Protein AF-A0A7W1N7Q8-F1 (afdb_monomer)

Solvent-accessible surface area (backbone atoms only — not comparable to full-atom values): 39357 Å² total; per-residue (Å²): 138,83,85,84,81,87,88,79,84,82,78,86,82,71,83,84,76,92,74,96,73,97,68,82,84,76,76,50,56,47,36,37,38,39,48,29,21,32,66,62,89,92,46,60,36,27,66,44,30,65,50,75,42,34,45,38,31,30,37,27,50,37,46,33,89,76,13,24,64,69,59,53,48,32,36,62,34,8,71,40,72,63,80,41,60,49,40,25,46,70,85,37,85,54,87,48,87,31,44,68,48,16,30,75,72,16,30,30,73,43,62,68,67,79,94,68,54,44,86,36,27,40,51,54,55,53,31,67,98,64,67,55,62,56,96,89,37,77,33,62,68,59,51,52,53,57,47,48,57,44,27,65,73,58,68,56,90,70,65,49,83,40,40,40,64,77,48,53,73,64,56,46,53,51,47,51,51,40,38,38,54,76,56,64,38,47,32,40,36,36,34,43,82,50,80,88,52,54,74,70,54,40,54,52,52,47,52,36,54,50,52,42,18,77,71,43,26,15,30,41,39,35,52,91,52,62,69,64,44,71,73,62,29,55,27,39,31,32,23,37,78,8,26,69,75,50,74,45,48,35,94,81,55,48,71,72,55,54,51,37,63,32,60,63,64,60,74,65,63,64,60,50,67,74,65,61,57,76,48,97,61,60,71,96,59,34,46,37,37,36,40,56,31,12,70,38,90,85,30,55,66,37,71,50,74,39,43,31,22,30,35,37,25,41,40,45,50,92,84,10,36,46,68,60,50,54,36,26,65,39,8,75,40,79,63,61,38,61,48,37,26,49,65,74,42,89,57,57,35,84,28,49,67,52,15,42,75,73,23,39,31,75,46,53,58,51,46,73,87,76,52,46,58,45,89,36,29,42,35,60,52,27,38,44,53,31,49,71,71,65,47,78,58,55,96,64,80,51,63,71,56,46,46,51,52,42,53,51,52,32,60,80,66,68,49,94,66,64,56,81,40,43,38,66,80,47,55,56,40,51,42,43,50,46,51,52,44,16,42,56,66,56,63,48,49,32,41,36,32,31,30,76,51,68,81,34,48,69,46,50,38,53,55,50,50,52,51,54,48,55,46,18,75,71,35,23,26,33,42,38,34,61,91,52,55,65,54,44,52,70,63,35,47,32,33,39,31,13,31,77,32,23,73,50,40,69,39,48,63,90,50,41,38,54,70,50,50,57,49,21,34,74,68,41,48,68,81,72,84,50,75,66,57,54,48,50,44,38,52,49,8,54,76,61,67,20,47,34,37,41,29,44,38,56,98,89,46,81,41,84,74,48,78,34,49,38,94,86,80,57,73,97,59,93,65,78,63,78,69,70,71,89,64,72,58,93,83,73,81,86,70,87,69,85,80,51,74,67,58,53,47,50,60,74,70,46,101,65,83,88,54,76,71,62,54,58,54,51,54,55,54,50,51,54,52,47,72,74,70,55,84,82,79,90,74,84,89,87,80,72,72,61,61,52,63,51,79,46,90,52,96,88,59,63,41,40,39,41,39,47,44,64,30,97,60,88,75,50,75,69,54,52,52,50,51,52,54,53,49,51,54,51,49,53,51,50,40,59,73,71,67,67,79,69,88,82,93,130

Foldseek 3Di:
DDDDDDDDDDDDDDDDDDDDDDDDDPFQFFKWWFQFWADDVVATLAGTATDTFTFLFEEEEDAFVSLNVVVVVCCLLLVDPTPDTFMDGSNHTADHNHSVSSLLSQEAEQEPDQPADQQAFLLCRLQPPNFDDDPNHGDSVVSVVLLVVLCVLLVQDDDRRDGNNPDDPLSSLVSSVSSSVSSVHLEYEYAQSCVPPDPVSLVSVLVSLNSSSVVGRTYYYYDLDVVSCLSRGQKYWYGYSNYTQDIDGSVVDDPVRNLCSRQVDDCVLVVVLVVPDPPPDDDPFFQKWWFQFFQDPPDGGDIDGWFFLAEEEEDAPVPLARVSVLCQQQLVDHTPDTAMDGSNNGHGRNHNLSSLVSQEDEDAQDCPPPFAPQQFFLLCSQCVCVVPRVVVCPPDPPVVVSLVLSVVQCVVLVQPDRRRDRLNVDQPLNSLSSRVNSSVSSVGLEYEYAQSCVNHGSNSVVSVLVVLNVSSNVRGTYYDYHPDLVSCSSHHQKYFAGGNRYGLDMAGDPCSDDVQNVCCNVVSHRDDDDPVLLVLQQVLQQLLQFKWWWWWADPNDIDTDDIHHHDPPDDPDPDPPPPPPPPVPPPDDDDDDDDDPVNVVVLVVDPDDDDPVVVVVSVVVVVVVVVVPDDDDDDDDDFDFDWDWDWADDPPGTGTTTTGRGDRDDDDPVSVNVSVVSVVVSRVVVCVVVVVPDDDDD

Radius of gyration: 32.55 Å; Cα contacts (8 Å, |Δi|>4): 1196; chains: 1; bounding box: 91×49×123 Å

Sequence (698 aa):
MNVMDGFEPSANIHPPSHGVDDDAHAKRTVCAVRELRRSYGIVRALKGVSLNFIAGQVHAILGENGAGKSTLMKILAGAERADEGDVEIDGRLAHFTSVRDAARAGISIVFQELSLFPELDSLANLFAAREPTRVGLIDRKAMRREAQEVLDNIGLDVDLDRPVGQLSLHDQQLLEIAKALLERSRLIILDEPTSSLNAEATARLFAVIRRLRDQGVAVLFISHRLEEVFAVADTITVLRDGRHVSTRPTAQSTMRQVVREMIGHSPDVEARRIATGPAKRGGTTPNVRVTKARLRSRSEPFDIEVSPGEIVGLVGLEGAGHVQLMEAIFGVRPLAAGEITIRGMGHSPRSTTAAVALGIAMVPADRRTDGLMLNQDIVDNMSHVTAGVLGRLGFWLRQRSMIRATERRGREMNLTAASSTAVRALSGGNQQKVLIGRWLEADPEVLLLNDPTRGVDVGAKAEIYELVRRFAEQGRSVVFISTEHIEYEYLCGRVLVFYRDTVAGEVRGAAINEHSLITAVNTGSVYALDRATRSLMREAAASIGTAVHLIELRNGEVSVREAVGMEGAISEEGQAETVPALHATAGSRVLFAQLDDEQLDDVRARKAPIDDTSLEALDADLASVRSAGFALDEGPQGGNAASIAVPLPSTTGLVTALMVVCGANRLDAAEVQRIVALLADVSERIATLTGTVGDEPA

Nearest PDB structures (foldseek):
  2pcj-assembly1_B  TM=8.913E-01  e=7.090E-17  Aquifex aeolicus VF5
  6xgz-assembly4_G  TM=7.580E-01  e=1.778E-16  Escherichia coli LAU-EC10
  8fee-assembly1_H  TM=8.287E-01  e=2.386E-15  Mycolicibacterium smegmatis MC2 155
  6xgz-assembly3_E  TM=7.351E-01  e=1.778E-16  Escherichia coli LAU-EC10
  6xgz-assembly2_C  TM=7.326E-01  e=2.331E-16  Escherichia coli LAU-EC10

Secondary structure (DSSP, 8-state):
-PPP---PPPP--PPPPP----------EEEEEEEEEEEETTEEEEEEEEEEEETT-EEEEE--TTSSHHHHHHHHTTSS--SEEEEEETTEEE--SSHHHHHHTTEEEE-SS----TTSBHHHHHHTT---EETTEE-HHHHHHHHHHHHHHHT----TTSBGGGS-HHHHHHHHHHHHHTTT-SEEEEESTTTT--HHHHHHHHHHHHHHHHTT-EEEEE-S-HHHHHHH-SEEEEEETTEEEEEEEGGG--HHHHHHHHH---THHHHHTT--SSPSSS-SS-SEEEEEEESSTTSPPEEEEE-TT-EEEEEESTTSSHHHHHHHHTTSS--SEEEEEETTB-S--SSHHHHHHTTEEEE-S-IIIII--TTSBHHHHHHHIIIIIS-TT-SS--HHHHHHHHHHHHHHTT--S-TTSBGGGS-HHHHHHHHHHHHHHT--SEEEEESTTTT--HHHHHHHHHHHHHHHHTT-EEEEE-SSHHHHHHH-SEEEEEETTEEEEEEEGGG-SHHHHHHHHHHS------HHHHHHHHHHHHHHTS-EEEEEEETTEEEEEEEE--TTTS-SS-------S----TT-PPPP----HHHHHHHHH--SPPPHHHHHHHHHHHHHHHHTT-------SS-----EEEEE--TTS-EEEEE----SS---HHHHHHHHHHHHHHHHHHHHHTT---S---

Structure (mmCIF, N/CA/C/O backbone):
data_AF-A0A7W1N7Q8-F1
#
_entry.id   AF-A0A7W1N7Q8-F1
#
loop_
_atom_site.group_PDB
_atom_site.id
_atom_site.type_symbol
_atom_site.label_atom_id
_atom_site.label_alt_id
_atom_site.label_comp_id
_atom_site.label_asym_id
_atom_site.label_entity_id
_atom_site.label_seq_id
_atom_site.pdbx_PDB_ins_code
_atom_site.Cartn_x
_atom_site.Cartn_y
_atom_site.Cartn_z
_atom_site.occupancy
_atom_site.B_iso_or_equiv
_atom_site.auth_seq_id
_atom_site.auth_comp_id
_atom_site.auth_asym_id
_atom_site.auth_atom_id
_atom_site.pdbx_PDB_model_num
ATOM 1 N N . MET A 1 1 ? -28.779 0.160 67.731 1.00 35.53 1 MET A N 1
ATOM 2 C CA . MET A 1 1 ? -30.150 -0.365 67.570 1.00 35.53 1 MET A CA 1
ATOM 3 C C . MET A 1 1 ? -30.697 0.365 66.355 1.00 35.53 1 MET A C 1
ATOM 5 O O . MET A 1 1 ? -31.095 1.513 66.475 1.00 35.53 1 MET A O 1
ATOM 9 N N . ASN A 1 2 ? -30.435 -0.203 65.174 1.00 28.98 2 ASN A N 1
ATOM 10 C CA . ASN A 1 2 ? -30.470 0.511 63.896 1.00 28.98 2 ASN A CA 1
ATOM 11 C C . ASN A 1 2 ? -31.856 0.463 63.260 1.00 28.98 2 ASN A C 1
ATOM 13 O O . ASN A 1 2 ? -32.528 -0.566 63.273 1.00 28.98 2 ASN A O 1
ATOM 17 N N . VAL A 1 3 ? -32.212 1.621 62.720 1.00 30.58 3 VAL A N 1
ATOM 18 C CA . VAL A 1 3 ? -33.448 1.987 62.040 1.00 30.58 3 VAL A CA 1
ATOM 19 C C . VAL A 1 3 ? -33.520 1.295 60.677 1.00 30.58 3 VAL A C 1
ATOM 21 O O . VAL A 1 3 ? -32.545 1.285 59.926 1.00 30.58 3 VAL A O 1
ATOM 24 N N . MET A 1 4 ? -34.675 0.685 60.413 1.00 30.42 4 MET A N 1
ATOM 25 C CA . MET A 1 4 ? -35.112 0.192 59.109 1.00 30.42 4 MET A CA 1
ATOM 26 C C . MET A 1 4 ? -35.483 1.362 58.199 1.00 30.42 4 MET A C 1
ATOM 28 O O . MET A 1 4 ? -36.094 2.300 58.692 1.00 30.42 4 MET A O 1
ATOM 32 N N . ASP A 1 5 ? -35.198 1.250 56.899 1.00 31.12 5 ASP A N 1
ATOM 33 C CA . ASP A 1 5 ? -36.158 1.621 55.851 1.00 31.12 5 ASP A CA 1
ATOM 34 C C . ASP A 1 5 ? -35.739 1.106 54.459 1.00 31.12 5 ASP A C 1
ATOM 36 O O . ASP A 1 5 ? -34.581 1.207 54.060 1.00 31.12 5 ASP A O 1
ATOM 40 N N . GLY A 1 6 ? -36.731 0.559 53.744 1.00 26.73 6 GLY A N 1
ATOM 41 C CA . GLY A 1 6 ? -36.926 0.694 52.294 1.00 26.73 6 GLY A CA 1
ATOM 42 C C . GLY A 1 6 ? -35.972 -0.014 51.325 1.00 26.73 6 GLY A C 1
ATOM 43 O O . GLY A 1 6 ? -35.062 0.608 50.791 1.00 26.73 6 GLY A O 1
ATOM 44 N N . PHE A 1 7 ? -36.271 -1.268 50.968 1.00 26.62 7 PHE A N 1
ATOM 45 C CA . PHE A 1 7 ? -35.831 -1.871 49.700 1.00 26.62 7 PHE A CA 1
ATOM 46 C C . PHE A 1 7 ? -37.038 -1.949 48.748 1.00 26.62 7 PHE A C 1
ATOM 48 O O . PHE A 1 7 ? -37.904 -2.805 48.923 1.00 26.62 7 PHE A O 1
ATOM 55 N N . GLU A 1 8 ? -37.095 -1.068 47.747 1.00 27.58 8 GLU A N 1
ATOM 56 C CA . GLU A 1 8 ? -37.923 -1.251 46.546 1.00 27.58 8 GLU A CA 1
ATOM 57 C C . GLU A 1 8 ? -37.088 -1.955 45.456 1.00 27.58 8 GLU A C 1
ATOM 59 O O . GLU A 1 8 ? -35.930 -1.582 45.243 1.00 27.58 8 GLU A O 1
ATOM 64 N N . PRO A 1 9 ? -37.623 -2.968 44.749 1.00 30.11 9 PRO A N 1
ATOM 65 C CA . PRO A 1 9 ? -36.939 -3.578 43.617 1.00 30.11 9 PRO A CA 1
ATOM 66 C C . PRO A 1 9 ? -37.059 -2.694 42.368 1.00 30.11 9 PRO A C 1
ATOM 68 O O . PRO A 1 9 ? -38.147 -2.277 41.975 1.00 30.11 9 PRO A O 1
ATOM 71 N N . SER A 1 10 ? -35.914 -2.431 41.741 1.00 30.95 10 SER A N 1
ATOM 72 C CA . SER A 1 10 ? -35.758 -1.638 40.525 1.00 30.95 10 SER A CA 1
ATOM 73 C C . SER A 1 10 ? -36.574 -2.182 39.347 1.00 30.95 10 SER A C 1
ATOM 75 O O . SER A 1 10 ? -36.662 -3.384 39.099 1.00 30.95 10 SER A O 1
ATOM 77 N N . ALA A 1 11 ? -37.173 -1.237 38.626 1.00 28.42 11 ALA A N 1
ATOM 78 C CA . ALA A 1 11 ? -38.130 -1.432 37.553 1.00 28.42 11 ALA A CA 1
ATOM 79 C C . ALA A 1 11 ? -37.602 -2.261 36.368 1.00 28.42 11 ALA A C 1
ATOM 81 O O . ALA A 1 11 ? -36.495 -2.053 35.868 1.00 28.42 11 ALA A O 1
ATOM 82 N N . ASN A 1 12 ? -38.474 -3.142 35.870 1.00 25.50 12 ASN A N 1
ATOM 83 C CA . ASN A 1 12 ? -38.388 -3.766 34.552 1.00 25.50 12 ASN A CA 1
ATOM 84 C C . ASN A 1 12 ? -38.283 -2.688 33.461 1.00 25.50 12 ASN A C 1
ATOM 86 O O . ASN A 1 12 ? -39.239 -1.953 33.219 1.00 25.50 12 ASN A O 1
ATOM 90 N N . ILE A 1 13 ? -37.150 -2.631 32.761 1.00 30.95 13 ILE A N 1
ATOM 91 C CA . ILE A 1 13 ? -37.011 -1.844 31.532 1.00 30.95 13 ILE A CA 1
ATOM 92 C C . ILE A 1 13 ? -37.517 -2.715 30.377 1.00 30.95 13 ILE A C 1
ATOM 94 O O . ILE A 1 13 ? -36.810 -3.592 29.883 1.00 30.95 13 ILE A O 1
ATOM 98 N N . HIS A 1 14 ? -38.773 -2.510 29.981 1.00 30.00 14 HIS A N 1
ATOM 99 C CA . HIS A 1 14 ? -39.284 -2.956 28.684 1.00 30.00 14 HIS A CA 1
ATOM 100 C C . HIS A 1 14 ? -38.752 -2.047 27.558 1.00 30.00 14 HIS A C 1
ATOM 102 O O . HIS A 1 14 ? -38.504 -0.863 27.804 1.00 30.00 14 HIS A O 1
ATOM 108 N N . PRO A 1 15 ? -38.566 -2.572 26.331 1.00 30.25 15 PRO A N 1
ATOM 109 C CA . PRO A 1 15 ? -38.187 -1.760 25.176 1.00 30.25 15 PRO A CA 1
ATOM 110 C C . PRO A 1 15 ? -39.299 -0.739 24.867 1.00 30.25 15 PRO A C 1
ATOM 112 O O . PRO A 1 15 ? -40.478 -1.087 24.986 1.00 30.25 15 PRO A O 1
ATOM 115 N N . PRO A 1 16 ? -38.975 0.515 24.499 1.00 34.06 16 PRO A N 1
ATOM 116 C CA . PRO A 1 16 ? -39.997 1.518 24.249 1.00 34.06 16 PRO A CA 1
ATOM 117 C C . PRO A 1 16 ? -40.773 1.184 22.970 1.00 34.06 16 PRO A C 1
ATOM 119 O O . PRO A 1 16 ? -40.203 0.863 21.929 1.00 34.06 16 PRO A O 1
ATOM 122 N N . SER A 1 17 ? -42.095 1.254 23.090 1.00 30.52 17 SER A N 1
ATOM 123 C CA . SER A 1 17 ? -43.081 1.109 22.026 1.00 30.52 17 SER A CA 1
ATOM 124 C C . SER A 1 17 ? -42.981 2.230 20.990 1.00 30.52 17 SER A C 1
ATOM 126 O O . SER A 1 17 ? -42.805 3.393 21.348 1.00 30.52 17 SER A O 1
ATOM 128 N N . HIS A 1 18 ? -43.168 1.857 19.723 1.00 38.56 18 HIS A N 1
ATOM 129 C CA . HIS A 1 18 ? -43.243 2.727 18.552 1.00 38.56 18 HIS A CA 1
ATOM 130 C C . HIS A 1 18 ? -44.204 3.914 18.736 1.00 38.56 18 HIS A C 1
ATOM 132 O O . HIS A 1 18 ? -45.410 3.728 18.896 1.00 38.56 18 HIS A O 1
ATOM 138 N N . GLY A 1 19 ? -43.654 5.124 18.645 1.00 26.77 19 GLY A N 1
ATOM 139 C CA . GLY A 1 19 ? -44.369 6.360 18.344 1.00 26.77 19 GLY A CA 1
ATOM 140 C C . GLY A 1 19 ? -43.807 6.921 17.041 1.00 26.77 19 GLY A C 1
ATOM 141 O O . GLY A 1 19 ? -42.592 7.014 16.888 1.00 26.77 19 GLY A O 1
ATOM 142 N N . VAL A 1 20 ? -44.698 7.192 16.093 1.00 37.75 20 VAL A N 1
ATOM 143 C CA . VAL A 1 20 ? -44.409 7.783 14.784 1.00 37.75 20 VAL A CA 1
ATOM 144 C C . VAL A 1 20 ? -44.014 9.243 14.993 1.00 37.75 20 VAL A C 1
ATOM 146 O O . VAL A 1 20 ? -44.860 10.026 15.406 1.00 37.75 20 VAL A O 1
ATOM 149 N N . ASP A 1 21 ? -42.760 9.577 14.699 1.00 29.16 21 ASP A N 1
ATOM 150 C CA . ASP A 1 21 ? -42.324 10.930 14.350 1.00 29.16 21 ASP A CA 1
ATOM 151 C C . ASP A 1 21 ? -41.324 10.808 13.192 1.00 29.16 21 ASP A C 1
ATOM 153 O O . ASP A 1 21 ? -40.220 10.276 13.337 1.00 29.16 21 ASP A O 1
ATOM 157 N N . ASP A 1 22 ? -41.781 11.246 12.019 1.00 34.44 22 ASP A N 1
ATOM 158 C CA . ASP A 1 22 ? -40.979 11.496 10.828 1.00 34.44 22 ASP A CA 1
ATOM 159 C C . ASP A 1 22 ? -40.087 12.716 11.090 1.00 34.44 22 ASP A C 1
ATOM 161 O O . ASP A 1 22 ? -40.531 13.855 10.981 1.00 34.44 22 ASP A O 1
ATOM 165 N N . ASP A 1 23 ? -38.819 12.476 11.416 1.00 31.44 23 ASP A N 1
ATOM 166 C CA . ASP A 1 23 ? -37.735 13.395 11.078 1.00 31.44 23 ASP A CA 1
ATOM 167 C C . ASP A 1 23 ? -36.420 12.609 10.956 1.00 31.44 23 ASP A C 1
ATOM 169 O O . ASP A 1 23 ? -36.117 11.700 11.734 1.00 31.44 23 ASP A O 1
ATOM 173 N N . ALA A 1 24 ? -35.659 12.911 9.907 1.00 35.03 24 ALA A N 1
ATOM 174 C CA . ALA A 1 24 ? -34.470 12.186 9.475 1.00 35.03 24 ALA A CA 1
ATOM 175 C C . ALA A 1 24 ? -33.502 11.861 10.632 1.00 35.03 24 ALA A C 1
ATOM 177 O O . ALA A 1 24 ? -33.158 12.731 11.429 1.00 35.03 24 ALA A O 1
ATOM 178 N N . HIS A 1 25 ? -33.020 10.610 10.690 1.00 35.72 25 HIS A N 1
ATOM 179 C CA . HIS A 1 25 ? -32.072 10.116 11.695 1.00 35.72 25 HIS A CA 1
ATOM 180 C C . HIS A 1 25 ? -30.882 11.075 11.880 1.00 35.72 25 HIS A C 1
ATOM 182 O O . HIS A 1 25 ? -29.899 11.029 11.133 1.00 35.72 25 HIS A O 1
ATOM 188 N N . ALA A 1 26 ? -30.932 11.913 12.916 1.00 48.31 26 ALA A N 1
ATOM 189 C CA . ALA A 1 26 ? -29.767 12.633 13.393 1.00 48.31 26 ALA A CA 1
ATOM 190 C C . ALA A 1 26 ? -28.747 11.591 13.874 1.00 48.31 26 ALA A C 1
ATOM 192 O O . ALA A 1 26 ? -28.893 10.972 14.927 1.00 48.31 26 ALA A O 1
ATOM 193 N N . LYS A 1 27 ? -27.735 11.350 13.041 1.00 71.88 27 LYS A N 1
ATOM 194 C CA . LYS A 1 27 ? -26.612 10.440 13.273 1.00 71.88 27 LYS A CA 1
ATOM 195 C C . LYS A 1 27 ? -26.020 10.642 14.682 1.00 71.88 27 LYS A C 1
ATOM 197 O O . LYS A 1 27 ? -25.354 11.641 14.940 1.00 71.88 27 LYS A O 1
ATOM 202 N N . ARG A 1 28 ? -26.272 9.700 15.603 1.00 89.38 28 ARG A N 1
ATOM 203 C CA . ARG A 1 28 ? -25.821 9.755 17.008 1.00 89.38 28 ARG A CA 1
ATOM 204 C C . ARG A 1 28 ? -24.308 9.549 17.109 1.00 89.38 28 ARG A C 1
ATOM 206 O O . ARG A 1 28 ? -23.800 8.505 16.707 1.00 89.38 28 ARG A O 1
ATOM 213 N N . THR A 1 29 ? -23.598 10.492 17.724 1.00 94.25 29 THR A N 1
ATOM 214 C CA . THR A 1 29 ? -22.177 10.341 18.080 1.00 94.25 29 THR A CA 1
ATOM 215 C C . THR A 1 29 ? -22.023 9.398 19.273 1.00 94.25 29 THR A C 1
ATOM 217 O O . THR A 1 29 ? -22.523 9.697 20.356 1.00 94.25 29 THR A O 1
ATOM 220 N N . VAL A 1 30 ? -21.318 8.277 19.094 1.00 95.38 30 VAL A N 1
ATOM 221 C CA . VAL A 1 30 ? -21.050 7.303 20.172 1.00 95.38 30 VAL A CA 1
ATOM 222 C C . VAL A 1 30 ? -19.769 7.617 20.930 1.00 95.38 30 VAL A C 1
ATOM 224 O O . VAL A 1 30 ? -19.694 7.388 22.135 1.00 95.38 30 VAL A O 1
ATOM 227 N N . CYS A 1 31 ? -18.773 8.167 20.237 1.00 96.38 31 CYS A N 1
ATOM 228 C CA . CYS A 1 31 ? -17.510 8.591 20.819 1.00 96.38 31 CYS A CA 1
ATOM 229 C C . CYS A 1 31 ? -17.050 9.885 20.149 1.00 96.38 31 CYS A C 1
ATOM 231 O O . CYS A 1 31 ? -17.140 10.015 18.930 1.00 96.38 31 CYS A O 1
ATOM 233 N N . ALA A 1 32 ? -16.554 10.838 20.930 1.00 96.38 32 ALA A N 1
ATOM 234 C CA . ALA A 1 32 ? -15.908 12.033 20.411 1.00 96.38 32 ALA A CA 1
ATOM 235 C C . ALA A 1 32 ? -14.557 12.241 21.086 1.00 96.38 32 ALA A C 1
ATOM 237 O O . ALA A 1 32 ? -14.374 11.944 22.263 1.00 96.38 32 ALA A O 1
ATOM 238 N N . VAL A 1 33 ? -13.613 12.776 20.326 1.00 96.12 33 VAL A N 1
ATOM 239 C CA . VAL A 1 33 ? -12.325 13.246 20.825 1.00 96.12 33 VAL A CA 1
ATOM 240 C C . VAL A 1 33 ? -12.239 14.748 20.621 1.00 96.12 33 VAL A C 1
ATOM 242 O O . VAL A 1 33 ? -12.609 15.250 19.555 1.00 96.12 33 VAL A O 1
ATOM 245 N N . ARG A 1 34 ? -11.782 15.471 21.645 1.00 96.25 34 ARG A N 1
ATOM 246 C CA . ARG A 1 34 ? -11.726 16.937 21.674 1.00 96.25 34 ARG A CA 1
ATOM 247 C C . ARG A 1 34 ? -10.309 17.397 21.978 1.00 96.25 34 ARG A C 1
ATOM 249 O O . ARG A 1 34 ? -9.789 17.107 23.049 1.00 96.25 34 ARG A O 1
ATOM 256 N N . GLU A 1 35 ? -9.700 18.116 21.038 1.00 96.31 35 GLU A N 1
ATOM 257 C CA . GLU A 1 35 ? -8.384 18.756 21.186 1.00 96.31 35 GLU A CA 1
ATOM 258 C C . GLU A 1 35 ? -7.287 17.831 21.741 1.00 96.31 35 GLU A C 1
ATOM 260 O O . GLU A 1 35 ? -6.393 18.259 22.471 1.00 96.31 35 GLU A O 1
ATOM 265 N N . LEU A 1 36 ? -7.321 16.556 21.347 1.00 95.56 36 LEU A N 1
ATOM 266 C CA . LEU A 1 36 ? -6.453 15.519 21.890 1.00 95.56 36 LEU A CA 1
ATOM 267 C C . LEU A 1 36 ? -4.977 15.797 21.563 1.00 95.56 3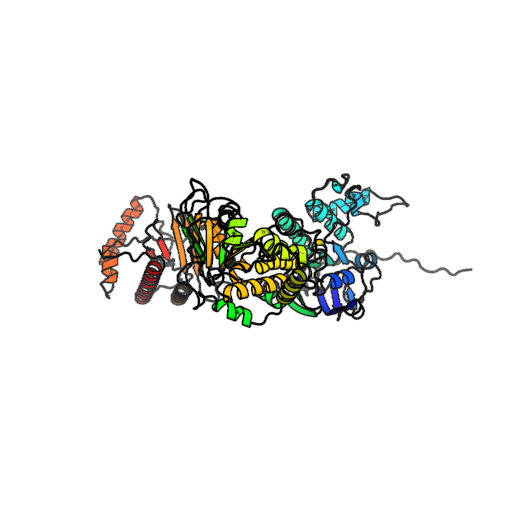6 LEU A C 1
ATOM 269 O O . LEU A 1 36 ? -4.594 15.952 20.394 1.00 95.56 36 LEU A O 1
ATOM 273 N N . ARG A 1 37 ? -4.133 15.857 22.600 1.00 96.38 37 ARG A N 1
ATOM 274 C CA . ARG A 1 37 ? -2.686 16.114 22.504 1.00 96.38 37 ARG A CA 1
ATOM 275 C C . ARG A 1 37 ? -1.899 15.038 23.233 1.00 96.38 37 ARG A C 1
ATOM 277 O O . ARG A 1 37 ? -2.273 14.590 24.315 1.00 96.38 37 ARG A O 1
ATOM 284 N N . ARG A 1 38 ? -0.786 14.627 22.625 1.00 93.50 38 ARG A N 1
ATOM 285 C CA . ARG A 1 38 ? 0.105 13.606 23.179 1.00 93.50 38 ARG A CA 1
ATOM 286 C C . ARG A 1 38 ? 1.527 13.784 22.673 1.00 93.50 38 ARG A C 1
ATOM 288 O O . ARG A 1 38 ? 1.747 13.885 21.464 1.00 93.50 38 ARG A O 1
ATOM 295 N N . SER A 1 39 ? 2.483 13.770 23.593 1.00 85.56 39 SER A N 1
ATOM 296 C CA . SER A 1 39 ? 3.911 13.911 23.332 1.00 85.56 39 SER A CA 1
ATOM 297 C C . SER A 1 39 ? 4.712 12.766 23.956 1.00 85.56 39 SER A C 1
ATOM 299 O O . SER A 1 39 ? 4.430 12.315 25.062 1.00 85.56 39 SER A O 1
ATOM 301 N N . TYR A 1 40 ? 5.758 12.327 23.260 1.00 76.25 40 TYR A N 1
ATOM 302 C CA . TYR A 1 40 ? 6.762 11.384 23.751 1.00 76.25 40 TYR A CA 1
ATOM 303 C C . TYR A 1 40 ? 8.122 12.080 23.740 1.00 76.25 40 TYR A C 1
ATOM 305 O O . TYR A 1 40 ? 8.769 12.211 22.696 1.00 76.25 40 TYR A O 1
ATOM 313 N N . GLY A 1 41 ? 8.541 12.588 24.901 1.00 79.12 41 GLY A N 1
ATOM 314 C CA . GLY A 1 41 ? 9.734 13.428 25.001 1.00 79.12 41 GLY A CA 1
ATOM 315 C C . GLY A 1 41 ? 9.616 14.661 24.099 1.00 79.12 41 GLY A C 1
ATOM 316 O O . GLY A 1 41 ? 8.721 15.481 24.278 1.00 79.12 41 GLY A O 1
ATOM 317 N N . ILE A 1 42 ? 10.507 14.779 23.110 1.00 70.38 42 ILE A N 1
ATOM 318 C CA . ILE A 1 42 ? 10.505 15.895 22.148 1.00 70.38 42 ILE A CA 1
ATOM 319 C C . ILE A 1 42 ? 9.505 15.719 20.991 1.00 70.38 42 ILE A C 1
ATOM 321 O O . ILE A 1 42 ? 9.227 16.679 20.272 1.00 70.38 42 ILE A O 1
ATOM 325 N N . VAL A 1 43 ? 8.967 14.513 20.783 1.00 62.16 43 VAL A N 1
ATOM 326 C CA . VAL A 1 43 ? 8.076 14.207 19.655 1.00 62.16 43 VAL A CA 1
ATOM 327 C C . VAL A 1 43 ? 6.629 14.481 20.050 1.00 62.16 43 VAL A C 1
ATOM 329 O O . VAL A 1 43 ? 6.090 13.820 20.930 1.00 62.16 43 VAL A O 1
ATOM 332 N N . ARG A 1 44 ? 5.966 15.422 19.371 1.00 78.56 44 ARG A N 1
ATOM 333 C CA . ARG A 1 44 ? 4.522 15.674 19.535 1.00 78.56 44 ARG A CA 1
ATOM 334 C C . ARG A 1 44 ? 3.726 14.799 18.568 1.00 78.56 44 ARG A C 1
ATOM 336 O O . ARG A 1 44 ? 3.587 15.166 17.401 1.00 78.56 44 ARG A O 1
ATOM 343 N N . ALA A 1 45 ? 3.234 13.663 19.054 1.00 79.62 45 ALA A N 1
ATOM 344 C CA . ALA A 1 45 ? 2.497 12.676 18.267 1.00 79.62 45 ALA A CA 1
ATOM 345 C C . ALA A 1 45 ? 1.071 13.129 17.912 1.00 79.62 45 ALA A C 1
ATOM 347 O O . ALA A 1 45 ? 0.627 12.881 16.796 1.00 79.62 45 ALA A O 1
ATOM 348 N N . LEU A 1 46 ? 0.375 13.821 18.822 1.00 94.81 46 LEU A N 1
ATOM 349 C CA . LEU A 1 46 ? -0.919 14.468 18.563 1.00 94.81 46 LEU A CA 1
ATOM 350 C C . LEU A 1 46 ? -0.861 15.942 18.977 1.00 94.81 46 LEU A C 1
ATOM 352 O O . LEU A 1 46 ? -0.332 16.275 20.039 1.00 94.81 46 LEU A O 1
ATOM 356 N N . LYS A 1 47 ? -1.401 16.827 18.136 1.00 93.75 47 LYS A N 1
ATOM 357 C CA . LYS A 1 47 ? -1.287 18.292 18.231 1.00 93.75 47 LYS A CA 1
ATOM 358 C C . LYS A 1 47 ? -2.660 18.982 18.215 1.00 93.75 47 LYS A C 1
ATOM 360 O O . LYS A 1 47 ? -2.808 19.999 17.540 1.00 93.75 47 LYS A O 1
ATOM 365 N N . GLY A 1 48 ? -3.633 18.440 18.948 1.00 93.50 48 GLY A N 1
ATOM 366 C CA . GLY A 1 48 ? -5.000 18.966 19.013 1.00 93.50 48 GLY A CA 1
ATOM 367 C C . GLY A 1 48 ? -5.887 18.321 17.954 1.00 93.50 48 GLY A C 1
ATOM 368 O O . GLY A 1 48 ? -6.287 18.968 16.994 1.00 93.50 48 GLY A O 1
ATOM 369 N N . VAL A 1 49 ? -6.118 17.012 18.073 1.00 96.06 49 VAL A N 1
ATOM 370 C CA . VAL A 1 49 ? -6.980 16.264 17.146 1.00 96.06 49 VAL A CA 1
ATOM 371 C C . VAL A 1 49 ? -8.402 16.204 17.698 1.00 96.06 49 VAL A C 1
ATOM 373 O O . VAL A 1 49 ? -8.602 15.818 18.847 1.00 96.06 49 VAL A O 1
ATOM 376 N N . SER A 1 50 ? -9.382 16.546 16.859 1.00 95.44 50 SER A N 1
ATOM 377 C CA . SER A 1 50 ? -10.808 16.508 17.195 1.00 95.44 50 SER A CA 1
ATOM 378 C C . SER A 1 50 ? -11.575 15.700 16.146 1.00 95.44 50 SER A C 1
ATOM 380 O O . SER A 1 50 ? -11.489 16.011 14.961 1.00 95.44 50 SER A O 1
ATOM 382 N N . LEU A 1 51 ? -12.304 14.659 16.561 1.00 96.38 51 LEU A N 1
ATOM 383 C CA . LEU A 1 51 ? -13.041 13.731 15.688 1.00 96.38 51 LEU A CA 1
ATOM 384 C C . LEU A 1 51 ? -14.309 13.233 16.387 1.00 96.38 51 LEU A C 1
ATOM 386 O O . LEU A 1 51 ? -14.352 13.140 17.611 1.00 96.38 51 LEU A O 1
ATOM 390 N N . ASN A 1 52 ? -15.322 12.874 15.602 1.00 95.69 52 ASN A N 1
ATOM 391 C CA . ASN A 1 52 ? -16.550 12.251 16.088 1.00 95.69 52 ASN A CA 1
ATOM 392 C C . ASN A 1 52 ? -16.720 10.899 15.392 1.00 95.69 52 ASN A C 1
ATOM 394 O O . ASN A 1 52 ? -16.583 10.829 14.173 1.00 95.69 52 ASN A O 1
ATOM 398 N N . PHE A 1 53 ? -17.068 9.871 16.156 1.00 96.38 53 PHE A N 1
ATOM 399 C CA . PHE A 1 53 ? -17.410 8.540 15.670 1.00 96.38 53 PHE A CA 1
ATOM 400 C C . PHE A 1 53 ? -18.911 8.326 15.837 1.00 96.38 53 PHE A C 1
ATOM 402 O O . PHE A 1 53 ? -19.460 8.487 16.932 1.00 96.38 53 PHE A O 1
ATOM 409 N N . ILE A 1 54 ? -19.578 7.994 14.739 1.00 96.56 54 ILE A N 1
ATOM 410 C CA . ILE A 1 54 ? -21.035 7.933 14.645 1.00 96.56 54 ILE A CA 1
ATOM 411 C C . ILE A 1 54 ? -21.509 6.478 14.701 1.00 96.56 54 ILE A C 1
ATOM 413 O O . ILE A 1 54 ? -20.899 5.604 14.089 1.00 96.56 54 ILE A O 1
ATOM 417 N N . ALA A 1 55 ? -22.609 6.225 15.416 1.00 95.94 55 ALA A N 1
ATOM 418 C CA . ALA A 1 55 ? -23.284 4.927 15.421 1.00 95.94 55 ALA A CA 1
ATOM 419 C C . ALA A 1 55 ? -23.629 4.479 13.993 1.00 95.94 55 ALA A C 1
ATOM 421 O O . ALA A 1 55 ? -24.175 5.257 13.210 1.00 95.94 55 ALA A O 1
ATOM 422 N N . GLY A 1 56 ? -23.337 3.220 13.674 1.00 95.19 56 GLY A N 1
ATOM 423 C CA . GLY A 1 56 ? -23.610 2.644 12.359 1.00 95.19 56 GLY A CA 1
ATOM 424 C C . GLY A 1 56 ? -22.838 3.311 11.225 1.00 95.19 56 GLY A C 1
ATOM 425 O O . GLY A 1 56 ? -23.352 3.452 10.119 1.00 95.19 56 GLY A O 1
ATOM 426 N N . GLN A 1 57 ? -21.612 3.755 11.506 1.00 97.12 57 GLN A N 1
ATOM 427 C CA . GLN A 1 57 ? -20.710 4.317 10.512 1.00 97.12 57 GLN A CA 1
ATOM 428 C C . GLN A 1 57 ? -19.341 3.639 10.579 1.00 97.12 57 GLN A C 1
ATOM 430 O O . GLN A 1 57 ? -18.763 3.486 11.658 1.00 97.12 57 GLN A O 1
ATOM 435 N N . VAL A 1 58 ? -18.798 3.292 9.415 1.00 98.06 58 VAL A N 1
ATOM 436 C CA . VAL A 1 58 ? -17.394 2.925 9.235 1.00 98.06 58 VAL A CA 1
ATOM 437 C C . VAL A 1 58 ? -16.599 4.196 8.950 1.00 98.06 58 VAL A C 1
ATOM 439 O O . VAL A 1 58 ? -16.748 4.841 7.910 1.00 98.06 58 VAL A O 1
ATOM 442 N N . HIS A 1 59 ? -15.744 4.569 9.891 1.00 97.81 59 HIS A N 1
ATOM 443 C CA . HIS A 1 59 ? -14.865 5.725 9.815 1.00 97.81 59 HIS A CA 1
ATOM 444 C C . HIS A 1 59 ? -13.433 5.248 9.602 1.00 97.81 59 HIS A C 1
ATOM 446 O O . HIS A 1 59 ? -12.844 4.636 10.487 1.00 97.81 59 HIS A O 1
ATOM 452 N N . ALA A 1 60 ? -12.846 5.552 8.448 1.00 96.44 60 ALA A N 1
ATOM 453 C CA . ALA A 1 60 ? -11.442 5.283 8.188 1.00 96.44 60 ALA A CA 1
ATOM 454 C C . ALA A 1 60 ? -10.527 6.433 8.626 1.00 96.44 60 ALA A C 1
ATOM 456 O O . ALA A 1 60 ? -10.777 7.594 8.292 1.00 96.44 60 ALA A O 1
ATOM 457 N N . ILE A 1 61 ? -9.431 6.116 9.319 1.00 93.75 61 ILE A N 1
ATOM 458 C CA . ILE A 1 61 ? -8.360 7.082 9.600 1.00 93.75 61 ILE A CA 1
ATOM 459 C C . ILE A 1 61 ? -7.131 6.749 8.763 1.00 93.75 61 ILE A C 1
ATOM 461 O O . ILE A 1 61 ? -6.516 5.694 8.906 1.00 93.75 61 ILE A O 1
ATOM 465 N N . LEU A 1 62 ? -6.738 7.717 7.943 1.00 89.00 62 LEU A N 1
ATOM 466 C CA . LEU A 1 62 ? -5.594 7.659 7.050 1.00 89.00 62 LEU A CA 1
ATOM 467 C C . LEU A 1 62 ? -4.539 8.675 7.460 1.00 89.00 62 LEU A C 1
ATOM 469 O O . LEU A 1 62 ? -4.800 9.637 8.176 1.00 89.00 62 LEU A O 1
ATOM 473 N N . GLY A 1 63 ? -3.317 8.450 7.009 1.00 79.31 63 GLY A N 1
ATOM 474 C CA . GLY A 1 63 ? -2.180 9.320 7.273 1.00 79.31 63 GLY A CA 1
ATOM 475 C C . GLY A 1 63 ? -0.875 8.576 7.062 1.00 79.31 63 GLY A C 1
ATOM 476 O O . GLY A 1 63 ? -0.857 7.344 7.038 1.00 79.31 63 GLY A O 1
ATOM 477 N N . GLU A 1 64 ? 0.226 9.303 6.949 1.00 70.31 64 GLU A N 1
ATOM 478 C CA . GLU A 1 64 ? 1.557 8.700 6.869 1.00 70.31 64 GLU A CA 1
ATOM 479 C C . GLU A 1 64 ? 1.947 7.976 8.171 1.00 70.31 64 GLU A C 1
ATOM 481 O O . GLU A 1 64 ? 1.284 8.072 9.220 1.00 70.31 64 GLU A O 1
ATOM 486 N N . ASN A 1 65 ? 3.040 7.219 8.118 1.00 67.94 65 ASN A N 1
ATOM 487 C CA . ASN A 1 65 ? 3.666 6.694 9.324 1.00 67.94 65 ASN A CA 1
ATOM 488 C C . ASN A 1 65 ? 4.119 7.854 10.218 1.00 67.94 65 ASN A C 1
ATOM 490 O O . ASN A 1 65 ? 4.708 8.823 9.758 1.00 67.94 65 ASN A O 1
ATOM 494 N N . GLY A 1 66 ? 3.794 7.783 11.510 1.00 69.06 66 GLY A N 1
ATOM 495 C CA . GLY A 1 66 ? 4.044 8.890 12.439 1.00 69.06 66 GLY A CA 1
ATOM 496 C C . GLY A 1 66 ? 3.006 10.021 12.405 1.00 69.06 66 GLY A C 1
ATOM 497 O O . GLY A 1 66 ? 3.121 10.955 13.192 1.00 69.06 66 GLY A O 1
ATOM 498 N N . ALA A 1 67 ? 1.938 9.921 11.602 1.00 80.12 67 ALA A N 1
ATOM 499 C CA . ALA A 1 67 ? 0.856 10.915 11.591 1.00 80.12 67 ALA A CA 1
ATOM 500 C C . ALA A 1 67 ? 0.021 10.982 12.890 1.00 80.12 67 ALA A C 1
ATOM 502 O O . ALA A 1 67 ? -0.808 11.878 13.029 1.00 80.12 67 ALA A O 1
ATOM 503 N N . GLY A 1 68 ? 0.219 10.045 13.826 1.00 87.00 68 GLY A N 1
ATOM 504 C CA . GLY A 1 68 ? -0.475 9.998 15.120 1.00 87.00 68 GLY A CA 1
ATOM 505 C C . GLY A 1 68 ? -1.616 8.975 15.220 1.00 87.00 68 GLY A C 1
ATOM 506 O O . GLY A 1 68 ? -2.217 8.861 16.283 1.00 87.00 68 GLY A O 1
ATOM 507 N N . LYS A 1 69 ? -1.891 8.187 14.166 1.00 90.75 69 LYS A N 1
ATOM 508 C CA . LYS A 1 69 ? -2.989 7.193 14.119 1.00 90.75 69 LYS A CA 1
ATOM 509 C C . LYS A 1 69 ? -2.952 6.194 15.284 1.00 90.75 69 LYS A C 1
ATOM 511 O O . LYS A 1 69 ? -3.900 6.115 16.058 1.00 90.75 69 LYS A O 1
ATOM 516 N N . SER A 1 70 ? -1.826 5.498 15.467 1.00 87.50 70 SER A N 1
ATOM 517 C CA . SER A 1 70 ? -1.674 4.504 16.539 1.00 87.50 70 SER A CA 1
ATOM 518 C C . SER A 1 70 ? -1.702 5.143 17.930 1.00 87.50 70 SER A C 1
ATOM 520 O O . SER A 1 70 ? -2.181 4.530 18.876 1.00 87.50 70 SER A O 1
ATOM 522 N N . THR A 1 71 ? -1.227 6.385 18.076 1.00 90.50 71 THR A N 1
ATOM 523 C CA . THR A 1 71 ? -1.329 7.130 19.341 1.00 90.50 71 THR A CA 1
ATOM 524 C C . THR A 1 71 ? -2.783 7.465 19.667 1.00 90.50 71 THR A C 1
ATOM 526 O O . THR A 1 71 ? -3.219 7.215 20.786 1.00 90.50 71 THR A O 1
ATOM 529 N N . LEU A 1 72 ? -3.548 7.968 18.693 1.00 93.88 72 LEU A N 1
ATOM 530 C CA . LEU A 1 72 ? -4.982 8.224 18.843 1.00 93.88 72 LEU A CA 1
ATOM 531 C C . LEU A 1 72 ? -5.732 6.944 19.229 1.00 93.88 72 LEU A C 1
ATOM 533 O O . LEU A 1 72 ? -6.494 6.940 20.191 1.00 93.88 72 LEU A O 1
ATOM 537 N N . MET A 1 73 ? -5.458 5.849 18.522 1.00 92.62 73 MET A N 1
ATOM 538 C CA . MET A 1 73 ? -6.037 4.539 18.800 1.00 92.62 73 MET A CA 1
ATOM 539 C C . MET A 1 73 ? -5.730 4.055 20.222 1.00 92.62 73 MET A C 1
ATOM 541 O O . MET A 1 73 ? -6.643 3.662 20.939 1.00 92.62 73 MET A O 1
ATOM 545 N N . LYS A 1 74 ? -4.464 4.098 20.658 1.00 90.88 74 LYS A N 1
ATOM 546 C CA . LYS A 1 74 ? -4.075 3.661 22.009 1.00 90.88 74 LYS A CA 1
ATOM 547 C C . LYS A 1 74 ? -4.745 4.482 23.106 1.00 90.88 74 LYS A C 1
ATOM 549 O O . LYS A 1 74 ? -5.056 3.928 24.158 1.00 90.88 74 LYS A O 1
ATOM 554 N N . ILE A 1 75 ? -4.976 5.774 22.867 1.00 94.31 75 ILE A N 1
ATOM 555 C CA . ILE A 1 75 ? -5.709 6.634 23.801 1.00 94.31 75 ILE A CA 1
ATOM 556 C C . ILE A 1 75 ? -7.188 6.238 23.855 1.00 94.31 75 ILE A C 1
ATOM 558 O O . ILE A 1 75 ? -7.717 6.025 24.943 1.00 94.31 75 ILE A O 1
ATOM 562 N N . LEU A 1 76 ? -7.838 6.067 22.698 1.00 93.81 76 LEU A N 1
ATOM 563 C CA . LEU A 1 76 ? -9.232 5.608 22.621 1.00 93.81 76 LEU A CA 1
ATOM 564 C C . LEU A 1 76 ? -9.429 4.236 23.275 1.00 93.81 76 LEU A C 1
ATOM 566 O O . LEU A 1 76 ? -10.401 4.024 23.992 1.00 93.81 76 LEU A O 1
ATOM 570 N N . ALA A 1 77 ? -8.479 3.326 23.074 1.00 90.56 77 ALA A N 1
ATOM 571 C CA . ALA A 1 77 ? -8.485 1.996 23.664 1.00 90.56 77 ALA A CA 1
ATOM 572 C C . ALA A 1 77 ? -8.064 1.977 25.144 1.00 90.56 77 ALA A C 1
ATOM 574 O O . ALA A 1 77 ? -7.985 0.903 25.723 1.00 90.56 77 ALA A O 1
ATOM 575 N N . GLY A 1 78 ? -7.736 3.117 25.764 1.00 91.06 78 GLY A N 1
ATOM 576 C CA . GLY A 1 78 ? -7.316 3.184 27.170 1.00 91.06 78 GLY A CA 1
ATOM 577 C C . GLY A 1 78 ? -5.954 2.550 27.481 1.00 91.06 78 GLY A C 1
ATOM 578 O O . GLY A 1 78 ? -5.618 2.369 28.652 1.00 91.06 78 GLY A O 1
ATOM 579 N N . ALA A 1 79 ? -5.166 2.210 26.458 1.00 89.06 79 ALA A N 1
ATOM 580 C CA . ALA A 1 79 ? -3.798 1.710 26.600 1.00 89.06 79 ALA A CA 1
ATOM 581 C C . ALA A 1 79 ? -2.805 2.837 26.928 1.00 89.06 79 ALA A C 1
ATOM 583 O O . ALA A 1 79 ? -1.766 2.601 27.542 1.00 89.06 79 ALA A O 1
ATOM 584 N N . GLU A 1 80 ? -3.129 4.068 26.533 1.00 91.06 80 GLU A N 1
ATOM 585 C CA . GLU A 1 80 ? -2.365 5.267 26.858 1.00 91.06 80 GLU A CA 1
ATOM 586 C C . GLU A 1 80 ? -3.279 6.412 27.300 1.00 91.06 80 GLU A C 1
ATOM 588 O O . GLU A 1 80 ? -4.472 6.426 27.011 1.00 91.06 80 GLU A O 1
ATOM 593 N N . ARG A 1 81 ? -2.706 7.398 27.996 1.00 90.31 81 ARG A N 1
ATOM 594 C CA . ARG A 1 81 ? -3.398 8.640 28.352 1.00 90.31 81 ARG A CA 1
ATOM 595 C C . ARG A 1 81 ? -2.923 9.790 27.483 1.00 90.31 81 ARG A C 1
ATOM 597 O O . ARG A 1 81 ? -1.747 9.863 27.132 1.00 90.31 81 ARG A O 1
ATOM 604 N N . ALA A 1 82 ? -3.844 10.693 27.187 1.00 92.81 82 ALA A N 1
ATOM 605 C CA . ALA A 1 82 ? -3.533 11.990 26.618 1.00 92.81 82 ALA A CA 1
ATOM 606 C C . ALA A 1 82 ? -2.801 12.887 27.621 1.00 92.81 82 ALA A C 1
ATOM 608 O O . ALA A 1 82 ? -2.939 12.702 28.832 1.00 92.81 82 ALA A O 1
ATOM 609 N N . ASP A 1 83 ? -2.071 13.873 27.105 1.00 93.06 83 ASP A N 1
ATOM 610 C CA . ASP A 1 83 ? -1.505 14.943 27.931 1.00 93.06 83 ASP A CA 1
ATOM 611 C C . ASP A 1 83 ? -2.544 16.057 28.147 1.00 93.06 83 ASP A C 1
ATOM 613 O O . ASP A 1 83 ? -2.655 16.598 29.243 1.00 93.06 83 ASP A O 1
ATOM 617 N N . GLU A 1 84 ? -3.323 16.371 27.105 1.00 95.25 84 GLU A N 1
ATOM 618 C CA . GLU A 1 84 ? -4.414 17.352 27.115 1.00 95.25 84 GLU A CA 1
ATOM 619 C C . GLU A 1 84 ? -5.542 16.896 26.171 1.00 95.25 84 GLU A C 1
ATOM 621 O O . GLU A 1 84 ? -5.319 16.082 25.263 1.00 95.25 84 GLU A O 1
ATOM 626 N N . GLY A 1 85 ? -6.731 17.472 26.355 1.00 94.31 85 GLY A N 1
ATOM 627 C CA . GLY A 1 85 ? -7.939 17.137 25.602 1.00 94.31 85 GLY A CA 1
ATOM 628 C C . GLY A 1 85 ? -8.750 16.011 26.242 1.00 94.31 85 GLY A C 1
ATOM 629 O O . GLY A 1 85 ? -8.325 15.389 27.218 1.00 94.31 85 GLY A O 1
ATOM 630 N N . ASP A 1 86 ? -9.921 15.750 25.668 1.00 94.81 86 ASP A N 1
ATOM 631 C CA . ASP A 1 86 ? -10.948 14.904 26.273 1.00 94.81 86 ASP A CA 1
ATOM 632 C C . ASP A 1 86 ? -11.449 13.816 25.319 1.00 94.81 86 ASP A C 1
ATOM 634 O O . ASP A 1 86 ? -11.500 13.991 24.097 1.00 94.81 86 ASP A O 1
ATOM 638 N N . VAL A 1 87 ? -11.848 12.684 25.904 1.00 95.38 87 VAL A N 1
ATOM 639 C CA . VAL A 1 87 ? -12.611 11.627 25.232 1.00 95.38 87 VAL A CA 1
ATOM 640 C C . VAL A 1 87 ? -14.015 11.625 25.824 1.00 95.38 87 VAL A C 1
ATOM 642 O O . VAL A 1 87 ? -14.182 11.571 27.040 1.00 95.38 87 VAL A O 1
ATOM 645 N N . GLU A 1 88 ? -15.030 11.675 24.972 1.00 95.88 88 GLU A N 1
ATOM 646 C CA . GLU A 1 88 ? -16.441 11.635 25.346 1.00 95.88 88 GLU A CA 1
ATOM 647 C C . GLU A 1 88 ? -17.078 10.349 24.814 1.00 95.88 88 GLU A C 1
ATOM 649 O O . GLU A 1 88 ? -16.839 9.968 23.668 1.00 95.88 88 GLU A O 1
ATOM 654 N N . ILE A 1 89 ? -17.926 9.707 25.617 1.00 94.12 89 ILE A N 1
ATOM 655 C CA . ILE A 1 89 ? -18.762 8.567 25.224 1.00 94.12 89 ILE A CA 1
ATOM 656 C C . ILE A 1 89 ? -20.214 8.941 25.474 1.00 94.12 89 ILE A C 1
ATOM 658 O O . ILE A 1 89 ? -20.569 9.315 26.592 1.00 94.12 89 ILE A O 1
ATOM 662 N N . ASP A 1 90 ? -21.046 8.880 24.433 1.00 90.25 90 ASP A N 1
ATOM 663 C CA . ASP A 1 90 ? -22.442 9.343 24.486 1.00 90.25 90 ASP A CA 1
ATOM 664 C C . ASP A 1 90 ? -22.577 10.763 25.091 1.00 90.25 90 ASP A C 1
ATOM 666 O O . ASP A 1 90 ? -23.470 11.048 25.891 1.00 90.25 90 ASP A O 1
ATOM 670 N N . GLY A 1 91 ? -21.635 11.651 24.748 1.00 90.06 91 GLY A N 1
ATOM 671 C CA . GLY A 1 91 ? -21.586 13.038 25.227 1.00 90.06 91 GLY A CA 1
ATOM 672 C C . GLY A 1 91 ? -21.119 13.220 26.677 1.00 90.06 91 GLY A C 1
ATOM 673 O O . GLY A 1 91 ? -21.204 14.327 27.203 1.00 90.06 91 GLY A O 1
ATOM 674 N N . ARG A 1 92 ? -20.638 12.166 27.347 1.00 92.06 92 ARG A N 1
ATOM 675 C CA . ARG A 1 92 ? -20.092 12.234 28.713 1.00 92.06 92 ARG A CA 1
ATOM 676 C C . ARG A 1 92 ? -18.587 12.024 28.705 1.00 92.06 92 ARG A C 1
ATOM 678 O O . ARG A 1 92 ? -18.111 11.087 28.070 1.00 92.06 92 ARG A O 1
ATOM 685 N N . LEU A 1 93 ? -17.859 12.846 29.459 1.00 93.81 93 LEU A N 1
ATOM 686 C CA . LEU A 1 93 ? -16.416 12.690 29.646 1.00 93.81 93 LEU A CA 1
ATOM 687 C C . LEU A 1 93 ? -16.080 11.287 30.164 1.00 93.81 93 LEU A C 1
ATOM 689 O O . LEU A 1 93 ? -16.681 10.798 31.125 1.00 93.81 93 LEU A O 1
ATOM 693 N N . ALA A 1 94 ? -15.108 10.655 29.518 1.00 91.50 94 ALA A N 1
ATOM 694 C CA . ALA A 1 94 ? -14.622 9.328 29.832 1.00 91.50 94 ALA A CA 1
ATOM 695 C C . ALA A 1 94 ? -13.117 9.380 30.106 1.00 91.50 94 ALA A C 1
ATOM 697 O O . ALA A 1 94 ? -12.331 9.926 29.332 1.00 91.50 94 ALA A O 1
ATOM 698 N N . HIS A 1 95 ? -12.710 8.775 31.218 1.00 88.56 95 HIS A N 1
ATOM 699 C CA . HIS A 1 95 ? -11.309 8.667 31.601 1.00 88.56 95 HIS A CA 1
ATOM 700 C C . HIS A 1 95 ? -10.932 7.197 31.713 1.00 88.56 95 HIS A C 1
ATOM 702 O O . HIS A 1 95 ? -11.478 6.469 32.542 1.00 88.56 95 HIS A O 1
ATOM 708 N N . PHE A 1 96 ? -9.977 6.768 30.893 1.00 89.94 96 PHE A N 1
ATOM 709 C CA . PHE A 1 96 ? -9.496 5.393 30.890 1.00 89.94 96 PHE A CA 1
ATOM 710 C C . PHE A 1 96 ? -8.168 5.288 31.638 1.00 89.94 96 PHE A C 1
ATOM 712 O O . PHE A 1 96 ? -7.270 6.127 31.506 1.00 89.94 96 PHE A O 1
ATOM 719 N N . THR A 1 97 ? -8.042 4.253 32.463 1.00 87.06 97 THR A N 1
ATOM 720 C CA . THR A 1 97 ? -6.785 3.918 33.149 1.00 87.06 97 THR A CA 1
ATOM 721 C C . THR A 1 97 ? -6.205 2.596 32.659 1.00 87.06 97 THR A C 1
ATOM 723 O O . THR A 1 97 ? -5.054 2.281 32.952 1.00 87.06 97 THR A O 1
ATOM 726 N N . SER A 1 98 ? -7.000 1.847 31.894 1.00 88.50 98 SER A N 1
ATOM 727 C CA . SER A 1 98 ? -6.653 0.568 31.296 1.00 88.50 98 SER A CA 1
ATOM 728 C C . SER A 1 98 ? -7.550 0.264 30.092 1.00 88.50 98 SER A C 1
ATOM 730 O O . SER A 1 98 ? -8.640 0.826 29.957 1.00 88.50 98 SER A O 1
ATOM 732 N N . VAL A 1 99 ? -7.145 -0.716 29.278 1.00 87.69 99 VAL A N 1
ATOM 733 C CA . VAL A 1 99 ? -7.961 -1.248 28.169 1.00 87.69 99 VAL A CA 1
ATOM 734 C C . VAL A 1 99 ? -9.306 -1.794 28.650 1.00 87.69 99 VAL A C 1
ATOM 736 O O . VAL A 1 99 ? -10.330 -1.626 27.994 1.00 87.69 99 VAL A O 1
ATOM 739 N N . ARG A 1 100 ? -9.338 -2.378 29.853 1.00 85.69 100 ARG A N 1
ATOM 740 C CA . ARG A 1 100 ? -10.571 -2.882 30.468 1.00 85.69 100 ARG A CA 1
ATOM 741 C C . ARG A 1 100 ? -11.569 -1.760 30.782 1.00 85.69 100 ARG A C 1
ATOM 743 O O . ARG A 1 100 ? -12.773 -2.006 30.735 1.00 85.69 100 ARG A O 1
ATOM 750 N N . ASP A 1 101 ? -11.100 -0.553 31.095 1.00 89.88 101 ASP A N 1
ATOM 751 C CA . ASP A 1 101 ? -11.988 0.592 31.339 1.00 89.88 101 ASP A CA 1
ATOM 752 C C . ASP A 1 101 ? -12.637 1.074 30.038 1.00 89.88 101 ASP A C 1
ATOM 754 O O . ASP A 1 101 ? -13.840 1.333 30.019 1.00 89.88 101 ASP A O 1
ATOM 758 N N . ALA A 1 102 ? -11.866 1.126 28.946 1.00 91.12 102 ALA A N 1
ATOM 759 C CA . ALA A 1 102 ? -12.377 1.462 27.618 1.00 91.12 102 ALA A CA 1
ATOM 760 C C . ALA A 1 102 ? -13.405 0.424 27.131 1.00 91.12 102 ALA A C 1
ATOM 762 O O . ALA A 1 102 ? -14.507 0.798 26.725 1.00 91.12 102 ALA A O 1
ATOM 763 N N . ALA A 1 103 ? -13.112 -0.872 27.300 1.00 88.56 103 ALA A N 1
ATOM 764 C CA . ALA A 1 103 ? -14.039 -1.963 26.985 1.00 88.56 103 ALA A CA 1
ATOM 765 C C . ALA A 1 103 ? -15.363 -1.839 27.755 1.00 88.56 103 ALA A C 1
ATOM 767 O O . ALA A 1 103 ? -16.440 -1.908 27.168 1.00 88.56 103 ALA A O 1
ATOM 768 N N . ARG A 1 104 ? -15.314 -1.545 29.065 1.00 87.75 104 ARG A N 1
ATOM 769 C CA . ARG A 1 104 ? -16.520 -1.286 29.882 1.00 87.75 104 ARG A CA 1
ATOM 770 C C . ARG A 1 104 ? -17.299 -0.049 29.433 1.00 87.75 104 ARG A C 1
ATOM 772 O O . ARG A 1 104 ? -18.517 -0.002 29.597 1.00 87.75 104 ARG A O 1
ATOM 779 N N . ALA A 1 105 ? -16.614 0.945 28.874 1.00 90.12 105 ALA A N 1
ATOM 780 C CA . ALA A 1 105 ? -17.241 2.107 28.257 1.00 90.12 105 ALA A CA 1
ATOM 781 C C . ALA A 1 105 ? -17.793 1.813 26.846 1.00 90.12 105 ALA A C 1
ATOM 783 O O . ALA A 1 105 ? -18.490 2.653 26.276 1.00 90.12 105 ALA A O 1
ATOM 784 N N . GLY A 1 106 ? -17.589 0.606 26.312 1.00 90.69 106 GLY A N 1
ATOM 785 C CA . GLY A 1 106 ? -18.080 0.174 25.006 1.00 90.69 106 GLY A CA 1
ATOM 786 C C . GLY A 1 106 ? -17.125 0.485 23.854 1.00 90.69 106 GLY A C 1
ATOM 787 O O . GLY A 1 106 ? -17.594 0.607 22.724 1.00 90.69 106 GLY A O 1
ATOM 788 N N . ILE A 1 107 ? -15.823 0.638 24.117 1.00 93.12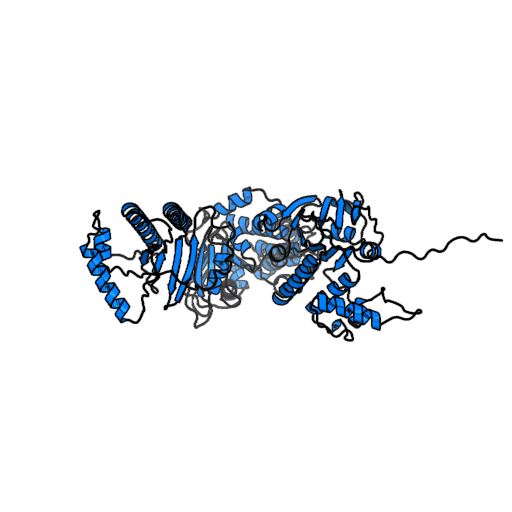 107 ILE A N 1
ATOM 789 C CA . ILE A 1 107 ? -14.780 0.721 23.086 1.00 93.12 107 ILE A CA 1
ATOM 790 C C . ILE A 1 107 ? -13.933 -0.546 23.133 1.00 93.12 107 ILE A C 1
ATOM 792 O O . ILE A 1 107 ? -13.242 -0.786 24.122 1.00 93.12 107 ILE A O 1
ATOM 796 N N . SER A 1 108 ? -13.922 -1.300 22.041 1.00 91.19 108 SER A N 1
ATOM 797 C CA . SER A 1 108 ? -13.073 -2.485 21.896 1.00 91.19 108 SER A CA 1
ATOM 798 C C . SER A 1 108 ? -12.097 -2.299 20.742 1.00 91.19 108 SER A C 1
ATOM 800 O O . SER A 1 108 ? -12.377 -1.582 19.782 1.00 91.19 108 SER A O 1
ATOM 802 N N . ILE A 1 109 ? -10.937 -2.939 20.842 1.00 89.50 109 ILE A N 1
ATOM 803 C CA . ILE A 1 109 ? -9.858 -2.846 19.861 1.00 89.50 109 ILE A CA 1
ATOM 804 C C . ILE A 1 109 ? -9.439 -4.243 19.409 1.00 89.50 109 ILE A C 1
ATOM 806 O O . ILE A 1 109 ? -9.319 -5.152 20.229 1.00 89.50 109 ILE A O 1
ATOM 810 N N . VAL A 1 110 ? -9.210 -4.385 18.109 1.00 88.31 110 VAL A N 1
ATOM 811 C CA . VAL A 1 110 ? -8.596 -5.548 17.468 1.00 88.31 110 VAL A CA 1
ATOM 812 C C . VAL A 1 110 ? -7.263 -5.078 16.900 1.00 88.31 110 VAL A C 1
ATOM 814 O O . VAL A 1 110 ? -7.229 -4.202 16.031 1.00 88.31 110 VAL A O 1
ATOM 817 N N . PHE A 1 111 ? -6.172 -5.603 17.453 1.00 80.88 111 PHE A N 1
ATOM 818 C CA . PHE A 1 111 ? -4.816 -5.228 17.061 1.00 80.88 111 PHE A CA 1
ATOM 819 C C . PHE A 1 111 ? -4.379 -5.973 15.794 1.00 80.88 111 PHE A C 1
ATOM 821 O O . PHE A 1 111 ? -4.950 -6.999 15.435 1.00 80.88 111 PHE A O 1
ATOM 828 N N . GLN A 1 112 ? -3.327 -5.468 15.148 1.00 72.81 112 GLN A N 1
ATOM 829 C CA . GLN A 1 112 ? -2.722 -6.103 13.976 1.00 72.81 112 GLN A CA 1
ATOM 830 C C . GLN A 1 112 ? -2.163 -7.509 14.273 1.00 72.81 112 GLN A C 1
ATOM 832 O O . GLN A 1 112 ? -2.245 -8.401 13.432 1.00 72.81 112 GLN A O 1
ATOM 837 N N . GLU A 1 113 ? -1.572 -7.709 15.457 1.00 72.44 113 GLU A N 1
ATOM 838 C CA . GLU A 1 113 ? -1.141 -9.028 15.931 1.00 72.44 113 GLU A CA 1
ATOM 839 C C . GLU A 1 113 ? -2.253 -9.669 16.770 1.00 72.44 113 GLU A C 1
ATOM 841 O O . GLU A 1 113 ? -2.725 -9.070 17.741 1.00 72.44 113 GLU A O 1
ATOM 846 N N . LEU A 1 114 ? -2.636 -10.900 16.407 1.00 76.56 114 LEU A N 1
ATOM 847 C CA . LEU A 1 114 ? -3.732 -11.629 17.044 1.00 76.56 114 LEU A CA 1
ATOM 848 C C . LEU A 1 114 ? -3.501 -11.796 18.551 1.00 76.56 114 LEU A C 1
ATOM 850 O O . LEU A 1 114 ? -2.535 -12.430 18.979 1.00 76.56 114 LEU A O 1
ATOM 854 N N . SER A 1 115 ? -4.433 -11.307 19.370 1.00 81.38 115 SER A N 1
ATOM 855 C CA . SER A 1 115 ? -4.387 -11.442 20.834 1.00 81.38 115 SER A CA 1
ATOM 856 C C . SER A 1 115 ? -5.150 -12.682 21.322 1.00 81.38 115 SER A C 1
ATOM 858 O O . SER A 1 115 ? -6.015 -12.611 22.210 1.00 81.38 115 SER A O 1
ATOM 860 N N . LEU A 1 116 ? -4.836 -13.829 20.713 1.00 87.31 116 LEU A N 1
ATOM 861 C CA . LEU A 1 116 ? -5.437 -15.136 20.983 1.00 87.31 116 LEU A CA 1
ATOM 862 C C . LEU A 1 116 ? -4.419 -16.080 21.636 1.00 87.31 116 LEU A C 1
ATOM 864 O O . LEU A 1 116 ? -3.226 -16.018 21.360 1.00 87.31 116 LEU A O 1
ATOM 868 N N . PHE A 1 117 ? -4.897 -16.978 22.494 1.00 93.00 117 PHE A N 1
ATOM 869 C CA . PHE A 1 117 ? -4.122 -18.057 23.099 1.00 93.00 117 PHE A CA 1
ATOM 870 C C . PHE A 1 117 ? -4.236 -19.305 22.207 1.00 93.00 117 PHE A C 1
ATOM 872 O O . PHE A 1 117 ? -5.283 -19.957 22.240 1.00 93.00 117 PHE A O 1
ATOM 879 N N . PRO A 1 118 ? -3.198 -19.673 21.426 1.00 90.69 118 PRO A N 1
ATOM 880 C CA . PRO A 1 118 ? -3.313 -20.722 20.405 1.00 90.69 118 PRO A CA 1
ATOM 881 C C . PRO A 1 118 ? -3.655 -22.103 20.977 1.00 90.69 118 PRO A C 1
ATOM 883 O O . PRO A 1 118 ? -4.328 -22.897 20.325 1.00 90.69 118 PRO A O 1
ATOM 886 N N . GLU A 1 119 ? -3.213 -22.359 22.209 1.00 93.81 119 GLU A N 1
ATOM 887 C CA . GLU A 1 119 ? -3.401 -23.627 22.924 1.00 93.81 119 GLU A CA 1
ATOM 888 C C . GLU A 1 119 ? -4.778 -23.756 23.593 1.00 93.81 119 GLU A C 1
ATOM 890 O O . GLU A 1 119 ? -5.160 -24.847 24.012 1.00 93.81 119 GLU A O 1
ATOM 895 N N . LEU A 1 120 ? -5.521 -22.653 23.733 1.00 94.56 120 LEU A N 1
ATOM 896 C CA . LEU A 1 120 ? -6.865 -22.680 24.305 1.00 94.56 120 LEU A CA 1
ATOM 897 C C . LEU A 1 120 ? -7.910 -22.883 23.209 1.00 94.56 120 LEU A C 1
ATOM 899 O O . LEU A 1 120 ? -7.733 -22.445 22.068 1.00 94.56 120 LEU A O 1
ATOM 903 N N . ASP A 1 121 ? -9.022 -23.517 23.579 1.00 96.12 121 ASP A N 1
ATOM 904 C CA . ASP A 1 121 ? -10.166 -23.666 22.687 1.00 96.12 121 ASP A CA 1
ATOM 905 C C . ASP A 1 121 ? -10.791 -22.303 22.322 1.00 96.12 121 ASP A C 1
ATOM 907 O O . ASP A 1 121 ? -10.562 -21.276 22.984 1.00 96.12 121 ASP A O 1
ATOM 911 N N . SER A 1 122 ? -11.532 -22.262 21.214 1.00 95.88 122 SER A N 1
ATOM 912 C CA . SER A 1 122 ? -12.189 -21.042 20.736 1.00 95.88 122 SER A CA 1
ATOM 913 C C . SER A 1 122 ? -13.137 -20.451 21.779 1.00 95.88 122 SER A C 1
ATOM 915 O O . SER A 1 122 ? -13.162 -19.232 21.956 1.00 95.88 122 SER A O 1
ATOM 917 N N . LEU A 1 123 ? -13.865 -21.285 22.528 1.00 96.12 123 LEU A N 1
ATOM 918 C CA . LEU A 1 123 ? -14.766 -20.830 23.586 1.00 96.12 123 LEU A CA 1
ATOM 919 C C . LEU A 1 123 ? -14.016 -20.128 24.729 1.00 96.12 123 LEU A C 1
ATOM 921 O O . LEU A 1 123 ? -14.423 -19.062 25.177 1.00 96.12 123 LEU A O 1
ATOM 925 N N . ALA A 1 124 ? -12.908 -20.685 25.203 1.00 94.19 124 ALA A N 1
ATOM 926 C CA . ALA A 1 124 ? -12.086 -20.106 26.256 1.00 94.19 124 ALA A CA 1
ATOM 927 C C . ALA A 1 124 ? -11.436 -18.800 25.788 1.00 94.19 124 ALA A C 1
ATOM 929 O O . ALA A 1 124 ? -11.437 -17.816 26.527 1.00 94.19 124 ALA A O 1
ATOM 930 N N . ASN A 1 125 ? -10.955 -18.747 24.543 1.00 94.19 125 ASN A N 1
ATOM 931 C CA . ASN A 1 125 ? -10.433 -17.516 23.945 1.00 94.19 125 ASN A CA 1
ATOM 932 C C . ASN A 1 125 ? -11.474 -16.390 23.909 1.00 94.19 125 ASN A C 1
ATOM 934 O O . ASN A 1 125 ? -11.163 -15.244 24.253 1.00 94.19 125 ASN A O 1
ATOM 938 N N . LEU A 1 126 ? -12.715 -16.723 23.542 1.00 92.94 126 LEU A N 1
ATOM 939 C CA . LEU A 1 126 ? -13.831 -15.782 23.497 1.00 92.94 126 LEU A CA 1
ATOM 940 C C . LEU A 1 126 ? -14.229 -15.243 24.875 1.00 92.94 126 LEU A C 1
ATOM 942 O O . LEU A 1 126 ? -14.844 -14.189 24.931 1.00 92.94 126 LEU A O 1
ATOM 946 N N . PHE A 1 127 ? -13.911 -15.898 25.991 1.00 92.69 127 PHE A N 1
ATOM 947 C CA . PHE A 1 127 ? -14.334 -15.440 27.327 1.00 92.69 127 PHE A CA 1
ATOM 948 C C . PHE A 1 127 ? -13.186 -15.184 28.298 1.00 92.69 127 PHE A C 1
ATOM 950 O O . PHE A 1 127 ? -13.449 -14.881 29.461 1.00 92.69 127 PHE A O 1
ATOM 957 N N . ALA A 1 128 ? -11.940 -15.255 27.830 1.00 87.00 128 ALA A N 1
ATOM 958 C CA . ALA A 1 128 ? -10.761 -15.081 28.663 1.00 87.00 128 ALA A CA 1
ATOM 959 C C . ALA A 1 128 ? -10.867 -13.821 29.544 1.00 87.00 128 ALA A C 1
ATOM 961 O O . ALA A 1 128 ? -11.001 -12.702 29.038 1.00 87.00 128 ALA A O 1
ATOM 962 N N . ALA A 1 129 ? -10.794 -14.018 30.865 1.00 81.44 129 ALA A N 1
ATOM 963 C CA . ALA A 1 129 ? -10.885 -12.978 31.897 1.00 81.44 129 ALA A CA 1
ATOM 964 C C . ALA A 1 129 ? -12.249 -12.261 32.018 1.00 81.44 129 ALA A C 1
ATOM 966 O O . ALA A 1 129 ? -12.317 -11.153 32.576 1.00 81.44 129 ALA A O 1
ATOM 967 N N . ARG A 1 130 ? -13.319 -12.883 31.509 1.00 84.19 130 ARG A N 1
ATOM 968 C CA . ARG A 1 130 ? -14.721 -12.436 31.591 1.00 84.19 130 ARG A CA 1
ATOM 969 C C . ARG A 1 130 ? -15.713 -13.607 31.637 1.00 84.19 130 ARG A C 1
ATOM 971 O O . ARG A 1 130 ? -16.842 -13.492 31.166 1.00 84.19 130 ARG A O 1
ATOM 978 N N . GLU A 1 131 ? -15.293 -14.739 32.181 1.00 91.06 131 GLU A N 1
ATOM 979 C CA . GLU A 1 131 ? -16.091 -15.955 32.235 1.00 91.06 131 GLU A CA 1
ATOM 980 C C . GLU A 1 131 ? -17.354 -15.721 33.091 1.00 91.06 131 GLU A C 1
ATOM 982 O O . GLU A 1 131 ? -17.237 -15.380 34.276 1.00 91.06 131 GLU A O 1
ATOM 987 N N . PRO A 1 132 ? -18.575 -15.886 32.541 1.00 89.12 132 PRO A N 1
ATOM 988 C CA . PRO A 1 132 ? -19.790 -15.782 33.334 1.00 89.12 132 PRO A CA 1
ATOM 989 C C . PRO A 1 132 ? -19.785 -16.879 34.396 1.00 89.12 132 PRO A C 1
ATOM 991 O O . PRO A 1 132 ? -19.417 -18.025 34.128 1.00 89.12 132 PRO A O 1
ATOM 994 N N . THR A 1 133 ? -20.202 -16.536 35.615 1.00 90.69 133 THR A N 1
ATOM 995 C CA . THR A 1 133 ? -20.262 -17.492 36.724 1.00 90.69 133 THR A CA 1
ATOM 996 C C . THR A 1 133 ? -21.682 -17.665 37.238 1.00 90.69 133 THR A C 1
ATOM 998 O O . THR A 1 133 ? -22.473 -16.724 37.304 1.00 90.69 133 THR A O 1
ATOM 1001 N N . ARG A 1 134 ? -22.003 -18.893 37.636 1.00 87.44 134 ARG A N 1
ATOM 1002 C CA . ARG A 1 134 ? -23.257 -19.274 38.272 1.00 87.44 134 ARG A CA 1
ATOM 1003 C C . ARG A 1 134 ? -22.931 -20.031 39.553 1.00 87.44 134 ARG A C 1
ATOM 1005 O O . ARG A 1 134 ? -22.331 -21.098 39.515 1.00 87.44 134 ARG A O 1
ATOM 1012 N N . VAL A 1 135 ? -23.310 -19.456 40.698 1.00 89.38 135 VAL A N 1
ATOM 1013 C CA . VAL A 1 135 ? -22.992 -19.996 42.039 1.00 89.38 135 VAL A CA 1
ATOM 1014 C C . VAL A 1 135 ? -21.473 -20.193 42.239 1.00 89.38 135 VAL A C 1
ATOM 1016 O O . VAL A 1 135 ? -21.023 -21.188 42.793 1.00 89.38 135 VAL A O 1
ATOM 1019 N N . GLY A 1 136 ? -20.661 -19.247 41.747 1.00 88.44 136 GLY A N 1
ATOM 1020 C CA . GLY A 1 136 ? -19.196 -19.270 41.883 1.00 88.44 136 GLY A CA 1
ATOM 1021 C C . GLY A 1 136 ? -18.451 -20.204 40.918 1.00 88.44 136 GLY A C 1
ATOM 1022 O O . GLY A 1 136 ? -17.225 -20.245 40.958 1.00 88.44 136 GLY A O 1
ATOM 1023 N N . LEU A 1 137 ? -19.157 -20.921 40.038 1.00 92.25 137 LEU A N 1
ATOM 1024 C CA . LEU A 1 137 ? -18.578 -21.795 39.011 1.00 92.25 137 LEU A CA 1
ATOM 1025 C C . LEU A 1 137 ? -18.775 -21.199 37.616 1.00 92.25 137 LEU A C 1
ATOM 1027 O O . LEU A 1 137 ? -19.780 -20.540 37.371 1.00 92.25 137 LEU A O 1
ATOM 1031 N N . ILE A 1 138 ? -17.844 -21.452 36.694 1.00 93.19 138 ILE A N 1
ATOM 1032 C CA . ILE A 1 138 ? -17.940 -20.987 35.302 1.00 93.19 138 ILE A CA 1
ATOM 1033 C C . ILE A 1 138 ? -19.165 -21.613 34.618 1.00 93.19 138 ILE A C 1
ATOM 1035 O O . ILE A 1 138 ? -19.299 -22.837 34.552 1.00 93.19 138 ILE A O 1
ATOM 1039 N N . ASP A 1 139 ? -20.040 -20.775 34.066 1.00 95.12 139 ASP A N 1
ATOM 1040 C CA . ASP A 1 139 ? -21.224 -21.195 33.318 1.00 95.12 139 ASP A CA 1
ATOM 1041 C C . ASP A 1 139 ? -20.881 -21.383 31.833 1.00 95.12 139 ASP A C 1
ATOM 1043 O O . ASP A 1 139 ? -21.144 -20.530 30.982 1.00 95.12 139 ASP A O 1
ATOM 1047 N N . ARG A 1 140 ? -20.300 -22.544 31.501 1.00 93.62 140 ARG A N 1
ATOM 1048 C CA . ARG A 1 140 ? -19.962 -22.889 30.107 1.00 93.62 140 ARG A CA 1
ATOM 1049 C C . ARG A 1 140 ? -21.181 -22.914 29.181 1.00 93.62 140 ARG A C 1
ATOM 1051 O O . ARG A 1 140 ? -21.034 -22.686 27.984 1.00 93.62 140 ARG A O 1
ATOM 1058 N N . LYS A 1 141 ? -22.385 -23.182 29.704 1.00 93.94 141 LYS A N 1
ATOM 1059 C CA . LYS A 1 141 ? -23.612 -23.210 28.893 1.00 93.94 141 LYS A CA 1
ATOM 1060 C C . LYS A 1 141 ? -24.010 -21.797 28.465 1.00 93.94 141 LYS A C 1
ATOM 1062 O O . LYS A 1 141 ? -24.403 -21.614 27.316 1.00 93.94 141 LYS A O 1
ATOM 1067 N N . ALA A 1 142 ? -23.881 -20.818 29.362 1.00 93.38 142 ALA A N 1
ATOM 1068 C CA . ALA A 1 142 ? -24.053 -19.407 29.027 1.00 93.38 142 ALA A CA 1
ATOM 1069 C C . ALA A 1 142 ? -23.002 -18.946 28.006 1.00 93.38 142 ALA A C 1
ATOM 1071 O O . ALA A 1 142 ? -23.385 -18.411 26.969 1.00 93.38 142 ALA A O 1
ATOM 1072 N N . MET A 1 143 ? -21.721 -19.271 28.237 1.00 95.00 143 MET A N 1
ATOM 1073 C CA . MET A 1 143 ? -20.632 -18.951 27.300 1.00 95.00 143 MET A CA 1
ATOM 1074 C C . MET A 1 143 ? -20.929 -19.455 25.888 1.00 95.00 143 MET A C 1
ATOM 1076 O O . MET A 1 143 ? -20.794 -18.715 24.923 1.00 95.00 143 MET A O 1
ATOM 1080 N N . ARG A 1 144 ? -21.363 -20.714 25.756 1.00 95.69 144 ARG A N 1
ATOM 1081 C CA . ARG A 1 144 ? -21.613 -21.323 24.445 1.00 95.69 144 ARG A CA 1
ATOM 1082 C C . ARG A 1 144 ? -22.783 -20.673 23.713 1.00 95.69 144 ARG A C 1
ATOM 1084 O O . ARG A 1 144 ? -22.700 -20.473 22.510 1.00 95.69 144 ARG A O 1
ATOM 1091 N N . ARG A 1 145 ? -23.854 -20.330 24.436 1.00 94.31 145 ARG A N 1
ATOM 1092 C CA . ARG A 1 145 ? -25.012 -19.630 23.862 1.00 94.31 145 ARG A CA 1
ATOM 1093 C C . ARG A 1 145 ? -24.615 -18.241 23.359 1.00 94.31 145 ARG A C 1
ATOM 1095 O O . ARG A 1 145 ? -24.892 -17.919 22.214 1.00 94.31 145 ARG A O 1
ATOM 1102 N N . GLU A 1 146 ? -23.936 -17.461 24.196 1.00 92.88 146 GLU A N 1
ATOM 1103 C CA . GLU A 1 146 ? -23.483 -16.110 23.845 1.00 92.88 146 GLU A CA 1
ATOM 1104 C C . GLU A 1 146 ? -22.451 -16.130 22.706 1.00 92.88 146 GLU A C 1
ATOM 1106 O O . GLU A 1 146 ? -22.524 -15.306 21.799 1.00 92.88 146 GLU A O 1
ATOM 1111 N N . ALA A 1 147 ? -21.530 -17.103 22.707 1.00 94.19 147 ALA A N 1
ATOM 1112 C CA . ALA A 1 147 ? -20.603 -17.315 21.598 1.00 94.19 147 ALA A CA 1
ATOM 1113 C C . ALA A 1 147 ? -21.349 -17.584 20.294 1.00 94.19 147 ALA A C 1
ATOM 1115 O O . ALA A 1 147 ? -21.079 -16.917 19.302 1.00 94.19 147 ALA A O 1
ATOM 1116 N N . GLN A 1 148 ? -22.287 -18.536 20.299 1.00 93.12 148 GLN A N 1
ATOM 1117 C CA . GLN A 1 148 ? -23.005 -18.927 19.089 1.00 93.12 148 GLN A CA 1
ATOM 1118 C C . GLN A 1 148 ? -23.799 -17.756 18.507 1.00 93.12 148 GLN A C 1
ATOM 1120 O O . GLN A 1 148 ? -23.717 -17.506 17.312 1.00 93.12 148 GLN A O 1
ATOM 1125 N N . GLU A 1 149 ? -24.481 -16.978 19.354 1.00 89.38 149 GLU A N 1
ATOM 1126 C CA . GLU A 1 149 ? -25.199 -15.774 18.922 1.00 89.38 149 GLU A CA 1
ATOM 1127 C C . GLU A 1 149 ? -24.275 -14.786 18.189 1.00 89.38 149 GLU A C 1
ATOM 1129 O O . GLU A 1 149 ? -24.644 -14.243 17.148 1.00 89.38 149 GLU A O 1
ATOM 1134 N N . VAL A 1 150 ? -23.059 -14.555 18.696 1.00 88.88 150 VAL A N 1
ATOM 1135 C CA . VAL A 1 150 ? -22.091 -13.658 18.046 1.00 88.88 150 VAL A CA 1
ATOM 1136 C C . VAL A 1 150 ? -21.506 -14.270 16.773 1.00 88.88 150 VAL A C 1
ATOM 1138 O O . VAL A 1 150 ? -21.395 -13.570 15.768 1.00 88.88 150 VAL A O 1
ATOM 1141 N N . LEU A 1 151 ? -21.161 -15.557 16.794 1.00 91.00 151 LEU A N 1
ATOM 1142 C CA . LEU A 1 151 ? -20.600 -16.278 15.649 1.00 91.00 151 LEU A CA 1
ATOM 1143 C C . LEU A 1 151 ? -21.582 -16.326 14.470 1.00 91.00 151 LEU A C 1
ATOM 1145 O O . LEU A 1 151 ? -21.204 -15.981 13.349 1.00 91.00 151 LEU A O 1
ATOM 1149 N N . ASP A 1 152 ? -22.859 -16.611 14.727 1.00 86.88 152 ASP A N 1
ATOM 1150 C CA . ASP A 1 152 ? -23.933 -16.568 13.726 1.00 86.88 152 ASP A CA 1
ATOM 1151 C C . ASP A 1 152 ? -24.127 -15.138 13.180 1.00 86.88 152 ASP A C 1
ATOM 1153 O O . ASP A 1 152 ? -24.370 -14.909 11.985 1.00 86.88 152 ASP A O 1
ATOM 1157 N N . ASN A 1 153 ? -23.960 -14.138 14.052 1.00 78.62 153 ASN A N 1
ATOM 1158 C CA . ASN A 1 153 ? -24.030 -12.727 13.686 1.00 78.62 153 ASN A CA 1
ATOM 1159 C C . ASN A 1 153 ? -22.864 -12.242 12.823 1.00 78.62 153 ASN A C 1
ATOM 1161 O O . ASN A 1 153 ? -23.030 -11.259 12.106 1.00 78.62 153 ASN A O 1
ATOM 1165 N N . ILE A 1 154 ? -21.722 -12.920 12.821 1.00 80.38 154 ILE A N 1
ATOM 1166 C CA . ILE A 1 154 ? -20.620 -12.615 11.898 1.00 80.38 154 ILE A CA 1
ATOM 1167 C C . ILE A 1 154 ? -20.493 -13.637 10.763 1.00 80.38 154 ILE A C 1
ATOM 1169 O O . ILE A 1 154 ? -19.737 -13.408 9.826 1.00 80.38 154 ILE A O 1
ATOM 1173 N N . GLY A 1 155 ? -21.261 -14.730 10.802 1.00 82.56 155 GLY A N 1
ATOM 1174 C CA . GLY A 1 155 ? -21.195 -15.807 9.813 1.00 82.56 155 GLY A CA 1
ATOM 1175 C C . GLY A 1 155 ? -19.930 -16.663 9.927 1.00 82.56 155 GLY A C 1
ATOM 1176 O O . GLY A 1 155 ? -19.440 -17.152 8.911 1.00 82.56 155 GLY A O 1
ATOM 1177 N N . LEU A 1 156 ? -19.381 -16.810 11.137 1.00 87.38 156 LEU A N 1
ATOM 1178 C CA . LEU A 1 156 ? -18.204 -17.635 11.408 1.00 87.38 156 LEU A CA 1
ATOM 1179 C C . LEU A 1 156 ? -18.639 -19.004 11.943 1.00 87.38 156 LEU A C 1
ATOM 1181 O O . LEU A 1 156 ? -19.118 -19.102 13.069 1.00 87.38 156 LEU A O 1
ATOM 1185 N N . ASP A 1 157 ? -18.426 -20.056 11.155 1.00 89.56 157 ASP A N 1
ATOM 1186 C CA . ASP A 1 157 ? -18.642 -21.441 11.583 1.00 89.56 157 ASP A CA 1
ATOM 1187 C C . ASP A 1 157 ? -17.322 -22.041 12.083 1.00 89.56 157 ASP A C 1
ATOM 1189 O O . ASP A 1 157 ? -16.451 -22.420 11.297 1.00 89.56 157 ASP A O 1
ATOM 1193 N N . VAL A 1 158 ? -17.143 -22.062 13.406 1.00 91.25 158 VAL A N 1
ATOM 1194 C CA . VAL A 1 158 ? -15.960 -22.627 14.066 1.00 91.25 158 VAL A CA 1
ATOM 1195 C C . VAL A 1 158 ? -16.360 -23.566 15.190 1.00 91.25 158 VAL A C 1
ATOM 1197 O O . VAL A 1 158 ? -17.289 -23.312 15.957 1.00 91.25 158 VAL A O 1
ATOM 1200 N N . ASP A 1 159 ? -15.596 -24.645 15.322 1.00 93.19 159 ASP A N 1
ATOM 1201 C CA . ASP A 1 159 ? -15.728 -25.576 16.433 1.00 93.19 159 ASP A CA 1
ATOM 1202 C C . ASP A 1 159 ? -15.244 -24.914 17.731 1.00 93.19 159 ASP A C 1
ATOM 1204 O O . ASP A 1 159 ? -14.050 -24.683 17.927 1.00 93.19 159 ASP A O 1
ATOM 1208 N N . LEU A 1 160 ? -16.190 -24.613 18.622 1.00 95.06 160 LEU A N 1
ATOM 1209 C CA . LEU A 1 160 ? -15.942 -23.943 19.898 1.00 95.06 160 LEU A CA 1
ATOM 1210 C C . LEU A 1 160 ? -15.019 -24.726 20.844 1.00 95.06 160 LEU A C 1
ATOM 1212 O O . LEU A 1 160 ? -14.426 -24.114 21.733 1.00 95.06 160 LEU A O 1
ATOM 1216 N N . ASP A 1 161 ? -14.881 -26.039 20.649 1.00 95.12 161 ASP A N 1
ATOM 1217 C CA . ASP A 1 161 ? -14.034 -26.904 21.474 1.00 95.12 161 ASP A CA 1
ATOM 1218 C C . ASP A 1 161 ? -12.640 -27.131 20.844 1.00 95.12 161 ASP A C 1
ATOM 1220 O O . ASP A 1 161 ? -11.788 -27.812 21.422 1.00 95.12 161 ASP A O 1
ATOM 1224 N N . ARG A 1 162 ? -12.376 -26.557 19.660 1.00 94.75 162 ARG A N 1
ATOM 1225 C CA . ARG A 1 162 ? -11.102 -26.702 18.946 1.00 94.75 162 ARG A CA 1
ATOM 1226 C C . ARG A 1 162 ? -10.075 -25.655 19.403 1.00 94.75 162 ARG A C 1
ATOM 1228 O O . ARG A 1 162 ? -10.435 -24.484 19.535 1.00 94.75 162 ARG A O 1
ATOM 1235 N N . PRO A 1 163 ? -8.788 -26.025 19.585 1.00 96.69 163 PRO A N 1
ATOM 1236 C CA . PRO A 1 163 ? -7.716 -25.062 19.840 1.00 96.69 163 PRO A CA 1
ATOM 1237 C C . PRO A 1 163 ? -7.597 -24.017 18.730 1.00 96.69 163 PRO A C 1
ATOM 1239 O O . PRO A 1 163 ? -7.562 -24.358 17.544 1.00 96.69 163 PRO A O 1
ATOM 1242 N N . VAL A 1 164 ? -7.470 -22.745 19.108 1.00 94.25 164 VAL A N 1
ATOM 1243 C CA . VAL A 1 164 ? -7.440 -21.626 18.153 1.00 94.25 164 VAL A CA 1
ATOM 1244 C C . VAL A 1 164 ? -6.256 -21.702 17.190 1.00 94.25 164 VAL A C 1
ATOM 1246 O O . VAL A 1 164 ? -6.399 -21.342 16.025 1.00 94.25 164 VAL A O 1
ATOM 1249 N N . GLY A 1 165 ? -5.112 -22.239 17.623 1.00 90.81 165 GLY A N 1
ATOM 1250 C CA . GLY A 1 165 ? -3.936 -22.420 16.766 1.00 90.81 165 GLY A CA 1
ATOM 1251 C C . GLY A 1 165 ? -4.155 -23.369 15.580 1.00 90.81 165 GLY A C 1
ATOM 1252 O O . GLY A 1 165 ? -3.340 -23.392 14.663 1.00 90.81 165 GLY A O 1
ATOM 1253 N N . GLN A 1 166 ? -5.248 -24.140 15.577 1.00 92.69 166 GLN A N 1
ATOM 1254 C CA . GLN A 1 166 ? -5.636 -25.026 14.474 1.00 92.69 166 GLN A CA 1
ATOM 1255 C C . GLN A 1 166 ? -6.617 -24.375 13.489 1.00 92.69 166 GLN A C 1
ATOM 1257 O O . GLN A 1 166 ? -6.979 -24.995 12.488 1.00 92.69 166 GLN A O 1
ATOM 1262 N N . LEU A 1 167 ? -7.087 -23.158 13.771 1.00 89.94 167 LEU A N 1
ATOM 1263 C CA . LEU A 1 167 ? -7.948 -22.400 12.869 1.00 89.94 167 LEU A CA 1
ATOM 1264 C C . LEU A 1 167 ? -7.124 -21.734 11.764 1.00 89.94 167 LEU A C 1
ATOM 1266 O O . LEU A 1 167 ? -5.941 -21.437 11.950 1.00 89.94 167 LEU A O 1
ATOM 1270 N N . SER A 1 168 ? -7.755 -21.458 10.620 1.00 87.25 168 SER A N 1
ATOM 1271 C CA . SER A 1 168 ? -7.124 -20.640 9.583 1.00 87.25 168 SER A CA 1
ATOM 1272 C C . SER A 1 168 ? -6.867 -19.223 10.109 1.00 87.25 168 SER A C 1
ATOM 1274 O O . SER A 1 168 ? -7.585 -18.746 10.985 1.00 87.25 168 SER A O 1
ATOM 1276 N N . LEU A 1 169 ? -5.870 -18.519 9.568 1.00 81.69 169 LEU A N 1
ATOM 1277 C CA . LEU A 1 169 ? -5.563 -17.149 10.001 1.00 81.69 169 LEU A CA 1
ATOM 1278 C C . LEU A 1 169 ? -6.769 -16.203 9.852 1.00 81.69 169 LEU A C 1
ATOM 1280 O O . LEU A 1 169 ? -7.001 -15.346 10.698 1.00 81.69 169 LEU A O 1
ATOM 1284 N N . HIS A 1 170 ? -7.570 -16.413 8.805 1.00 82.50 170 HIS A N 1
ATOM 1285 C CA . HIS A 1 170 ? -8.835 -15.717 8.591 1.00 82.50 170 HIS A CA 1
ATOM 1286 C C . HIS A 1 170 ? -9.831 -15.966 9.733 1.00 82.50 170 HIS A C 1
ATOM 1288 O O . HIS A 1 170 ? -10.383 -15.018 10.289 1.00 82.50 170 HIS A O 1
ATOM 1294 N N . ASP A 1 171 ? -10.037 -17.227 10.114 1.00 88.12 171 ASP A N 1
ATOM 1295 C CA . ASP A 1 171 ? -10.993 -17.575 11.170 1.00 88.12 171 ASP A CA 1
ATOM 1296 C C . ASP A 1 171 ? -10.505 -17.100 12.539 1.00 88.12 171 ASP A C 1
ATOM 1298 O O . ASP A 1 171 ? -11.313 -16.684 13.363 1.00 88.12 171 ASP A O 1
ATOM 1302 N N . GLN A 1 172 ? -9.187 -17.089 12.769 1.00 90.31 172 GLN A N 1
ATOM 1303 C CA . GLN A 1 172 ? -8.590 -16.471 13.953 1.00 90.31 172 GLN A CA 1
ATOM 1304 C C . GLN A 1 172 ? -8.902 -14.965 14.007 1.00 90.31 172 GLN A C 1
ATOM 1306 O O . GLN A 1 172 ? -9.348 -14.473 15.042 1.00 90.31 172 GLN A O 1
ATOM 1311 N N . GLN A 1 173 ? -8.765 -14.245 12.888 1.00 86.81 173 GLN A N 1
ATOM 1312 C CA . GLN A 1 173 ? -9.101 -12.819 12.812 1.00 86.81 173 GLN A CA 1
ATOM 1313 C C . GLN A 1 173 ? -10.589 -12.561 13.099 1.00 86.81 173 GLN A C 1
ATOM 1315 O O . GLN A 1 173 ? -10.937 -11.669 13.877 1.00 86.81 173 GLN A O 1
ATOM 1320 N N . LEU A 1 174 ? -11.483 -13.353 12.501 1.00 88.31 174 LEU A N 1
ATOM 1321 C CA . LEU A 1 174 ? -12.921 -13.242 12.750 1.00 88.31 174 LEU A CA 1
ATOM 1322 C C . LEU A 1 174 ? -13.288 -13.619 14.192 1.00 88.31 174 LEU A C 1
ATOM 1324 O O . LEU A 1 174 ? -14.166 -12.988 14.778 1.00 88.31 174 LEU A O 1
ATOM 1328 N N . LEU A 1 175 ? -12.596 -14.591 14.792 1.00 91.25 175 LEU A N 1
ATOM 1329 C CA . LEU A 1 175 ? -12.770 -14.956 16.197 1.00 91.25 175 LEU A CA 1
ATOM 1330 C C . LEU A 1 175 ? -12.355 -13.812 17.135 1.00 91.25 175 LEU A C 1
ATOM 1332 O O . LEU A 1 175 ? -12.999 -13.586 18.160 1.00 91.25 175 LEU A O 1
ATOM 1336 N N . GLU A 1 176 ? -11.316 -13.053 16.792 1.00 89.38 176 GLU A N 1
ATOM 1337 C CA . GLU A 1 176 ? -10.920 -11.870 17.560 1.00 89.38 176 GLU A CA 1
ATOM 1338 C C . GLU A 1 176 ? -11.951 -10.737 17.447 1.00 89.38 176 GLU A C 1
ATOM 1340 O O . GLU A 1 176 ? -12.288 -10.096 18.445 1.00 89.38 176 GLU A O 1
ATOM 1345 N N . ILE A 1 177 ? -12.550 -10.552 16.269 1.00 87.88 177 ILE A N 1
ATOM 1346 C CA . ILE A 1 177 ? -13.681 -9.629 16.093 1.00 87.88 177 ILE A CA 1
ATOM 1347 C C . ILE A 1 177 ? -14.899 -10.108 16.899 1.00 87.88 177 ILE A C 1
ATOM 1349 O O . ILE A 1 177 ? -15.526 -9.307 17.594 1.00 87.88 177 ILE A O 1
ATOM 1353 N N . ALA A 1 178 ? -15.206 -11.410 16.895 1.00 89.06 178 ALA A N 1
ATOM 1354 C CA . ALA A 1 178 ? -16.257 -11.993 17.735 1.00 89.06 178 ALA A CA 1
ATOM 1355 C C . ALA A 1 178 ? -16.005 -11.725 19.227 1.00 89.06 178 ALA A C 1
ATOM 1357 O O . ALA A 1 178 ? -16.916 -11.363 19.976 1.00 89.06 178 ALA A O 1
ATOM 1358 N N . LYS A 1 179 ? -14.746 -11.836 19.664 1.00 89.19 179 LYS A N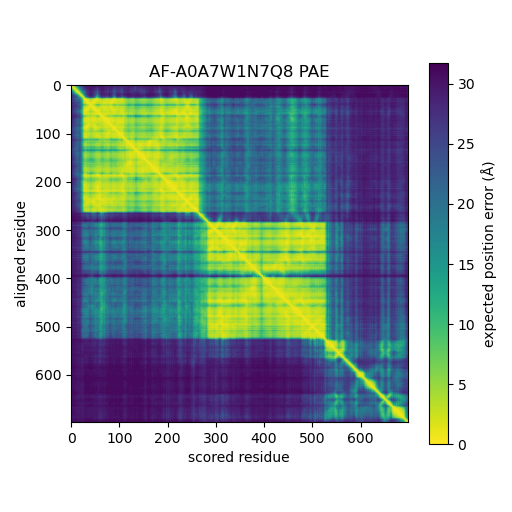 1
ATOM 1359 C CA . LYS A 1 179 ? -14.339 -11.506 21.030 1.00 89.19 179 LYS A CA 1
ATOM 1360 C C . LYS A 1 179 ? -14.620 -10.037 21.358 1.00 89.19 179 LYS A C 1
ATOM 1362 O O . LYS A 1 179 ? -15.079 -9.769 22.468 1.00 89.19 179 LYS A O 1
ATOM 1367 N N . ALA A 1 180 ? -14.393 -9.102 20.438 1.00 85.50 180 ALA A N 1
ATOM 1368 C CA . ALA A 1 180 ? -14.764 -7.703 20.646 1.00 85.50 180 ALA A CA 1
ATOM 1369 C C . ALA A 1 180 ? -16.290 -7.539 20.779 1.00 85.50 180 ALA A C 1
ATOM 1371 O O . ALA A 1 180 ? -16.762 -6.910 21.718 1.00 85.50 180 ALA A O 1
ATOM 1372 N N . LEU A 1 181 ? -17.081 -8.185 19.920 1.00 84.31 181 LEU A N 1
ATOM 1373 C CA . LEU A 1 181 ? -18.547 -8.050 19.905 1.00 84.31 181 LEU A CA 1
ATOM 1374 C C . LEU A 1 181 ? -19.246 -8.549 21.172 1.00 84.31 181 LEU A C 1
ATOM 1376 O O . LEU A 1 181 ? -20.240 -7.962 21.605 1.00 84.31 181 LEU A O 1
ATOM 1380 N N . LEU A 1 182 ? -18.703 -9.586 21.807 1.00 86.00 182 LEU A N 1
ATOM 1381 C CA . LEU A 1 182 ? -19.176 -10.063 23.109 1.00 86.00 182 LEU A CA 1
ATOM 1382 C C . LEU A 1 182 ? -19.092 -8.984 24.212 1.00 86.00 182 LEU A C 1
ATOM 1384 O O . LEU A 1 182 ? -19.809 -9.073 25.206 1.00 86.00 182 LEU A O 1
ATOM 1388 N N . GLU A 1 183 ? -18.273 -7.938 24.043 1.00 80.31 183 GLU A N 1
ATOM 1389 C CA . GLU A 1 183 ? -18.171 -6.806 24.984 1.00 80.31 183 GLU A CA 1
ATOM 1390 C C . GLU A 1 183 ? -19.296 -5.778 24.824 1.00 80.31 183 GLU A C 1
ATOM 1392 O O . GLU A 1 183 ? -19.336 -4.797 25.567 1.00 80.31 183 GLU A O 1
ATOM 1397 N N . ARG A 1 184 ? -20.237 -6.004 23.893 1.00 80.75 184 ARG A N 1
ATOM 1398 C CA . ARG A 1 184 ? -21.323 -5.068 23.555 1.00 80.75 184 ARG A CA 1
ATOM 1399 C C . ARG A 1 184 ? -20.782 -3.690 23.165 1.00 80.75 184 ARG A C 1
ATOM 1401 O O . ARG A 1 184 ? -21.275 -2.652 23.617 1.00 80.75 184 ARG A O 1
ATOM 1408 N N . SER A 1 185 ? -19.737 -3.694 22.344 1.00 86.81 185 SER A N 1
ATOM 1409 C CA . SER A 1 185 ? -19.022 -2.497 21.915 1.00 86.81 185 SER A CA 1
ATOM 1410 C C . SER A 1 185 ? -19.924 -1.572 21.101 1.00 86.81 185 SER A C 1
ATOM 1412 O O . SER A 1 185 ? -20.623 -1.994 20.183 1.00 86.81 185 SER A O 1
ATOM 1414 N N . ARG A 1 186 ? -19.870 -0.281 21.425 1.00 90.69 186 ARG A N 1
ATOM 1415 C CA . ARG A 1 186 ? -20.451 0.812 20.635 1.00 90.69 186 ARG A CA 1
ATOM 1416 C C . ARG A 1 186 ? -19.499 1.264 19.531 1.00 90.69 186 ARG A C 1
ATOM 1418 O O . ARG A 1 186 ? -19.957 1.674 18.469 1.00 90.69 186 ARG A O 1
ATOM 1425 N N . LEU A 1 187 ? -18.195 1.202 19.806 1.00 94.81 187 LEU A N 1
ATOM 1426 C CA . LEU A 1 187 ? -17.113 1.493 18.874 1.00 94.81 187 LEU A CA 1
ATOM 1427 C C . LEU A 1 187 ? -16.134 0.317 18.848 1.00 94.81 187 LEU A C 1
ATOM 1429 O O . LEU A 1 187 ? -15.602 -0.073 19.888 1.00 94.81 187 LEU A O 1
ATOM 1433 N N . ILE A 1 188 ? -15.879 -0.215 17.657 1.00 94.44 188 ILE A N 1
ATOM 1434 C CA . ILE A 1 188 ? -14.844 -1.220 17.413 1.00 94.44 188 ILE A CA 1
ATOM 1435 C C . ILE A 1 188 ? -13.727 -0.573 16.609 1.00 94.44 188 ILE A C 1
ATOM 1437 O O . ILE A 1 188 ? -13.977 0.013 15.559 1.00 94.44 188 ILE A O 1
ATOM 1441 N N . ILE A 1 189 ? -12.496 -0.683 17.097 1.00 94.94 189 ILE A N 1
ATOM 1442 C CA . ILE A 1 189 ? -11.302 -0.205 16.407 1.00 94.94 189 ILE A CA 1
ATOM 1443 C C . ILE A 1 189 ? -10.598 -1.398 15.764 1.00 94.94 189 ILE A C 1
ATOM 1445 O O . ILE A 1 189 ? -10.245 -2.344 16.464 1.00 94.94 189 ILE A O 1
ATOM 1449 N N . LEU A 1 190 ? -10.399 -1.352 14.449 1.00 92.75 190 LEU A N 1
ATOM 1450 C CA . LEU A 1 190 ? -9.720 -2.384 13.669 1.00 92.75 190 LEU A CA 1
ATOM 1451 C C . LEU A 1 190 ? -8.407 -1.820 13.115 1.00 92.75 190 LEU A C 1
ATOM 1453 O O . LEU A 1 190 ? -8.437 -0.930 12.261 1.00 92.75 190 LEU A O 1
ATOM 1457 N N . ASP A 1 191 ? -7.272 -2.330 13.600 1.00 88.81 191 ASP A N 1
ATOM 1458 C CA . ASP A 1 191 ? -5.934 -1.872 13.204 1.00 88.81 191 ASP A CA 1
ATOM 1459 C C . ASP A 1 191 ? -5.295 -2.800 12.163 1.00 88.81 191 ASP A C 1
ATOM 1461 O O . ASP A 1 191 ? -4.900 -3.918 12.479 1.00 88.81 191 ASP A O 1
ATOM 1465 N N . GLU A 1 192 ? -5.224 -2.345 10.910 1.00 85.38 192 GLU A N 1
ATOM 1466 C CA . GLU A 1 192 ? -4.707 -3.094 9.753 1.00 85.38 192 GLU A CA 1
ATOM 1467 C C . GLU A 1 192 ? -5.209 -4.554 9.648 1.00 85.38 192 GLU A C 1
ATOM 1469 O O . GLU A 1 192 ? -4.410 -5.482 9.443 1.00 85.38 192 GLU A O 1
ATOM 1474 N N . PRO A 1 193 ? -6.536 -4.789 9.734 1.00 82.75 193 PRO A N 1
ATOM 1475 C CA . PRO A 1 193 ? -7.103 -6.128 9.930 1.00 82.75 193 PRO A CA 1
ATOM 1476 C C . PRO A 1 193 ? -6.991 -7.043 8.694 1.00 82.75 193 PRO A C 1
ATOM 1478 O O . PRO A 1 193 ? -7.352 -8.215 8.746 1.00 82.75 193 PRO A O 1
ATOM 1481 N N . THR A 1 194 ? -6.518 -6.510 7.568 1.00 82.81 194 THR A N 1
ATOM 1482 C CA . THR A 1 194 ? -6.369 -7.173 6.261 1.00 82.81 194 THR A CA 1
ATOM 1483 C C . THR A 1 194 ? -4.917 -7.510 5.923 1.00 82.81 194 THR A C 1
ATOM 1485 O O . THR A 1 194 ? -4.657 -8.157 4.909 1.00 82.81 194 THR A O 1
ATOM 1488 N N . SER A 1 195 ? -3.950 -7.081 6.744 1.00 73.75 195 SER A N 1
ATOM 1489 C CA . SER A 1 195 ? -2.519 -7.109 6.398 1.00 73.75 195 SER A CA 1
ATOM 1490 C C . SER A 1 195 ? -1.968 -8.508 6.082 1.00 73.75 195 SER A C 1
ATOM 1492 O O . SER A 1 195 ? -1.016 -8.630 5.307 1.00 73.75 195 SER A O 1
ATOM 1494 N N . SER A 1 196 ? -2.587 -9.556 6.626 1.00 67.81 196 SER A N 1
ATOM 1495 C CA . SER A 1 196 ? -2.213 -10.963 6.453 1.00 67.81 196 SER A CA 1
ATOM 1496 C C . SER A 1 196 ? -3.236 -11.795 5.660 1.00 67.81 196 SER A C 1
ATOM 1498 O O . SER A 1 196 ? -3.065 -13.007 5.515 1.00 67.81 196 SER A O 1
ATOM 1500 N N . LEU A 1 197 ? -4.287 -11.159 5.131 1.00 73.38 197 LEU A N 1
ATOM 1501 C CA . LEU A 1 197 ? -5.397 -11.817 4.442 1.00 73.38 197 LEU A CA 1
ATOM 1502 C C . LEU A 1 197 ? -5.240 -11.765 2.912 1.00 73.38 197 LEU A C 1
ATOM 1504 O O . LEU A 1 197 ? -4.653 -10.838 2.351 1.00 73.38 197 LEU A O 1
ATOM 1508 N N . ASN A 1 198 ? -5.779 -12.776 2.224 1.00 74.06 198 ASN A N 1
ATOM 1509 C CA . ASN A 1 198 ? -5.918 -12.774 0.764 1.00 74.06 198 ASN A CA 1
ATOM 1510 C C . ASN A 1 198 ? -7.208 -12.040 0.332 1.00 74.06 198 ASN A C 1
ATOM 1512 O O . ASN A 1 198 ? -8.038 -11.694 1.169 1.00 74.06 198 ASN A O 1
ATOM 1516 N N . ALA A 1 199 ? -7.402 -11.818 -0.972 1.00 74.56 199 ALA A N 1
ATOM 1517 C CA . ALA A 1 199 ? -8.541 -11.044 -1.484 1.00 74.56 199 ALA A CA 1
ATOM 1518 C C . ALA A 1 199 ? -9.916 -11.616 -1.080 1.00 74.56 199 ALA A C 1
ATOM 1520 O O . ALA A 1 199 ? -10.815 -10.858 -0.716 1.00 74.56 199 ALA A O 1
ATOM 1521 N N . GLU A 1 200 ? -10.076 -12.944 -1.090 1.00 75.19 200 GLU A N 1
ATOM 1522 C CA . GLU A 1 200 ? -11.326 -13.598 -0.685 1.00 75.19 200 GLU A CA 1
ATOM 1523 C C . GLU A 1 200 ? -11.613 -13.389 0.812 1.00 75.19 200 GLU A C 1
ATOM 1525 O O . GLU A 1 200 ? -12.719 -13.000 1.191 1.00 75.19 200 GLU A O 1
ATOM 1530 N N . ALA A 1 201 ? -10.605 -13.590 1.662 1.00 73.62 201 ALA A N 1
ATOM 1531 C CA . ALA A 1 201 ? -10.688 -13.364 3.102 1.00 73.62 201 ALA A CA 1
ATOM 1532 C C . ALA A 1 201 ? -10.961 -11.886 3.436 1.00 73.62 201 ALA A C 1
ATOM 1534 O O . ALA A 1 201 ? -11.788 -11.587 4.297 1.00 73.62 201 ALA A O 1
ATOM 1535 N N . THR A 1 202 ? -10.336 -10.955 2.712 1.00 84.00 202 THR A N 1
ATOM 1536 C CA . THR A 1 202 ? -10.596 -9.514 2.835 1.00 84.00 202 THR A CA 1
ATOM 1537 C C . THR A 1 202 ? -12.045 -9.171 2.479 1.00 84.00 202 THR A C 1
ATOM 1539 O O . THR A 1 202 ? -12.707 -8.448 3.225 1.00 84.00 202 THR A O 1
ATOM 1542 N N . ALA A 1 203 ? -12.586 -9.730 1.391 1.00 84.81 203 ALA A N 1
ATOM 1543 C CA . ALA A 1 203 ? -13.976 -9.499 0.995 1.00 84.81 203 ALA A CA 1
ATOM 1544 C C . ALA A 1 203 ? -14.979 -9.995 2.055 1.00 84.81 203 ALA A C 1
ATOM 1546 O O . ALA A 1 203 ? -15.967 -9.309 2.344 1.00 84.81 203 ALA A O 1
ATOM 1547 N N . ARG A 1 204 ? -14.705 -11.152 2.674 1.00 81.94 204 ARG A N 1
ATOM 1548 C CA . ARG A 1 204 ? -15.503 -11.694 3.787 1.00 81.94 204 ARG A CA 1
ATOM 1549 C C . ARG A 1 204 ? -15.440 -10.795 5.019 1.00 81.94 204 ARG A C 1
ATOM 1551 O O . ARG A 1 204 ? -16.486 -10.444 5.561 1.00 81.94 204 ARG A O 1
ATOM 1558 N N . LEU A 1 205 ? -14.247 -10.346 5.412 1.00 87.75 205 LEU A N 1
ATOM 1559 C CA . LEU A 1 205 ? -14.083 -9.388 6.507 1.00 87.75 205 LEU A CA 1
ATOM 1560 C C . LEU A 1 205 ? -14.880 -8.098 6.253 1.00 87.75 205 LEU A C 1
ATOM 1562 O O . LEU A 1 205 ? -15.571 -7.611 7.146 1.00 87.75 205 LEU A O 1
ATOM 1566 N N . PHE A 1 206 ? -14.853 -7.562 5.031 1.00 92.19 206 PHE A N 1
ATOM 1567 C CA . PHE A 1 206 ? -15.638 -6.372 4.688 1.00 92.19 206 PHE A CA 1
ATOM 1568 C C . PHE A 1 206 ? -17.145 -6.608 4.783 1.00 92.19 206 PHE A C 1
ATOM 1570 O O . PHE A 1 206 ? -17.877 -5.704 5.185 1.00 92.19 206 PHE A O 1
ATOM 1577 N N . ALA A 1 207 ? -17.626 -7.808 4.451 1.00 89.56 207 ALA A N 1
ATOM 1578 C CA . ALA A 1 207 ? -19.027 -8.162 4.657 1.00 89.56 207 ALA A CA 1
ATOM 1579 C C . ALA A 1 207 ? -19.402 -8.137 6.149 1.00 89.56 207 ALA A C 1
ATOM 1581 O O . ALA A 1 207 ? -20.447 -7.590 6.501 1.00 89.56 207 ALA A O 1
ATOM 1582 N N . VAL A 1 208 ? -18.526 -8.639 7.026 1.00 88.69 208 VAL A N 1
ATOM 1583 C CA . VAL A 1 208 ? -18.717 -8.564 8.484 1.00 88.69 208 VAL A CA 1
ATOM 1584 C C . VAL A 1 208 ? -18.735 -7.112 8.961 1.00 88.69 208 VAL A C 1
ATOM 1586 O O . VAL A 1 208 ? -19.663 -6.721 9.662 1.00 88.69 208 VAL A O 1
ATOM 1589 N N . ILE A 1 209 ? -17.774 -6.285 8.539 1.00 92.56 209 ILE A N 1
ATOM 1590 C CA . ILE A 1 209 ? -17.716 -4.861 8.912 1.00 92.56 209 ILE A CA 1
ATOM 1591 C C . ILE A 1 209 ? -19.001 -4.127 8.504 1.00 92.56 209 ILE A C 1
ATOM 1593 O O . ILE A 1 209 ? -19.569 -3.390 9.311 1.00 92.56 209 ILE A O 1
ATOM 1597 N N . ARG A 1 210 ? -19.497 -4.360 7.282 1.00 93.00 210 ARG A N 1
ATOM 1598 C CA . ARG A 1 210 ? -20.768 -3.786 6.814 1.00 93.00 210 ARG A CA 1
ATOM 1599 C C . ARG A 1 210 ? -21.949 -4.250 7.662 1.00 93.00 210 ARG A C 1
ATOM 1601 O O . ARG A 1 210 ? -22.756 -3.422 8.062 1.00 93.00 210 ARG A O 1
ATOM 1608 N N . ARG A 1 211 ? -22.014 -5.536 8.018 1.00 89.50 211 ARG A N 1
ATOM 1609 C CA . ARG A 1 211 ? -23.070 -6.061 8.899 1.00 89.50 211 ARG A CA 1
ATOM 1610 C C . ARG A 1 211 ? -23.048 -5.402 10.282 1.00 89.50 211 ARG A C 1
ATOM 1612 O O . ARG A 1 211 ? -24.106 -5.068 10.802 1.00 89.50 211 ARG A O 1
ATOM 1619 N N . LEU A 1 212 ? -21.865 -5.167 10.854 1.00 89.06 212 LEU A N 1
ATOM 1620 C CA . LEU A 1 212 ? -21.715 -4.460 12.133 1.00 89.06 212 LEU A CA 1
ATOM 1621 C C . LEU A 1 212 ? -22.178 -3.005 12.050 1.00 89.06 212 LEU A C 1
ATOM 1623 O O . LEU A 1 212 ? -22.914 -2.538 12.922 1.00 89.06 212 LEU A O 1
ATOM 1627 N N . ARG A 1 213 ? -21.795 -2.309 10.976 1.00 92.88 213 ARG A N 1
ATOM 1628 C CA . ARG A 1 213 ? -22.285 -0.963 10.667 1.00 92.88 213 ARG A CA 1
ATOM 1629 C C . ARG A 1 213 ? -23.813 -0.947 10.586 1.00 92.88 213 ARG A C 1
ATOM 1631 O O . ARG A 1 213 ? -24.448 -0.125 11.239 1.00 92.88 213 ARG A O 1
ATOM 1638 N N . ASP A 1 214 ? -24.407 -1.877 9.847 1.00 91.12 214 ASP A N 1
ATOM 1639 C CA . ASP A 1 214 ? -25.861 -1.941 9.643 1.00 91.12 214 ASP A CA 1
ATOM 1640 C C . ASP A 1 214 ? -26.624 -2.268 10.943 1.00 91.12 214 ASP A C 1
ATOM 1642 O O . ASP A 1 214 ? -27.791 -1.915 11.094 1.00 91.12 214 ASP A O 1
ATOM 1646 N N . GLN A 1 215 ? -25.951 -2.877 11.925 1.00 87.75 215 GLN A N 1
ATOM 1647 C CA . GLN A 1 215 ? -26.459 -3.105 13.284 1.00 87.75 215 GLN A CA 1
ATOM 1648 C C . GLN A 1 215 ? -26.292 -1.894 14.221 1.00 87.75 215 GLN A C 1
ATOM 1650 O O . GLN A 1 215 ? -26.647 -1.969 15.398 1.00 87.75 215 GLN A O 1
ATOM 1655 N N . GLY A 1 216 ? -25.758 -0.772 13.731 1.00 90.69 216 GLY A N 1
ATOM 1656 C CA . GLY A 1 216 ? -25.576 0.456 14.505 1.00 90.69 216 GLY A CA 1
ATOM 1657 C C . GLY A 1 216 ? -24.253 0.543 15.271 1.00 90.69 216 GLY A C 1
ATOM 1658 O O . GLY A 1 216 ? -24.054 1.501 16.023 1.00 90.69 216 GLY A O 1
ATOM 1659 N N . VAL A 1 217 ? -23.324 -0.398 15.078 1.00 92.00 217 VAL A N 1
ATOM 1660 C CA . VAL A 1 217 ? -21.986 -0.340 15.686 1.00 92.00 217 VAL A CA 1
ATOM 1661 C C . VAL A 1 217 ? -21.115 0.640 14.900 1.00 92.00 217 VAL A C 1
ATOM 1663 O O . VAL A 1 217 ? -21.065 0.593 13.672 1.00 92.00 217 VAL A O 1
ATOM 1666 N N . ALA A 1 218 ? -20.428 1.550 15.591 1.00 95.81 218 ALA A N 1
ATOM 1667 C CA . ALA A 1 218 ? -19.415 2.388 14.960 1.00 95.81 218 ALA A CA 1
ATOM 1668 C C . ALA A 1 218 ? -18.133 1.576 14.754 1.00 95.81 218 ALA A C 1
ATOM 1670 O O . ALA A 1 218 ? -17.676 0.885 15.667 1.00 95.81 218 ALA A O 1
ATOM 1671 N N . VAL A 1 219 ? -17.520 1.686 13.580 1.00 96.12 219 VAL A N 1
ATOM 1672 C CA . VAL A 1 219 ? -16.263 0.997 13.274 1.00 96.12 219 VAL A CA 1
ATOM 1673 C C . VAL A 1 219 ? -15.209 2.033 12.920 1.00 96.12 219 VAL A C 1
ATOM 1675 O O . VAL A 1 219 ? -15.352 2.749 11.936 1.00 96.12 219 VAL A O 1
ATOM 1678 N N . LEU A 1 220 ? -14.135 2.105 13.700 1.00 96.69 220 LEU A N 1
ATOM 1679 C CA . LEU A 1 220 ? -12.926 2.825 13.321 1.00 96.69 220 LEU A CA 1
ATOM 1680 C C . LEU A 1 220 ? -12.006 1.859 12.573 1.00 96.69 220 LEU A C 1
ATOM 1682 O O . LEU A 1 220 ? -11.455 0.937 13.167 1.00 96.69 220 LEU A O 1
ATOM 1686 N N . PHE A 1 221 ? -11.836 2.082 11.275 1.00 94.94 221 PHE A N 1
ATOM 1687 C CA . PHE A 1 221 ? -10.993 1.272 10.403 1.00 94.94 221 PHE A CA 1
ATOM 1688 C C . PHE A 1 221 ? -9.654 1.974 10.143 1.00 94.94 221 PHE A C 1
ATOM 1690 O O . PHE A 1 221 ? -9.611 3.108 9.663 1.00 94.94 221 PHE A O 1
ATOM 1697 N N . ILE A 1 222 ? -8.540 1.319 10.450 1.00 90.12 222 ILE A N 1
ATOM 1698 C CA . ILE A 1 222 ? -7.201 1.844 10.178 1.00 90.12 222 ILE A CA 1
ATOM 1699 C C . ILE A 1 222 ? -6.568 0.955 9.113 1.00 90.12 222 ILE A C 1
ATOM 1701 O O . ILE A 1 222 ? -6.383 -0.240 9.314 1.00 90.12 222 ILE A O 1
ATOM 1705 N N . SER A 1 223 ? -6.239 1.544 7.966 1.00 81.06 223 SER A N 1
ATOM 1706 C CA . SER A 1 223 ? -5.501 0.871 6.897 1.00 81.06 223 SER A CA 1
ATOM 1707 C C . SER A 1 223 ? -4.621 1.879 6.167 1.00 81.06 223 SER A C 1
ATOM 1709 O O . SER A 1 223 ? -4.935 3.069 6.085 1.00 81.06 223 SER A O 1
ATOM 1711 N N . HIS A 1 224 ? -3.496 1.407 5.641 1.00 71.81 224 HIS A N 1
ATOM 1712 C CA . HIS A 1 224 ? -2.655 2.159 4.709 1.00 71.81 224 HIS A CA 1
ATOM 1713 C C . HIS A 1 224 ? -2.991 1.847 3.242 1.00 71.81 224 HIS A C 1
ATOM 1715 O O . HIS A 1 224 ? -2.394 2.438 2.342 1.00 71.81 224 HIS A O 1
ATOM 1721 N N . ARG A 1 225 ? -3.930 0.925 2.993 1.00 76.38 225 ARG A N 1
ATOM 1722 C CA . ARG A 1 225 ? -4.365 0.508 1.660 1.00 76.38 225 ARG A CA 1
ATOM 1723 C C . ARG A 1 225 ? -5.639 1.249 1.289 1.00 76.38 225 ARG A C 1
ATOM 1725 O O . ARG A 1 225 ? -6.686 1.068 1.903 1.00 76.38 225 ARG A O 1
ATOM 1732 N N . LEU A 1 226 ? -5.536 2.121 0.295 1.00 80.81 226 LEU A N 1
ATOM 1733 C CA . LEU A 1 226 ? -6.626 3.030 -0.049 1.00 80.81 226 LEU A CA 1
ATOM 1734 C C . LEU A 1 226 ? -7.809 2.296 -0.676 1.00 80.81 226 LEU A C 1
ATOM 1736 O O . LEU A 1 226 ? -8.939 2.585 -0.311 1.00 80.81 226 LEU A O 1
ATOM 1740 N N . GLU A 1 227 ? -7.567 1.320 -1.547 1.00 80.06 227 GLU A N 1
ATOM 1741 C CA . GLU A 1 227 ? -8.627 0.503 -2.156 1.00 80.06 227 GLU A CA 1
ATOM 1742 C C . GLU A 1 227 ? -9.537 -0.134 -1.097 1.00 80.06 227 GLU A C 1
ATOM 1744 O O . GLU A 1 227 ? -10.758 -0.041 -1.177 1.00 80.06 227 GLU A O 1
ATOM 1749 N N . GLU A 1 228 ? -8.941 -0.688 -0.039 1.00 85.12 228 GLU A N 1
ATOM 1750 C CA . GLU A 1 228 ? -9.665 -1.269 1.093 1.00 85.12 228 GLU A CA 1
ATOM 1751 C C . GLU A 1 228 ? -10.548 -0.237 1.800 1.00 85.12 228 GLU A C 1
ATOM 1753 O O . GLU A 1 228 ? -11.696 -0.511 2.143 1.00 85.12 228 GLU A O 1
ATOM 1758 N N . VAL A 1 229 ? -10.021 0.971 1.987 1.00 90.19 229 VAL A N 1
ATOM 1759 C CA . VAL A 1 229 ? -10.723 2.072 2.649 1.00 90.19 229 VAL A CA 1
ATOM 1760 C C . VAL A 1 229 ? -11.908 2.541 1.814 1.00 90.19 229 VAL A C 1
ATOM 1762 O O . VAL A 1 229 ? -13.008 2.665 2.345 1.00 90.19 229 VAL A O 1
ATOM 1765 N N . PHE A 1 230 ? -11.708 2.755 0.513 1.00 88.62 230 PHE A N 1
ATOM 1766 C CA . PHE A 1 230 ? -12.777 3.147 -0.407 1.00 88.62 230 PHE A CA 1
ATOM 1767 C C . PHE A 1 230 ? -13.845 2.056 -0.561 1.00 88.62 230 PHE A C 1
ATOM 1769 O O . PHE A 1 230 ? -15.010 2.377 -0.779 1.00 88.62 230 PHE A O 1
ATOM 1776 N N . ALA A 1 231 ? -13.482 0.784 -0.384 1.00 88.50 231 ALA A N 1
ATOM 1777 C CA . ALA A 1 231 ? -14.415 -0.336 -0.470 1.00 88.50 231 ALA A CA 1
ATOM 1778 C C . ALA A 1 231 ? -15.324 -0.512 0.765 1.00 88.50 231 ALA A C 1
ATOM 1780 O O . ALA A 1 231 ? -16.365 -1.172 0.661 1.00 88.50 231 ALA A O 1
ATOM 1781 N N . VAL A 1 232 ? -14.942 0.008 1.941 1.00 94.06 232 VAL A N 1
ATOM 1782 C CA . VAL A 1 232 ? -15.646 -0.292 3.207 1.00 94.06 232 VAL A CA 1
ATOM 1783 C C . VAL A 1 232 ? -16.040 0.927 4.044 1.00 94.06 232 VAL A C 1
ATOM 1785 O O . VAL A 1 232 ? -16.985 0.832 4.823 1.00 94.06 232 VAL A O 1
ATOM 1788 N N . ALA A 1 233 ? -15.343 2.058 3.924 1.00 96.56 233 ALA A N 1
ATOM 1789 C CA . ALA A 1 233 ? -15.564 3.210 4.791 1.00 96.56 233 ALA A CA 1
ATOM 1790 C C . ALA A 1 233 ? -16.691 4.114 4.282 1.00 96.56 233 ALA A C 1
ATOM 1792 O O . ALA A 1 233 ? -16.741 4.447 3.102 1.00 96.56 233 ALA A O 1
ATOM 1793 N N . ASP A 1 234 ? -17.525 4.626 5.187 1.00 96.88 234 ASP A N 1
ATOM 1794 C CA . ASP A 1 234 ? -18.513 5.669 4.883 1.00 96.88 234 ASP A CA 1
ATOM 1795 C C . ASP A 1 234 ? -17.908 7.082 5.018 1.00 96.88 234 ASP A C 1
ATOM 1797 O O . ASP A 1 234 ? -18.389 8.057 4.433 1.00 96.88 234 ASP A O 1
ATOM 1801 N N . THR A 1 235 ? -16.872 7.238 5.846 1.00 96.94 235 THR A N 1
ATOM 1802 C CA . THR A 1 235 ? -16.181 8.514 6.082 1.00 96.94 235 THR A CA 1
ATOM 1803 C C . THR A 1 235 ? -14.687 8.312 6.234 1.00 96.94 235 THR A C 1
ATOM 1805 O O . THR A 1 235 ? -14.242 7.377 6.893 1.00 96.94 235 THR A O 1
ATOM 1808 N N . ILE A 1 236 ? -13.915 9.224 5.652 1.00 96.62 236 ILE A N 1
ATOM 1809 C CA . ILE A 1 236 ? -12.457 9.230 5.685 1.00 96.62 236 ILE A CA 1
ATOM 1810 C C . ILE A 1 236 ? -11.985 10.461 6.450 1.00 96.62 236 ILE A C 1
ATOM 1812 O O . ILE A 1 236 ? -12.402 11.585 6.165 1.00 96.62 236 ILE A O 1
ATOM 1816 N N . THR A 1 237 ? -11.070 10.253 7.390 1.00 95.62 237 THR A N 1
ATOM 1817 C CA . THR A 1 237 ? -10.278 11.307 8.017 1.00 95.62 237 THR A CA 1
ATOM 1818 C C . THR A 1 237 ? -8.819 11.156 7.644 1.00 95.62 237 THR A C 1
ATOM 1820 O O . THR A 1 237 ? -8.255 10.073 7.782 1.00 95.62 237 THR A O 1
ATOM 1823 N N . VAL A 1 238 ? -8.180 12.263 7.274 1.00 92.75 238 VAL A N 1
ATOM 1824 C CA . VAL A 1 238 ? -6.732 12.314 7.078 1.00 92.75 238 VAL A CA 1
ATOM 1825 C C . VAL A 1 238 ? -6.066 13.004 8.267 1.00 92.75 238 VAL A C 1
ATOM 1827 O O . VAL A 1 238 ? -6.390 14.144 8.613 1.00 92.75 238 VAL A O 1
ATOM 1830 N N . LEU A 1 239 ? -5.112 12.309 8.883 1.00 90.94 239 LEU A N 1
ATOM 1831 C CA . LEU A 1 239 ? -4.174 12.848 9.859 1.00 90.94 239 LEU A CA 1
ATOM 1832 C C . LEU A 1 239 ? -2.805 13.054 9.207 1.00 90.94 239 LEU A C 1
ATOM 1834 O O . LEU A 1 239 ? -2.318 12.194 8.473 1.00 90.94 239 LEU A O 1
ATOM 1838 N N . ARG A 1 240 ? -2.152 14.174 9.524 1.00 85.38 240 ARG A N 1
ATOM 1839 C CA . ARG A 1 240 ? -0.784 14.478 9.081 1.00 85.38 240 ARG A CA 1
ATOM 1840 C C . ARG A 1 240 ? -0.039 15.247 10.159 1.00 85.38 240 ARG A C 1
ATOM 1842 O O . ARG A 1 240 ? -0.586 16.180 10.745 1.00 85.38 240 ARG A O 1
ATOM 1849 N N . ASP A 1 241 ? 1.197 14.847 10.447 1.00 80.25 241 ASP A N 1
ATOM 1850 C CA . ASP A 1 241 ? 2.052 15.469 11.470 1.00 80.25 241 ASP A CA 1
ATOM 1851 C C . ASP A 1 241 ? 1.381 15.642 12.846 1.00 80.25 241 ASP A C 1
ATOM 1853 O O . ASP A 1 241 ? 1.611 16.646 13.535 1.00 80.25 241 ASP A O 1
ATOM 1857 N N . GLY A 1 242 ? 0.523 14.696 13.242 1.00 84.31 242 GLY A N 1
ATOM 1858 C CA . GLY A 1 242 ? -0.231 14.745 14.495 1.00 84.31 242 GLY A CA 1
ATOM 1859 C C . GLY A 1 242 ? -1.425 15.700 14.484 1.00 84.31 242 GLY A C 1
ATOM 1860 O O . GLY A 1 242 ? -1.952 16.010 15.550 1.00 84.31 242 GLY A O 1
ATOM 1861 N N . ARG A 1 243 ? -1.839 16.210 13.320 1.00 91.25 243 ARG A N 1
ATOM 1862 C CA . ARG A 1 243 ? -2.982 17.116 13.157 1.00 91.25 243 ARG A CA 1
ATOM 1863 C C . ARG A 1 243 ? -4.071 16.492 12.303 1.00 91.25 243 ARG A C 1
ATOM 1865 O O . ARG A 1 243 ? -3.797 15.694 11.411 1.00 91.25 243 ARG A O 1
ATOM 1872 N N . HIS A 1 244 ? -5.295 16.932 12.553 1.00 94.31 244 HIS A N 1
ATOM 1873 C CA . HIS A 1 244 ? -6.433 16.717 11.670 1.00 94.31 244 HIS A CA 1
ATOM 1874 C C . HIS A 1 244 ? -6.295 17.582 10.408 1.00 94.31 244 HIS A C 1
ATOM 1876 O O . HIS A 1 244 ? -6.087 18.789 10.517 1.00 94.31 244 HIS A O 1
ATOM 1882 N N . VAL A 1 245 ? -6.351 16.964 9.224 1.00 92.31 245 VAL A N 1
ATOM 1883 C CA . VAL A 1 245 ? -6.284 17.660 7.923 1.00 92.31 245 VAL A CA 1
ATOM 1884 C C . VAL A 1 245 ? -7.675 17.798 7.313 1.00 92.31 245 VAL A C 1
ATOM 1886 O O . VAL A 1 245 ? -8.043 18.877 6.854 1.00 92.31 245 VAL A O 1
ATOM 1889 N N . SER A 1 246 ? -8.444 16.709 7.294 1.00 94.06 246 SER A N 1
ATOM 1890 C CA . SER A 1 246 ? -9.770 16.656 6.680 1.00 94.06 246 SER A CA 1
ATOM 1891 C C . SER A 1 246 ? -10.616 15.529 7.277 1.00 94.06 246 SER A C 1
ATOM 1893 O O . SER A 1 246 ? -10.089 14.545 7.799 1.00 94.06 246 SER A O 1
ATOM 1895 N N . THR A 1 247 ? -11.940 15.679 7.191 1.00 95.50 247 THR A N 1
ATOM 1896 C CA . THR A 1 247 ? -12.925 14.601 7.372 1.00 95.50 247 THR A CA 1
ATOM 1897 C C . THR A 1 247 ? -13.988 14.757 6.298 1.00 95.50 247 THR A C 1
ATOM 1899 O O . THR A 1 247 ? -14.559 15.842 6.175 1.00 95.50 247 THR A O 1
ATOM 1902 N N . ARG A 1 248 ? -14.239 13.715 5.504 1.00 93.81 248 ARG A N 1
ATOM 1903 C CA . ARG A 1 248 ? -15.173 13.769 4.371 1.00 93.81 248 ARG A CA 1
ATOM 1904 C C . ARG A 1 248 ? -15.922 12.449 4.206 1.00 93.81 248 ARG A C 1
ATOM 1906 O O . ARG A 1 248 ? -15.349 11.401 4.505 1.00 93.81 248 ARG A O 1
ATOM 1913 N N . PRO A 1 249 ? -17.162 12.470 3.687 1.00 95.81 249 PRO A N 1
ATOM 1914 C CA . PRO A 1 249 ? -17.791 11.256 3.189 1.00 95.81 249 PRO A CA 1
ATOM 1915 C C . PRO A 1 249 ? -16.916 10.600 2.117 1.00 95.81 249 PRO A C 1
ATOM 1917 O O . PRO A 1 249 ? -16.376 11.289 1.245 1.00 95.81 249 PRO A O 1
ATOM 1920 N N . THR A 1 250 ? -16.794 9.274 2.162 1.00 92.44 250 THR A N 1
ATOM 1921 C CA . THR A 1 250 ? -16.002 8.514 1.182 1.00 92.44 250 THR A CA 1
ATOM 1922 C C . THR A 1 250 ? -16.513 8.736 -0.239 1.00 92.44 250 THR A C 1
ATOM 1924 O O . THR A 1 250 ? -15.716 9.029 -1.121 1.00 92.44 250 THR A O 1
ATOM 1927 N N . ALA A 1 251 ? -17.837 8.733 -0.434 1.00 90.44 251 ALA A N 1
ATOM 1928 C CA . ALA A 1 251 ? -18.493 8.986 -1.723 1.00 90.44 251 ALA A CA 1
ATOM 1929 C C . ALA A 1 251 ? -18.249 10.399 -2.296 1.00 90.44 251 ALA A C 1
ATOM 1931 O O . ALA A 1 251 ? -18.525 10.661 -3.454 1.00 90.44 251 ALA A O 1
ATOM 1932 N N . GLN A 1 252 ? -17.744 11.337 -1.490 1.00 89.25 252 GLN A N 1
ATOM 1933 C CA . GLN A 1 252 ? -17.377 12.691 -1.936 1.00 89.25 252 GLN A CA 1
ATOM 1934 C C . GLN A 1 252 ? -15.858 12.880 -2.008 1.00 89.25 252 GLN A C 1
ATOM 1936 O O . GLN A 1 252 ? -15.362 14.007 -2.063 1.00 89.25 252 GLN A O 1
ATOM 1941 N N . SER A 1 253 ? -15.104 11.788 -1.923 1.00 83.69 253 SER A N 1
ATOM 1942 C CA . SER A 1 253 ? -13.650 11.794 -1.878 1.00 83.69 253 SER A CA 1
ATOM 1943 C C . SER A 1 253 ? -13.104 11.028 -3.073 1.00 83.69 253 SER A C 1
ATOM 1945 O O . SER A 1 253 ? -13.668 10.030 -3.501 1.00 83.69 253 SER A O 1
ATOM 1947 N N . THR A 1 254 ? -11.959 11.464 -3.591 1.00 78.81 254 THR A N 1
ATOM 1948 C CA . THR A 1 254 ? -11.203 10.688 -4.583 1.00 78.81 254 THR A CA 1
ATOM 1949 C C . THR A 1 254 ? -9.913 10.186 -3.962 1.00 78.81 254 THR A C 1
ATOM 1951 O O . THR A 1 254 ? -9.316 10.866 -3.120 1.00 78.81 254 THR A O 1
ATOM 1954 N N . MET A 1 255 ? -9.437 9.023 -4.408 1.00 77.50 255 MET A N 1
ATOM 1955 C CA . MET A 1 255 ? -8.172 8.464 -3.930 1.00 77.50 255 MET A CA 1
ATOM 1956 C C . MET A 1 255 ? -7.019 9.460 -4.103 1.00 77.50 255 MET A C 1
ATOM 1958 O O . MET A 1 255 ? -6.274 9.721 -3.161 1.00 77.50 255 MET A O 1
ATOM 1962 N N . ARG A 1 256 ? -6.950 10.126 -5.263 1.00 69.00 256 ARG A N 1
ATOM 1963 C CA . ARG A 1 256 ? -5.975 11.189 -5.551 1.00 69.00 256 ARG A CA 1
ATOM 1964 C C . ARG A 1 256 ? -6.019 12.333 -4.536 1.00 69.00 256 ARG A C 1
ATOM 1966 O O . ARG A 1 256 ? -4.971 12.831 -4.125 1.00 69.00 256 ARG A O 1
ATOM 1973 N N . GLN A 1 257 ? -7.212 12.781 -4.148 1.00 77.81 257 GLN A N 1
ATOM 1974 C CA . GLN A 1 257 ? -7.359 13.845 -3.157 1.00 77.81 257 GLN A CA 1
ATOM 1975 C C . GLN A 1 257 ? -6.879 13.389 -1.778 1.00 77.81 257 GLN A C 1
ATOM 1977 O O . GLN A 1 257 ? -6.111 14.105 -1.141 1.00 77.81 257 GLN A O 1
ATOM 1982 N N . VAL A 1 258 ? -7.293 12.201 -1.340 1.00 81.81 258 VAL A N 1
ATOM 1983 C CA . VAL A 1 258 ? -6.900 11.631 -0.046 1.00 81.81 258 VAL A CA 1
ATOM 1984 C C . VAL A 1 258 ? -5.380 11.475 0.040 1.00 81.81 258 VAL A C 1
ATOM 1986 O O . VAL A 1 258 ? -4.768 11.922 1.007 1.00 81.81 258 VAL A O 1
ATOM 1989 N N . VAL A 1 259 ? -4.749 10.947 -1.012 1.00 74.88 259 VAL A N 1
ATOM 1990 C CA . VAL A 1 259 ? -3.285 10.859 -1.146 1.00 74.88 259 VAL A CA 1
ATOM 1991 C C . VAL A 1 259 ? -2.637 12.238 -1.011 1.00 74.88 259 VAL A C 1
ATOM 1993 O O . VAL A 1 259 ? -1.687 12.413 -0.250 1.00 74.88 259 VAL A O 1
ATOM 1996 N N . ARG A 1 260 ? -3.172 13.255 -1.696 1.00 73.06 260 ARG A N 1
ATOM 1997 C CA . ARG A 1 260 ? -2.659 14.630 -1.610 1.00 73.06 260 ARG A CA 1
ATOM 1998 C C . ARG A 1 260 ? -2.763 15.197 -0.195 1.00 73.06 260 ARG A C 1
ATOM 2000 O O . ARG A 1 260 ? -1.832 15.849 0.272 1.00 73.06 260 ARG A O 1
ATOM 2007 N N . GLU A 1 261 ? -3.874 14.957 0.488 1.00 81.75 261 GLU A N 1
ATOM 2008 C CA . GLU A 1 261 ? -4.078 15.385 1.872 1.00 81.75 261 GLU A CA 1
ATOM 2009 C C . GLU A 1 261 ? -3.107 14.656 2.825 1.00 81.75 261 GLU A C 1
ATOM 2011 O O . GLU A 1 261 ? -2.548 15.297 3.719 1.00 81.75 261 GLU A O 1
ATOM 2016 N N . MET A 1 262 ? -2.830 13.365 2.591 1.00 76.50 262 MET A N 1
ATOM 2017 C CA . MET A 1 262 ? -1.899 12.556 3.391 1.00 76.50 262 MET A CA 1
ATOM 2018 C C . MET A 1 262 ? -0.448 13.028 3.260 1.00 76.50 262 MET A C 1
ATOM 2020 O O . MET A 1 262 ? 0.211 13.206 4.280 1.00 76.50 262 MET A O 1
ATOM 2024 N N . ILE A 1 263 ? 0.019 13.273 2.032 1.00 68.38 263 ILE A N 1
ATOM 2025 C CA . ILE A 1 263 ? 1.431 13.588 1.740 1.00 68.38 263 ILE A CA 1
ATOM 2026 C C . ILE A 1 263 ? 1.704 15.105 1.756 1.00 68.38 263 ILE A C 1
ATOM 2028 O O . ILE A 1 263 ? 2.835 15.574 1.865 1.00 68.38 263 ILE A O 1
ATOM 2032 N N . GL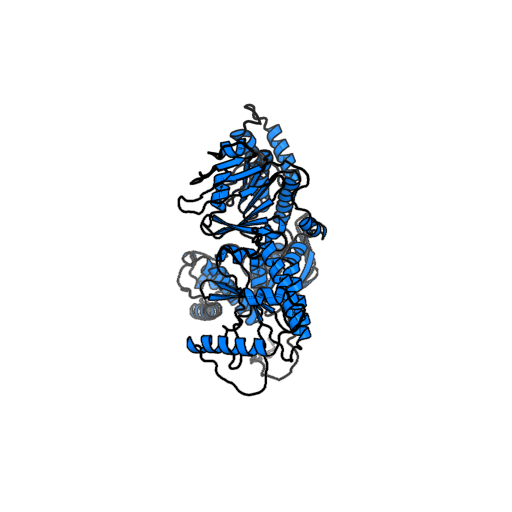Y A 1 264 ? 0.669 15.934 1.609 1.00 60.00 264 GLY A N 1
ATOM 2033 C CA . GLY A 1 264 ? 0.792 17.391 1.677 1.00 60.00 264 GLY A CA 1
ATOM 2034 C C . GLY A 1 264 ? 1.548 18.053 0.527 1.00 60.00 264 GLY A C 1
ATOM 2035 O O . GLY A 1 264 ? 1.994 19.188 0.680 1.00 60.00 264 GLY A O 1
ATOM 2036 N N . HIS A 1 265 ? 1.685 17.384 -0.620 1.00 49.22 265 HIS A N 1
ATOM 2037 C CA . HIS A 1 265 ? 2.349 17.969 -1.785 1.00 49.22 265 HIS A CA 1
ATOM 2038 C C . HIS A 1 265 ? 1.443 18.993 -2.489 1.00 49.22 265 HIS A C 1
ATOM 2040 O O . HIS A 1 265 ? 0.239 18.776 -2.662 1.00 49.22 265 HIS A O 1
ATOM 2046 N N . SER A 1 266 ? 2.036 20.128 -2.872 1.00 37.38 266 SER A N 1
ATOM 2047 C CA . SER A 1 266 ? 1.363 21.236 -3.552 1.00 37.38 266 SER A CA 1
ATOM 2048 C C . SER A 1 266 ? 0.849 20.821 -4.946 1.00 37.38 266 SER A C 1
ATOM 2050 O O . SER A 1 266 ? 1.334 19.845 -5.529 1.00 37.38 266 SER A O 1
ATOM 2052 N N . PRO A 1 267 ? -0.110 21.572 -5.527 1.00 36.34 267 PRO A N 1
ATOM 2053 C CA . PRO A 1 267 ? -0.586 21.391 -6.907 1.00 36.34 267 PRO A CA 1
ATOM 2054 C C . PRO A 1 267 ? 0.520 21.318 -7.982 1.00 36.34 267 PRO A C 1
ATOM 2056 O O . PRO A 1 267 ? 0.262 20.853 -9.090 1.00 36.34 267 PRO A O 1
ATOM 2059 N N . ASP A 1 268 ? 1.751 21.722 -7.658 1.00 40.22 268 ASP A N 1
ATOM 2060 C CA . ASP A 1 268 ? 2.909 21.746 -8.560 1.00 40.22 268 ASP A CA 1
ATOM 2061 C C . ASP A 1 268 ? 3.348 20.347 -9.029 1.00 40.22 268 ASP A C 1
ATOM 2063 O O . ASP A 1 268 ? 3.881 20.195 -10.129 1.00 40.22 268 ASP A O 1
ATOM 2067 N N . VAL A 1 269 ? 3.077 19.299 -8.242 1.00 41.91 269 VAL A N 1
ATOM 2068 C CA . VAL A 1 269 ? 3.358 17.907 -8.643 1.00 41.91 269 VAL A CA 1
ATOM 2069 C C . VAL A 1 269 ? 2.385 17.435 -9.729 1.00 41.91 269 VAL A C 1
ATOM 2071 O O . VAL A 1 269 ? 2.764 16.685 -10.627 1.00 41.91 269 VAL A O 1
ATOM 2074 N N . GLU A 1 270 ? 1.145 17.929 -9.701 1.00 40.72 270 GLU A N 1
ATOM 2075 C CA . GLU A 1 270 ? 0.147 17.668 -10.743 1.00 40.72 270 GLU A CA 1
ATOM 2076 C C . GLU A 1 270 ? 0.481 18.450 -12.026 1.00 40.72 270 GLU A C 1
ATOM 2078 O O . GLU A 1 270 ? 0.287 17.940 -13.124 1.00 40.72 270 GLU A O 1
ATOM 2083 N N . ALA A 1 271 ? 1.069 19.648 -11.914 1.00 38.50 271 ALA A N 1
ATOM 2084 C CA . ALA A 1 271 ? 1.587 20.381 -13.072 1.00 38.50 271 ALA A CA 1
ATOM 2085 C C . ALA A 1 271 ? 2.775 19.651 -13.737 1.00 38.50 271 ALA A C 1
ATOM 2087 O O . ALA A 1 271 ? 2.920 19.697 -14.960 1.00 38.50 271 ALA A O 1
ATOM 2088 N N . ARG A 1 272 ? 3.580 18.899 -12.964 1.00 43.56 272 ARG A N 1
ATOM 2089 C CA . ARG A 1 272 ? 4.650 18.039 -13.504 1.00 43.56 272 ARG A CA 1
ATOM 2090 C C . ARG A 1 272 ? 4.156 16.764 -14.196 1.00 43.56 272 ARG A C 1
ATOM 2092 O O . ARG A 1 272 ? 4.900 16.259 -15.033 1.00 43.56 272 ARG A O 1
ATOM 2099 N N . ARG A 1 273 ? 2.916 16.289 -13.958 1.00 44.31 273 ARG A N 1
ATOM 2100 C CA . ARG A 1 273 ? 2.308 15.168 -14.728 1.00 44.31 273 ARG A CA 1
ATOM 2101 C C . ARG A 1 273 ? 2.267 15.441 -16.234 1.00 44.31 273 ARG A C 1
ATOM 2103 O O . ARG A 1 273 ? 2.270 14.508 -17.024 1.00 44.31 273 ARG A O 1
ATOM 2110 N N . ILE A 1 274 ? 2.211 16.712 -16.632 1.00 41.28 274 ILE A N 1
ATOM 2111 C CA . ILE A 1 274 ? 2.034 17.129 -18.031 1.00 41.28 274 ILE A CA 1
ATOM 2112 C C . ILE A 1 274 ? 3.390 17.297 -18.749 1.00 41.28 274 ILE A C 1
ATOM 2114 O O . ILE A 1 274 ? 3.439 17.357 -19.975 1.00 41.28 274 ILE A O 1
ATOM 2118 N N . ALA A 1 275 ? 4.508 17.339 -18.015 1.00 38.06 275 ALA A N 1
ATOM 2119 C CA . ALA A 1 275 ? 5.813 17.719 -18.560 1.00 38.06 275 ALA A CA 1
ATOM 2120 C C . ALA A 1 275 ? 6.753 16.548 -18.908 1.00 38.06 275 ALA A C 1
ATOM 2122 O O . ALA A 1 275 ? 7.809 16.792 -19.489 1.00 38.06 275 ALA A O 1
ATOM 2123 N N . THR A 1 276 ? 6.398 15.291 -18.623 1.00 44.66 276 THR A N 1
ATOM 2124 C CA . THR A 1 276 ? 7.182 14.115 -19.051 1.00 44.66 276 THR A CA 1
ATOM 2125 C C . THR A 1 276 ? 6.768 13.645 -20.448 1.00 44.66 276 THR A C 1
ATOM 2127 O O . THR A 1 276 ? 6.400 12.495 -20.667 1.00 44.66 276 THR A O 1
ATOM 2130 N N . GLY A 1 277 ? 6.838 14.555 -21.424 1.00 47.59 277 GLY A N 1
ATOM 2131 C CA . GLY A 1 277 ? 7.165 14.150 -22.793 1.00 47.59 277 GLY A CA 1
ATOM 2132 C C . GLY A 1 277 ? 8.634 13.706 -22.850 1.00 47.59 277 GLY A C 1
ATOM 2133 O O . GLY A 1 277 ? 9.374 14.001 -21.906 1.00 47.59 277 GLY A O 1
ATOM 2134 N N . PRO A 1 278 ? 9.088 13.018 -23.916 1.00 42.53 278 PRO A N 1
ATOM 2135 C CA . PRO A 1 278 ? 10.498 12.660 -24.052 1.00 42.53 278 PRO A CA 1
ATOM 2136 C C . PRO A 1 278 ? 11.334 13.914 -23.810 1.00 42.53 278 PRO A C 1
ATOM 2138 O O . PRO A 1 278 ? 11.099 14.955 -24.437 1.00 42.53 278 PRO A O 1
ATOM 2141 N N . ALA A 1 279 ? 12.245 13.845 -22.837 1.00 41.91 279 ALA A N 1
ATOM 2142 C CA . ALA A 1 279 ? 13.110 14.961 -22.510 1.00 41.91 279 ALA A CA 1
ATOM 2143 C C . ALA A 1 279 ? 13.726 15.471 -23.819 1.00 41.91 279 ALA A C 1
ATOM 2145 O O . ALA A 1 279 ? 14.343 14.710 -24.561 1.00 41.91 279 ALA A O 1
ATOM 2146 N N . LYS A 1 280 ? 13.578 16.769 -24.119 1.00 45.16 280 LYS A N 1
ATOM 2147 C CA . LYS A 1 280 ? 14.164 17.424 -25.310 1.00 45.16 280 LYS A CA 1
ATOM 2148 C C . LYS A 1 280 ? 15.708 17.419 -25.321 1.00 45.16 280 LYS A C 1
ATOM 2150 O O . LYS A 1 280 ? 16.329 18.230 -26.003 1.00 45.16 280 LYS A O 1
ATOM 2155 N N . ARG A 1 281 ? 16.357 16.541 -24.554 1.00 45.47 281 ARG A N 1
ATOM 2156 C CA . ARG A 1 281 ? 17.806 16.388 -24.453 1.00 45.47 281 ARG A CA 1
ATOM 2157 C C . ARG A 1 281 ? 18.160 14.921 -24.199 1.00 45.47 281 ARG A C 1
ATOM 2159 O O . ARG A 1 281 ? 18.091 14.469 -23.065 1.00 45.47 281 ARG A O 1
ATOM 2166 N N . GLY A 1 282 ? 18.612 14.227 -25.242 1.00 42.00 282 GLY A N 1
ATOM 2167 C CA . GLY A 1 282 ? 19.376 12.984 -25.101 1.00 42.00 282 GLY A CA 1
ATOM 2168 C C . GLY A 1 282 ? 19.163 12.006 -26.250 1.00 42.00 282 GLY A C 1
ATOM 2169 O O . GLY A 1 282 ? 18.096 11.428 -26.321 1.00 42.00 282 GLY A O 1
ATOM 2170 N N . GLY A 1 283 ? 20.183 11.846 -27.108 1.00 54.62 283 GLY A N 1
ATOM 2171 C CA . GLY A 1 283 ? 20.446 10.702 -28.007 1.00 54.62 283 GLY A CA 1
ATOM 2172 C C . GLY A 1 283 ? 19.315 10.160 -28.899 1.00 54.62 283 GLY A C 1
ATOM 2173 O O . GLY A 1 283 ? 18.252 9.784 -28.437 1.00 54.62 283 GLY A O 1
ATOM 2174 N N . THR A 1 284 ? 19.577 9.971 -30.195 1.00 63.16 284 THR A N 1
ATOM 2175 C CA . THR A 1 284 ? 18.659 9.226 -31.086 1.00 63.16 284 THR A CA 1
ATOM 2176 C C . THR A 1 284 ? 18.598 7.724 -30.778 1.00 63.16 284 THR A C 1
ATOM 2178 O O . THR A 1 284 ? 17.683 7.040 -31.230 1.00 63.16 284 THR A O 1
ATOM 2181 N N . THR A 1 285 ? 19.561 7.193 -30.020 1.00 82.25 285 THR A N 1
ATOM 2182 C CA . THR A 1 285 ? 19.661 5.764 -29.700 1.00 82.25 285 THR A CA 1
ATOM 2183 C C . THR A 1 285 ? 18.897 5.429 -28.413 1.00 82.25 285 THR A C 1
ATOM 2185 O O . THR A 1 285 ? 19.196 6.026 -27.377 1.00 82.25 285 THR A O 1
ATOM 2188 N N . PRO A 1 286 ? 17.974 4.446 -28.423 1.00 88.94 286 PRO A N 1
ATOM 2189 C CA . PRO A 1 286 ? 17.321 3.969 -27.206 1.00 88.94 286 PRO A CA 1
ATOM 2190 C C . PRO A 1 286 ? 18.318 3.396 -26.195 1.00 88.94 286 PRO A C 1
ATOM 2192 O O . PRO A 1 286 ? 19.284 2.720 -26.563 1.00 88.94 286 PRO A O 1
ATOM 2195 N N . ASN A 1 287 ? 18.049 3.611 -24.908 1.00 91.75 287 ASN A N 1
ATOM 2196 C CA . ASN A 1 287 ? 18.834 3.010 -23.832 1.00 91.75 287 ASN A CA 1
ATOM 2197 C C . ASN A 1 287 ? 18.565 1.506 -23.718 1.00 91.75 287 ASN A C 1
ATOM 2199 O O . ASN A 1 287 ? 19.487 0.750 -23.417 1.00 91.75 287 ASN A O 1
ATOM 2203 N N . VAL A 1 288 ? 17.339 1.074 -24.021 1.00 94.75 288 VAL A N 1
ATOM 2204 C CA . VAL A 1 288 ? 16.971 -0.338 -24.178 1.00 94.75 288 VAL A CA 1
ATOM 2205 C C . VAL A 1 288 ? 16.249 -0.499 -25.506 1.00 94.75 288 VAL A C 1
ATOM 2207 O O . VAL A 1 288 ? 15.324 0.252 -25.804 1.00 94.75 288 VAL A O 1
ATOM 2210 N N . ARG A 1 289 ? 16.652 -1.483 -26.303 1.00 95.62 289 ARG A N 1
ATOM 2211 C CA . ARG A 1 289 ? 15.941 -1.892 -27.516 1.00 95.62 289 ARG A CA 1
ATOM 2212 C C . ARG A 1 289 ? 15.871 -3.409 -27.542 1.00 95.62 289 ARG A C 1
ATOM 2214 O O . ARG A 1 289 ? 16.901 -4.077 -27.502 1.00 95.62 289 ARG A O 1
ATOM 2221 N N . VAL A 1 290 ? 14.657 -3.927 -27.611 1.00 95.69 290 VAL A N 1
ATOM 2222 C CA . VAL A 1 290 ? 14.338 -5.348 -27.694 1.00 95.69 290 VAL A CA 1
ATOM 2223 C C . VAL A 1 290 ? 13.711 -5.590 -29.059 1.00 95.69 290 VAL A C 1
ATOM 2225 O O . VAL A 1 290 ? 12.769 -4.892 -29.424 1.00 95.69 290 VAL A O 1
ATOM 2228 N N . THR A 1 291 ? 14.246 -6.549 -29.809 1.00 94.56 291 THR A N 1
ATOM 2229 C CA . THR A 1 291 ? 13.831 -6.818 -31.190 1.00 94.56 291 THR A CA 1
ATOM 2230 C C . THR A 1 291 ? 13.483 -8.282 -31.401 1.00 94.56 291 THR A C 1
ATOM 2232 O O . THR A 1 291 ? 14.227 -9.176 -30.986 1.00 94.56 291 THR A O 1
ATOM 2235 N N . LYS A 1 292 ? 12.348 -8.527 -32.060 1.00 94.44 292 LYS A N 1
ATOM 2236 C CA . LYS A 1 292 ? 11.775 -9.837 -32.390 1.00 94.44 292 LYS A CA 1
ATOM 2237 C C . LYS A 1 292 ? 11.775 -10.783 -31.191 1.00 94.44 292 LYS A C 1
ATOM 2239 O O . LYS A 1 292 ? 12.037 -11.981 -31.340 1.00 94.44 292 LYS A O 1
ATOM 2244 N N . ALA A 1 293 ? 11.532 -10.238 -30.001 1.00 95.06 293 ALA A N 1
ATOM 2245 C CA . ALA A 1 293 ? 11.655 -10.987 -28.768 1.00 95.06 293 ALA A CA 1
ATOM 2246 C C . ALA A 1 293 ? 10.522 -11.984 -28.624 1.00 95.06 293 ALA A C 1
ATOM 2248 O O . ALA A 1 293 ? 9.359 -11.668 -28.850 1.00 95.06 293 ALA A O 1
ATOM 2249 N N . ARG A 1 294 ? 10.880 -13.190 -28.196 1.00 96.00 294 ARG A N 1
ATOM 2250 C CA . ARG A 1 294 ? 9.931 -14.203 -27.748 1.00 96.00 294 ARG A CA 1
ATOM 2251 C C . ARG A 1 294 ? 10.288 -14.606 -26.330 1.00 96.00 294 ARG A C 1
ATOM 2253 O O . ARG A 1 294 ? 11.417 -15.025 -26.074 1.00 96.00 294 ARG A O 1
ATOM 2260 N N . LEU A 1 295 ? 9.329 -14.506 -25.415 1.00 93.56 295 LEU A N 1
ATOM 2261 C CA . LEU A 1 295 ? 9.501 -14.949 -24.027 1.00 93.56 295 LEU A CA 1
ATOM 2262 C C . LEU A 1 295 ? 9.338 -16.469 -23.906 1.00 93.56 295 LEU A C 1
ATOM 2264 O O . LEU A 1 295 ? 9.978 -17.106 -23.070 1.00 93.56 295 LEU A O 1
ATOM 2268 N N . ARG A 1 296 ? 8.538 -17.069 -24.798 1.00 90.19 296 ARG A N 1
ATOM 2269 C CA . ARG A 1 296 ? 8.406 -18.520 -24.977 1.00 90.19 296 ARG A CA 1
ATOM 2270 C C . ARG A 1 296 ? 8.509 -18.866 -26.453 1.00 90.19 296 ARG A C 1
ATOM 2272 O O . ARG A 1 296 ? 8.126 -18.077 -27.304 1.00 90.19 296 ARG A O 1
ATOM 2279 N N . SER A 1 297 ? 8.929 -20.084 -26.788 1.00 87.50 297 SER A N 1
ATOM 2280 C CA . SER A 1 297 ? 9.113 -20.499 -28.190 1.00 87.50 297 SER A CA 1
ATOM 2281 C C . SER A 1 297 ? 7.866 -20.323 -29.071 1.00 87.50 297 SER A C 1
ATOM 2283 O O . SER A 1 297 ? 7.998 -20.144 -30.277 1.00 87.50 297 SER A O 1
ATOM 2285 N N . ARG A 1 298 ? 6.662 -20.367 -28.480 1.00 86.94 298 ARG A N 1
ATOM 2286 C CA . ARG A 1 298 ? 5.378 -20.203 -29.182 1.00 86.94 298 ARG A CA 1
ATOM 2287 C C . ARG A 1 298 ? 4.754 -18.808 -29.052 1.00 86.94 298 ARG A C 1
ATOM 2289 O O . ARG A 1 298 ? 3.742 -18.581 -29.701 1.00 86.94 298 ARG A O 1
ATOM 2296 N N . SER A 1 299 ? 5.314 -17.903 -28.244 1.00 88.19 299 SER A N 1
ATOM 2297 C CA . SER A 1 299 ? 4.760 -16.549 -28.096 1.00 88.19 299 SER A CA 1
ATOM 2298 C C . SER A 1 299 ? 4.968 -15.752 -29.381 1.00 88.19 299 SER A C 1
ATOM 2300 O O . SER A 1 299 ? 5.951 -15.984 -30.094 1.00 88.19 299 SER A O 1
ATOM 2302 N N . GLU A 1 300 ? 4.071 -14.819 -29.681 1.00 85.56 300 GLU A N 1
ATOM 2303 C CA . GLU A 1 300 ? 4.261 -13.889 -30.796 1.00 85.56 300 GLU A CA 1
ATOM 2304 C C . GLU A 1 300 ? 5.512 -13.023 -30.567 1.00 85.56 300 GLU A C 1
ATOM 2306 O O . GLU A 1 300 ? 5.857 -12.738 -29.414 1.00 85.56 300 GLU A O 1
ATOM 2311 N N . PRO A 1 301 ? 6.259 -12.679 -31.633 1.00 90.38 301 PRO A N 1
ATOM 2312 C CA . PRO A 1 301 ? 7.406 -11.800 -31.508 1.00 90.38 301 PRO A CA 1
ATOM 2313 C C . PRO A 1 301 ? 6.940 -10.360 -31.293 1.00 90.38 301 PRO A C 1
ATOM 2315 O O . PRO A 1 301 ? 6.011 -9.910 -31.958 1.00 90.38 301 PRO A O 1
ATOM 2318 N N . PHE A 1 302 ? 7.629 -9.623 -30.429 1.00 91.38 302 PHE A N 1
ATOM 2319 C CA . PHE A 1 302 ? 7.359 -8.204 -30.213 1.00 91.38 302 PHE A CA 1
ATOM 2320 C C . PHE A 1 302 ? 8.649 -7.385 -30.148 1.00 91.38 302 PHE A C 1
ATOM 2322 O O . PHE A 1 302 ? 9.734 -7.910 -29.871 1.00 91.38 302 PHE A O 1
ATOM 2329 N N . ASP A 1 303 ? 8.493 -6.083 -30.374 1.00 92.62 303 ASP A N 1
ATOM 2330 C CA . ASP A 1 303 ? 9.552 -5.086 -30.295 1.00 92.62 303 ASP A CA 1
ATOM 2331 C C . ASP A 1 303 ? 9.215 -4.076 -29.197 1.00 92.62 303 ASP A C 1
ATOM 2333 O O . ASP A 1 303 ? 8.069 -3.642 -29.070 1.00 92.62 303 ASP A O 1
ATOM 2337 N N . ILE A 1 304 ? 10.214 -3.688 -28.405 1.00 94.50 304 ILE A N 1
ATOM 2338 C CA . ILE A 1 304 ? 10.089 -2.563 -27.475 1.00 94.50 304 ILE A CA 1
ATOM 2339 C C . ILE A 1 304 ? 11.338 -1.692 -27.530 1.00 94.50 304 ILE A C 1
ATOM 2341 O O . ILE A 1 304 ? 12.461 -2.172 -27.686 1.00 94.50 304 ILE A O 1
ATOM 2345 N N . GLU A 1 305 ? 11.150 -0.398 -27.328 1.00 94.50 305 GLU A N 1
ATOM 2346 C CA . GLU A 1 305 ? 12.236 0.561 -27.161 1.00 94.50 305 GLU A CA 1
ATOM 2347 C C . GLU A 1 305 ? 11.987 1.368 -25.895 1.00 94.50 305 GLU A C 1
ATOM 2349 O O . GLU A 1 305 ? 10.834 1.610 -25.552 1.00 94.50 305 GLU A O 1
ATOM 2354 N N . VAL A 1 306 ? 13.049 1.771 -25.203 1.00 94.50 306 VAL A N 1
ATOM 2355 C CA . VAL A 1 306 ? 12.990 2.695 -24.068 1.00 94.50 306 VAL A CA 1
ATOM 2356 C C . VAL A 1 306 ? 13.982 3.817 -24.332 1.00 94.50 306 VAL A C 1
ATOM 2358 O O . VAL A 1 306 ? 15.200 3.596 -24.392 1.00 94.50 306 VAL A O 1
ATOM 2361 N N . SER A 1 307 ? 13.459 5.020 -24.532 1.00 91.62 307 SER A N 1
ATOM 2362 C CA . SER A 1 307 ? 14.251 6.198 -24.867 1.00 91.62 307 SER A CA 1
ATOM 2363 C C . SER A 1 307 ? 14.976 6.769 -23.639 1.00 91.62 307 SER A C 1
ATOM 2365 O O . SER A 1 307 ? 14.547 6.552 -22.499 1.00 91.62 307 SER A O 1
ATOM 2367 N N . PRO A 1 308 ? 16.078 7.517 -23.835 1.00 90.44 308 PRO A N 1
ATOM 2368 C CA . PRO A 1 308 ? 16.710 8.279 -22.760 1.00 90.44 308 PRO A CA 1
ATOM 2369 C C . PRO A 1 308 ? 15.713 9.214 -22.059 1.00 90.44 308 PRO A C 1
ATOM 2371 O O . PRO A 1 308 ? 14.936 9.909 -22.711 1.00 90.44 308 PRO A O 1
ATOM 2374 N N . GLY A 1 309 ? 15.723 9.217 -20.726 1.00 88.56 309 GLY A N 1
ATOM 2375 C CA . GLY A 1 309 ? 14.817 10.026 -19.903 1.00 88.56 309 GLY A CA 1
ATOM 2376 C C . GLY A 1 309 ? 13.376 9.516 -19.816 1.00 88.56 309 GLY A C 1
ATOM 2377 O O . GLY A 1 309 ? 12.530 10.176 -19.218 1.00 88.56 309 GLY A O 1
ATOM 2378 N N . GLU A 1 310 ? 13.068 8.371 -20.427 1.00 90.50 310 GLU A N 1
ATOM 2379 C CA . GLU A 1 310 ? 11.719 7.809 -20.441 1.00 90.50 310 GLU A CA 1
ATOM 2380 C C . GLU A 1 310 ? 11.442 6.948 -19.200 1.00 90.50 310 GLU A C 1
ATOM 2382 O O . GLU A 1 310 ? 12.283 6.143 -18.793 1.00 90.50 310 GLU A O 1
ATOM 2387 N N . ILE A 1 311 ? 10.234 7.082 -18.642 1.00 94.56 311 ILE A N 1
ATOM 2388 C CA . ILE A 1 311 ? 9.665 6.155 -17.656 1.00 94.56 311 ILE A CA 1
ATOM 2389 C C . ILE A 1 311 ? 8.565 5.348 -18.356 1.00 94.56 311 ILE A C 1
ATOM 2391 O O . ILE A 1 311 ? 7.499 5.890 -18.670 1.00 94.56 311 ILE A O 1
ATOM 2395 N N . VAL A 1 312 ? 8.831 4.064 -18.608 1.00 95.69 312 VAL A N 1
ATOM 2396 C CA . VAL A 1 312 ? 7.905 3.132 -19.273 1.00 95.69 312 VAL A CA 1
ATOM 2397 C C . VAL A 1 312 ? 7.359 2.132 -18.266 1.00 95.69 312 VAL A C 1
ATOM 2399 O O . VAL A 1 312 ? 8.122 1.427 -17.606 1.00 95.69 312 VAL A O 1
ATOM 2402 N N . GLY A 1 313 ? 6.035 2.037 -18.187 1.00 96.81 313 GLY A N 1
ATOM 2403 C CA . GLY A 1 313 ? 5.351 1.007 -17.417 1.00 96.81 313 GLY A CA 1
ATOM 2404 C C . GLY A 1 313 ? 5.241 -0.301 -18.194 1.00 96.81 313 GLY A C 1
ATOM 2405 O O . GLY A 1 313 ? 4.969 -0.274 -19.391 1.00 96.81 313 GLY A O 1
ATOM 2406 N N . LEU A 1 314 ? 5.392 -1.442 -17.529 1.00 97.62 314 LEU A N 1
ATOM 2407 C CA . LEU A 1 314 ? 4.975 -2.747 -18.044 1.00 97.62 314 LEU A CA 1
ATOM 2408 C C . LEU A 1 314 ? 3.864 -3.278 -17.141 1.00 97.62 314 LEU A C 1
ATOM 2410 O O . LEU A 1 314 ? 4.030 -3.296 -15.921 1.00 97.62 314 LEU A O 1
ATOM 2414 N N . VAL A 1 315 ? 2.747 -3.706 -17.721 1.00 93.75 315 VAL A N 1
ATOM 2415 C CA . VAL A 1 315 ? 1.598 -4.228 -16.973 1.00 93.75 315 VAL A CA 1
ATOM 2416 C C . VAL A 1 315 ? 1.066 -5.491 -17.639 1.00 93.75 315 VAL A C 1
ATOM 2418 O O . VAL A 1 315 ? 1.118 -5.624 -18.858 1.00 93.75 315 VAL A O 1
ATOM 2421 N N . GLY A 1 316 ? 0.549 -6.428 -16.856 1.00 88.75 316 GLY A N 1
ATOM 2422 C CA . GLY A 1 316 ? -0.095 -7.642 -17.344 1.00 88.75 316 GLY A CA 1
ATOM 2423 C C . GLY A 1 316 ? -0.585 -8.487 -16.177 1.00 88.75 316 GLY A C 1
ATOM 2424 O O . GLY A 1 316 ? -0.174 -8.268 -15.041 1.00 88.75 316 GLY A O 1
ATOM 2425 N N . LEU A 1 317 ? -1.434 -9.475 -16.454 1.00 83.69 317 LEU A N 1
ATOM 2426 C CA . LEU A 1 317 ? -1.776 -10.486 -15.452 1.00 83.69 317 LEU A CA 1
ATOM 2427 C C . LEU A 1 317 ? -0.539 -11.307 -15.062 1.00 83.69 317 LEU A C 1
ATOM 2429 O O . LEU A 1 317 ? 0.460 -11.350 -15.792 1.00 83.69 317 LEU A O 1
ATOM 2433 N N . GLU A 1 318 ? -0.603 -11.987 -13.920 1.00 83.31 318 GLU A N 1
ATOM 2434 C CA . GLU A 1 318 ? 0.468 -12.884 -13.494 1.00 83.31 318 GLU A CA 1
ATOM 2435 C C . GLU A 1 318 ? 0.787 -13.903 -14.601 1.00 83.31 318 GLU A C 1
ATOM 2437 O O . GLU A 1 318 ? -0.095 -14.525 -15.194 1.00 83.31 318 GLU A O 1
ATOM 2442 N N . GLY A 1 319 ? 2.073 -14.030 -14.935 1.00 83.31 319 GLY A N 1
ATOM 2443 C CA . GLY A 1 319 ? 2.518 -14.905 -16.019 1.00 83.31 319 GLY A CA 1
ATOM 2444 C C . GLY A 1 319 ? 2.318 -14.357 -17.437 1.00 83.31 319 GLY A C 1
ATOM 2445 O O . GLY A 1 319 ? 2.658 -15.062 -18.380 1.00 83.31 319 GLY A O 1
ATOM 2446 N N . ALA A 1 320 ? 1.841 -13.119 -17.618 1.00 87.12 320 ALA A N 1
ATOM 2447 C CA . ALA A 1 320 ? 1.631 -12.530 -18.945 1.00 87.12 320 ALA A CA 1
ATOM 2448 C C . ALA A 1 320 ? 2.920 -12.113 -19.680 1.00 87.12 320 ALA A C 1
ATOM 2450 O O . ALA A 1 320 ? 2.838 -11.735 -20.845 1.00 87.12 320 ALA A O 1
ATOM 2451 N N . GLY A 1 321 ? 4.092 -12.164 -19.038 1.00 93.12 321 GLY A N 1
ATOM 2452 C CA . GLY A 1 321 ? 5.389 -11.948 -19.694 1.00 93.12 321 GLY A CA 1
ATOM 2453 C C . GLY A 1 321 ? 6.153 -10.686 -19.270 1.00 93.12 321 GLY A C 1
ATOM 2454 O O . GLY A 1 321 ? 7.360 -10.604 -19.484 1.00 93.12 321 GLY A O 1
ATOM 2455 N N . HIS A 1 322 ? 5.493 -9.707 -18.648 1.00 95.56 322 HIS A N 1
ATOM 2456 C CA . HIS A 1 322 ? 6.104 -8.409 -18.324 1.00 95.56 322 HIS A CA 1
ATOM 2457 C C . HIS A 1 322 ? 7.271 -8.522 -17.320 1.00 95.56 322 HIS A C 1
ATOM 2459 O O . HIS A 1 322 ? 8.328 -7.930 -17.542 1.00 95.56 322 HIS A O 1
ATOM 2465 N N . VAL A 1 323 ? 7.134 -9.339 -16.265 1.00 95.31 323 VAL A N 1
ATOM 2466 C CA . VAL A 1 323 ? 8.237 -9.630 -15.324 1.00 95.31 323 VAL A CA 1
ATOM 2467 C C . VAL A 1 323 ? 9.350 -10.415 -16.021 1.00 95.31 323 VAL A C 1
ATOM 2469 O O . VAL A 1 323 ? 10.523 -10.082 -15.875 1.00 95.31 323 VAL A O 1
ATOM 2472 N N . GLN A 1 324 ? 8.998 -11.409 -16.844 1.00 95.44 324 GLN A N 1
ATOM 2473 C CA . GLN A 1 324 ? 9.969 -12.227 -17.577 1.00 95.44 324 GLN A CA 1
ATOM 2474 C C . GLN A 1 324 ? 10.809 -11.392 -18.550 1.00 95.44 324 GLN A C 1
ATOM 2476 O O . GLN A 1 324 ? 11.998 -11.659 -18.722 1.00 95.44 324 GLN A O 1
ATOM 2481 N N . LEU A 1 325 ? 10.215 -10.372 -19.174 1.00 96.69 325 LEU A N 1
ATOM 2482 C CA . LEU A 1 325 ? 10.951 -9.429 -20.007 1.00 96.69 325 LEU A CA 1
ATOM 2483 C C . LEU A 1 325 ? 11.932 -8.593 -19.179 1.00 96.69 325 LEU A C 1
ATOM 2485 O O . LEU A 1 325 ? 13.085 -8.449 -19.579 1.00 96.69 325 LEU A O 1
ATOM 2489 N N . MET A 1 326 ? 11.509 -8.072 -18.024 1.00 97.12 326 MET A N 1
ATOM 2490 C CA . MET A 1 326 ? 12.397 -7.327 -17.126 1.00 97.12 326 MET A CA 1
ATOM 2491 C C . MET A 1 326 ? 13.582 -8.191 -16.659 1.00 97.12 326 MET A C 1
ATOM 2493 O O . MET A 1 326 ? 14.731 -7.751 -16.720 1.00 97.12 326 MET A O 1
ATOM 2497 N N . GLU A 1 327 ? 13.324 -9.445 -16.278 1.00 95.69 327 GLU A N 1
ATOM 2498 C CA . GLU A 1 327 ? 14.351 -10.440 -15.942 1.00 95.69 327 GLU A CA 1
ATOM 2499 C C . GLU A 1 327 ? 15.315 -10.699 -17.108 1.00 95.69 327 GLU A C 1
ATOM 2501 O O . GLU A 1 327 ? 16.522 -10.841 -16.896 1.00 95.69 327 GLU A O 1
ATOM 2506 N N . ALA A 1 328 ? 14.800 -10.747 -18.340 1.00 95.56 328 ALA A N 1
ATOM 2507 C CA . ALA A 1 328 ? 15.617 -10.929 -19.533 1.00 95.56 328 ALA A CA 1
ATOM 2508 C C . ALA A 1 328 ? 16.512 -9.717 -19.821 1.00 95.56 328 ALA A C 1
ATOM 2510 O O . ALA A 1 328 ? 17.692 -9.886 -20.129 1.00 95.56 328 ALA A O 1
ATOM 2511 N N . ILE A 1 329 ? 15.996 -8.497 -19.640 1.00 95.88 329 ILE A N 1
ATOM 2512 C CA . ILE A 1 329 ? 16.788 -7.262 -19.750 1.00 95.88 329 ILE A CA 1
ATOM 2513 C C . ILE A 1 329 ? 17.904 -7.241 -18.695 1.00 95.88 329 ILE A C 1
ATOM 2515 O O . ILE A 1 329 ? 19.014 -6.804 -18.992 1.00 95.88 329 ILE A O 1
ATOM 2519 N N . PHE A 1 330 ? 17.655 -7.755 -17.487 1.00 95.75 330 PHE A N 1
ATOM 2520 C CA . PHE A 1 330 ? 18.668 -7.836 -16.430 1.00 95.75 330 PHE A CA 1
ATOM 2521 C C . PHE A 1 330 ? 19.595 -9.062 -16.530 1.00 95.75 330 PHE A C 1
ATOM 2523 O O . PHE A 1 330 ? 20.503 -9.221 -15.715 1.00 95.75 330 PHE A O 1
ATOM 2530 N N . GLY A 1 331 ? 19.404 -9.944 -17.515 1.00 93.94 331 GLY A N 1
ATOM 2531 C CA . GLY A 1 331 ? 20.232 -11.140 -17.692 1.00 93.94 331 GLY A CA 1
ATOM 2532 C C . GLY A 1 331 ? 20.033 -12.213 -16.616 1.00 93.94 331 GLY A C 1
ATOM 2533 O O . GLY A 1 331 ? 20.927 -13.031 -16.406 1.00 93.94 331 GLY A O 1
ATOM 2534 N N . VAL A 1 332 ? 18.885 -12.221 -15.929 1.00 94.19 332 VAL A N 1
ATOM 2535 C CA . VAL A 1 332 ? 18.484 -13.300 -15.001 1.00 94.19 332 VAL A CA 1
ATOM 2536 C C . VAL A 1 332 ? 18.101 -14.556 -15.783 1.00 94.19 332 VAL A C 1
ATOM 2538 O O . VAL A 1 332 ? 18.356 -15.679 -15.350 1.00 94.19 332 VAL A O 1
ATOM 2541 N N . ARG A 1 333 ? 17.519 -14.367 -16.968 1.00 93.56 333 ARG A N 1
ATOM 2542 C CA . ARG A 1 333 ? 17.118 -15.437 -17.882 1.00 93.56 333 ARG A CA 1
ATOM 2543 C C . ARG A 1 333 ? 17.286 -15.003 -19.339 1.00 93.56 333 ARG A C 1
ATOM 2545 O O . ARG A 1 333 ? 17.204 -13.813 -19.618 1.00 93.56 333 ARG A O 1
ATOM 2552 N N . PRO A 1 334 ? 17.488 -15.928 -20.286 1.00 93.50 334 PRO A N 1
ATOM 2553 C CA . PRO A 1 334 ? 17.522 -15.580 -21.702 1.00 93.50 334 PRO A CA 1
ATOM 2554 C C . PRO A 1 334 ? 16.110 -15.408 -22.284 1.00 93.50 334 PRO A C 1
ATOM 2556 O O . PRO A 1 334 ? 15.147 -16.007 -21.799 1.00 93.50 334 PRO A O 1
ATOM 2559 N N . LEU A 1 335 ? 16.009 -14.650 -23.381 1.00 93.75 335 LEU A N 1
ATOM 2560 C CA . LEU A 1 335 ? 14.867 -14.729 -24.295 1.00 93.75 335 LEU A CA 1
ATOM 2561 C C . LEU A 1 335 ? 14.857 -16.090 -25.010 1.00 93.75 335 LEU A C 1
ATOM 2563 O O . LEU A 1 335 ? 15.911 -16.683 -25.244 1.00 93.75 335 LEU A O 1
ATOM 2567 N N . ALA A 1 336 ? 13.679 -16.567 -25.417 1.00 95.00 336 ALA A N 1
ATOM 2568 C CA . ALA A 1 336 ? 13.569 -17.753 -26.267 1.00 95.00 336 ALA A CA 1
ATOM 2569 C C . ALA A 1 336 ? 14.039 -17.472 -27.708 1.00 95.00 336 ALA A C 1
ATOM 2571 O O . ALA A 1 336 ? 14.592 -18.355 -28.359 1.00 95.00 336 ALA A O 1
ATOM 2572 N N . ALA A 1 337 ? 13.813 -16.251 -28.200 1.00 94.81 337 ALA A N 1
ATOM 2573 C CA . ALA A 1 337 ? 14.329 -15.733 -29.467 1.00 94.81 337 ALA A CA 1
ATOM 2574 C C . ALA A 1 337 ? 14.371 -14.195 -29.435 1.00 94.81 337 ALA A C 1
ATOM 2576 O O . ALA A 1 337 ? 13.741 -13.586 -28.569 1.00 94.81 337 ALA A O 1
ATOM 2577 N N . GLY A 1 338 ? 15.072 -13.588 -30.395 1.00 93.31 338 GLY A N 1
ATOM 2578 C CA . GLY A 1 338 ? 15.238 -12.136 -30.501 1.00 93.31 338 GLY A CA 1
ATOM 2579 C C . GLY A 1 338 ? 16.505 -11.620 -29.822 1.00 93.31 338 GLY A C 1
ATOM 2580 O O . GLY A 1 338 ? 17.360 -12.400 -29.400 1.00 93.31 338 GLY A O 1
ATOM 2581 N N . GLU A 1 339 ? 16.633 -10.299 -29.741 1.00 93.69 339 GLU A N 1
ATOM 2582 C CA . GLU A 1 339 ? 17.834 -9.635 -29.234 1.00 93.69 339 GLU A CA 1
ATOM 2583 C C . GLU A 1 339 ? 17.500 -8.415 -28.371 1.00 93.69 339 GLU A C 1
ATOM 2585 O O . GLU A 1 339 ? 16.616 -7.625 -28.704 1.00 93.69 339 GLU A O 1
ATOM 2590 N N . ILE A 1 340 ? 18.246 -8.253 -27.277 1.00 94.88 340 ILE A N 1
ATOM 2591 C CA . ILE A 1 340 ? 18.258 -7.072 -26.416 1.00 94.88 340 ILE A CA 1
ATOM 2592 C C . ILE A 1 340 ? 19.568 -6.321 -26.649 1.00 94.88 340 ILE A C 1
ATOM 2594 O O . ILE A 1 340 ? 20.651 -6.891 -26.523 1.00 94.88 340 ILE A O 1
ATOM 2598 N N . THR A 1 341 ? 19.465 -5.029 -26.934 1.00 92.88 341 THR A N 1
ATOM 2599 C CA . THR A 1 341 ? 20.599 -4.111 -27.062 1.00 92.88 341 THR A CA 1
ATOM 2600 C C . THR A 1 341 ? 20.468 -2.986 -26.046 1.00 92.88 341 THR A C 1
ATOM 2602 O O . THR A 1 341 ? 19.370 -2.485 -25.785 1.00 92.88 341 THR A O 1
ATOM 2605 N N . ILE A 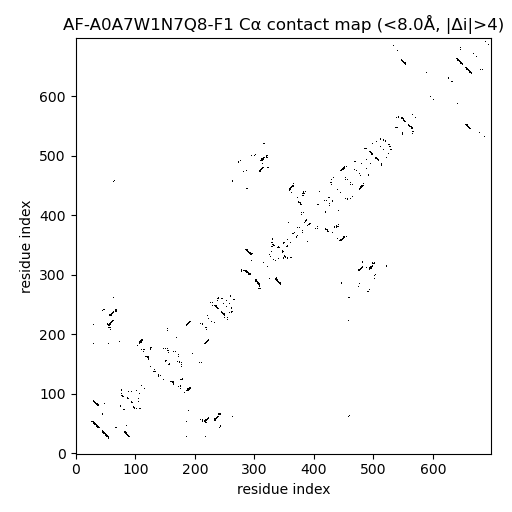1 342 ? 21.597 -2.607 -25.449 1.00 90.31 342 ILE A N 1
ATOM 2606 C CA . ILE A 1 342 ? 21.652 -1.641 -24.348 1.00 90.31 342 ILE A CA 1
ATOM 2607 C C . ILE A 1 342 ? 22.554 -0.496 -24.776 1.00 90.31 342 ILE A C 1
ATOM 2609 O O . ILE A 1 342 ? 23.731 -0.712 -25.057 1.00 90.31 342 ILE A O 1
ATOM 2613 N N . ARG A 1 343 ? 22.002 0.717 -24.877 1.00 85.12 343 ARG A N 1
ATOM 2614 C CA . ARG A 1 343 ? 22.704 1.909 -25.397 1.00 85.12 343 ARG A CA 1
ATOM 2615 C C . ARG A 1 343 ? 23.348 1.681 -26.775 1.00 85.12 343 ARG A C 1
ATOM 2617 O O . ARG A 1 343 ? 24.434 2.183 -27.056 1.00 85.12 343 ARG A O 1
ATOM 2624 N N . GLY A 1 344 ? 22.708 0.870 -27.617 1.00 82.06 344 GLY A N 1
ATOM 2625 C CA . GLY A 1 344 ? 23.242 0.466 -28.922 1.00 82.06 344 GLY A CA 1
ATOM 2626 C C . GLY A 1 344 ? 24.390 -0.554 -28.878 1.00 82.06 344 GLY A C 1
ATOM 2627 O O . GLY A 1 344 ? 24.928 -0.889 -29.929 1.00 82.06 344 GLY A O 1
ATOM 2628 N N . MET A 1 345 ? 24.768 -1.077 -27.704 1.00 81.44 345 MET A N 1
ATOM 2629 C CA . MET A 1 345 ? 25.718 -2.189 -27.591 1.00 81.44 345 MET A CA 1
ATOM 2630 C C . MET A 1 345 ? 24.999 -3.513 -27.895 1.00 81.44 345 MET A C 1
ATOM 2632 O O . MET A 1 345 ? 24.002 -3.858 -27.254 1.00 81.44 345 MET A O 1
ATOM 2636 N N . GLY A 1 346 ? 25.489 -4.217 -28.919 1.00 63.81 346 GLY A N 1
ATOM 2637 C CA . GLY A 1 346 ? 24.785 -5.281 -29.648 1.00 63.81 346 GLY A CA 1
ATOM 2638 C C . GLY A 1 346 ? 24.874 -6.688 -29.058 1.00 63.81 346 GLY A C 1
ATOM 2639 O O . GLY A 1 346 ? 25.258 -7.610 -29.769 1.00 63.81 346 GLY A O 1
ATOM 2640 N N . HIS A 1 347 ? 24.597 -6.874 -27.764 1.00 76.38 347 HIS A N 1
ATOM 2641 C CA . HIS A 1 347 ? 24.336 -8.224 -27.262 1.00 76.38 347 HIS A CA 1
ATOM 2642 C C . HIS A 1 347 ? 23.461 -8.254 -26.008 1.00 76.38 347 HIS A C 1
ATOM 2644 O O . HIS A 1 347 ? 23.639 -7.476 -25.067 1.00 76.38 347 HIS A O 1
ATOM 2650 N N . SER A 1 348 ? 22.591 -9.263 -25.951 1.00 86.75 348 SER A N 1
ATOM 2651 C CA . SER A 1 348 ? 21.741 -9.523 -24.786 1.00 86.75 348 SER A CA 1
ATOM 2652 C C . SER A 1 348 ? 22.599 -9.873 -23.560 1.00 86.75 348 SER A C 1
ATOM 2654 O O . SER A 1 348 ? 23.490 -10.728 -23.678 1.00 86.75 348 SER A O 1
ATOM 2656 N N . PRO A 1 349 ? 22.360 -9.268 -22.382 1.00 89.06 349 PRO A N 1
ATOM 2657 C CA . PRO A 1 349 ? 23.065 -9.644 -21.160 1.00 89.06 349 PRO A CA 1
ATOM 2658 C C . PRO A 1 349 ? 22.847 -11.130 -20.840 1.00 89.06 349 PRO A C 1
ATOM 2660 O O . PRO A 1 349 ? 21.718 -11.610 -20.820 1.00 89.06 349 PRO A O 1
ATOM 2663 N N . ARG A 1 350 ? 23.931 -11.876 -20.592 1.00 89.69 350 ARG A N 1
ATOM 2664 C CA . ARG A 1 350 ? 23.877 -13.318 -20.256 1.00 89.69 350 ARG A CA 1
ATOM 2665 C C . ARG A 1 350 ? 23.972 -13.609 -18.756 1.00 89.69 350 ARG A C 1
ATOM 2667 O O . ARG A 1 350 ? 23.968 -14.769 -18.358 1.00 89.69 350 ARG A O 1
ATOM 2674 N N . SER A 1 351 ? 24.128 -12.570 -17.944 1.00 92.38 351 SER A N 1
ATOM 2675 C CA . SER A 1 351 ? 24.167 -12.643 -16.487 1.00 92.38 351 SER A CA 1
ATOM 2676 C C . SER A 1 351 ? 23.838 -11.278 -15.887 1.00 92.38 351 SER A C 1
ATOM 2678 O O . SER A 1 351 ? 24.016 -10.245 -16.540 1.00 92.38 351 SER A O 1
ATOM 2680 N N . THR A 1 352 ? 23.444 -11.263 -14.615 1.00 91.50 352 THR A N 1
ATOM 2681 C CA . THR A 1 352 ? 23.210 -10.026 -13.853 1.00 91.50 352 THR A CA 1
ATOM 2682 C C . THR A 1 352 ? 24.474 -9.173 -13.745 1.00 91.50 352 THR A C 1
ATOM 2684 O O . THR A 1 352 ? 24.418 -7.958 -13.901 1.00 91.50 352 THR A O 1
ATOM 2687 N N . THR A 1 353 ? 25.649 -9.790 -13.584 1.00 89.94 353 THR A N 1
ATOM 2688 C CA . THR A 1 353 ? 26.945 -9.092 -13.620 1.00 89.94 353 THR A CA 1
ATOM 2689 C C . THR A 1 353 ? 27.182 -8.386 -14.954 1.00 89.94 353 THR A C 1
ATOM 2691 O O . THR A 1 353 ? 27.627 -7.239 -14.964 1.00 89.94 353 THR A O 1
ATOM 2694 N N . ALA A 1 354 ? 26.863 -9.037 -16.079 1.00 89.81 354 ALA A N 1
ATOM 2695 C CA . ALA A 1 354 ? 26.981 -8.419 -17.397 1.00 89.81 354 ALA A CA 1
ATOM 2696 C C . ALA A 1 354 ? 25.997 -7.250 -17.562 1.00 89.81 354 ALA A C 1
ATOM 2698 O O . ALA A 1 354 ? 26.384 -6.207 -18.080 1.00 89.81 354 ALA A O 1
ATOM 2699 N N . ALA A 1 355 ? 24.759 -7.383 -17.075 1.00 91.88 355 ALA A N 1
ATOM 2700 C CA . ALA A 1 355 ? 23.777 -6.299 -17.094 1.00 91.88 355 ALA A CA 1
ATOM 2701 C C . ALA A 1 355 ? 24.241 -5.081 -16.273 1.00 91.88 355 ALA A C 1
ATOM 2703 O O . ALA A 1 355 ? 24.198 -3.952 -16.761 1.00 91.88 355 ALA A O 1
ATOM 2704 N N . VAL A 1 356 ? 24.777 -5.307 -15.069 1.00 91.06 356 VAL A N 1
ATOM 2705 C CA . VAL A 1 356 ? 25.339 -4.243 -14.219 1.00 91.06 356 VAL A CA 1
ATOM 2706 C C . VAL A 1 356 ? 26.533 -3.558 -14.886 1.00 91.06 356 VAL A C 1
ATOM 2708 O O . VAL A 1 356 ? 26.624 -2.331 -14.862 1.00 91.06 356 VAL A O 1
ATOM 2711 N N . ALA A 1 357 ? 27.418 -4.313 -15.544 1.00 88.00 357 ALA A N 1
ATOM 2712 C CA . ALA A 1 357 ? 28.539 -3.748 -16.300 1.00 88.00 357 ALA A CA 1
ATOM 2713 C C . ALA A 1 357 ? 28.087 -2.892 -17.501 1.00 88.00 357 ALA A C 1
ATOM 2715 O O . ALA A 1 357 ? 28.764 -1.927 -17.853 1.00 88.00 357 ALA A O 1
ATOM 2716 N N . LEU A 1 358 ? 26.929 -3.207 -18.091 1.00 89.69 358 LEU A N 1
ATOM 2717 C CA . LEU A 1 358 ? 26.287 -2.422 -19.153 1.00 89.69 358 LEU A CA 1
ATOM 2718 C C . LEU A 1 358 ? 25.513 -1.198 -18.622 1.00 89.69 358 LEU A C 1
ATOM 2720 O O . LEU A 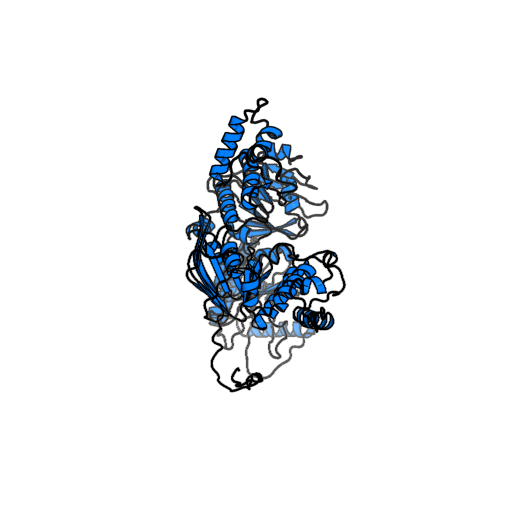1 358 ? 24.954 -0.439 -19.413 1.00 89.69 358 LEU A O 1
ATOM 2724 N N . GLY A 1 359 ? 25.502 -0.977 -17.302 1.00 90.88 359 GLY A N 1
ATOM 2725 C CA . GLY A 1 359 ? 24.836 0.160 -16.666 1.00 90.88 359 GLY A CA 1
ATOM 2726 C C . GLY A 1 359 ? 23.356 -0.071 -16.363 1.00 90.88 359 GLY A C 1
ATOM 2727 O O . GLY A 1 359 ? 22.605 0.898 -16.279 1.00 90.88 359 GLY A O 1
ATOM 2728 N N . ILE A 1 360 ? 22.920 -1.323 -16.207 1.00 94.44 360 ILE A N 1
ATOM 2729 C CA . ILE A 1 360 ? 21.549 -1.666 -15.809 1.00 94.44 360 ILE A CA 1
ATOM 2730 C C . ILE A 1 360 ? 21.517 -1.996 -14.318 1.00 94.44 360 ILE A C 1
ATOM 2732 O O . ILE A 1 360 ? 22.351 -2.752 -13.822 1.00 94.44 360 ILE A O 1
ATOM 2736 N N . ALA A 1 361 ? 20.523 -1.482 -13.606 1.00 94.81 361 ALA A N 1
ATOM 2737 C CA . ALA A 1 361 ? 20.228 -1.872 -12.234 1.00 94.81 361 ALA A CA 1
ATOM 2738 C C . ALA A 1 361 ? 18.800 -2.409 -12.116 1.00 94.81 361 ALA A C 1
ATOM 2740 O O . ALA A 1 361 ? 17.916 -1.936 -12.826 1.00 94.81 361 ALA A O 1
ATOM 2741 N N . MET A 1 362 ? 18.565 -3.357 -11.204 1.00 94.06 362 MET A N 1
ATOM 2742 C CA . MET A 1 362 ? 17.236 -3.926 -10.960 1.00 94.06 362 MET A CA 1
ATOM 2743 C C . MET A 1 362 ? 16.897 -3.941 -9.473 1.00 94.06 362 MET A C 1
ATOM 2745 O O . MET A 1 362 ? 17.586 -4.576 -8.680 1.00 94.06 362 MET A O 1
ATOM 2749 N N . VAL A 1 363 ? 15.793 -3.296 -9.107 1.00 94.56 363 VAL A N 1
ATOM 2750 C CA . VAL A 1 363 ? 15.168 -3.418 -7.787 1.00 94.56 363 VAL A CA 1
ATOM 2751 C C . VAL A 1 363 ? 14.121 -4.539 -7.861 1.00 94.56 363 VAL A C 1
ATOM 2753 O O . VAL A 1 363 ? 13.157 -4.386 -8.614 1.00 94.56 363 VAL A O 1
ATOM 2756 N N . PRO A 1 364 ? 14.302 -5.665 -7.143 1.00 90.06 364 PRO A N 1
ATOM 2757 C CA . PRO A 1 364 ? 13.346 -6.772 -7.146 1.00 90.06 364 PRO A CA 1
ATOM 2758 C C . PRO A 1 364 ? 12.104 -6.470 -6.290 1.00 90.06 364 PRO A C 1
ATOM 2760 O O . PRO A 1 364 ? 12.166 -5.644 -5.378 1.00 90.06 364 PRO A O 1
ATOM 2763 N N . ALA A 1 365 ? 11.016 -7.209 -6.542 1.00 84.44 365 ALA A N 1
ATOM 2764 C CA . ALA A 1 365 ? 9.754 -7.086 -5.806 1.00 84.44 365 ALA A CA 1
ATOM 2765 C C . ALA A 1 365 ? 9.861 -7.565 -4.347 1.00 84.44 365 ALA A C 1
ATOM 2767 O O . ALA A 1 365 ? 9.340 -6.915 -3.437 1.00 84.44 365 ALA A O 1
ATOM 2768 N N . ASP A 1 366 ? 10.554 -8.685 -4.095 1.00 82.56 366 ASP A N 1
ATOM 2769 C CA . ASP A 1 366 ? 10.821 -9.152 -2.732 1.00 82.56 366 ASP A CA 1
ATOM 2770 C C . ASP A 1 366 ? 12.151 -8.594 -2.215 1.00 82.56 366 ASP A C 1
ATOM 2772 O O . ASP A 1 366 ? 13.245 -9.123 -2.432 1.00 82.56 366 ASP A O 1
ATOM 2776 N N . ARG A 1 367 ? 12.058 -7.492 -1.468 1.00 82.50 367 ARG A N 1
ATOM 2777 C CA . ARG A 1 367 ? 13.235 -6.876 -0.849 1.00 82.50 367 ARG A CA 1
ATOM 2778 C C . ARG A 1 367 ? 13.887 -7.736 0.237 1.00 82.50 367 ARG A C 1
ATOM 2780 O O . ARG A 1 367 ? 15.038 -7.468 0.563 1.00 82.50 367 ARG A O 1
ATOM 2787 N N . ARG A 1 368 ? 13.181 -8.683 0.866 1.00 77.69 368 ARG A N 1
ATOM 2788 C CA . ARG A 1 368 ? 13.703 -9.455 2.009 1.00 77.69 368 ARG A CA 1
ATOM 2789 C C . ARG A 1 368 ? 14.492 -10.667 1.546 1.00 77.69 368 ARG A C 1
ATOM 2791 O O . ARG A 1 368 ? 15.532 -10.943 2.138 1.00 77.69 368 ARG A O 1
ATOM 2798 N N . THR A 1 369 ? 14.001 -11.372 0.533 1.00 74.62 369 THR A N 1
ATOM 2799 C CA . THR A 1 369 ? 14.669 -12.568 0.005 1.00 74.62 369 THR A CA 1
ATOM 2800 C C . THR A 1 369 ? 15.694 -12.212 -1.063 1.00 74.62 369 THR A C 1
ATOM 2802 O O . THR A 1 369 ? 16.808 -12.730 -1.028 1.00 74.62 369 THR A O 1
ATOM 2805 N N . ASP A 1 370 ? 15.354 -11.274 -1.952 1.00 75.69 370 ASP A N 1
ATOM 2806 C CA . ASP A 1 370 ? 16.111 -11.055 -3.191 1.00 75.69 370 ASP A CA 1
ATOM 2807 C C . ASP A 1 370 ? 16.845 -9.704 -3.199 1.00 75.69 370 ASP A C 1
ATOM 2809 O O . ASP A 1 370 ? 17.738 -9.465 -4.013 1.00 75.69 370 ASP A O 1
ATOM 2813 N N . GLY A 1 371 ? 16.476 -8.797 -2.287 1.00 83.62 371 GLY A N 1
ATOM 2814 C CA . GLY A 1 371 ? 16.989 -7.429 -2.236 1.00 83.62 371 GLY A CA 1
ATOM 2815 C C . GLY A 1 371 ? 18.065 -7.182 -1.179 1.00 83.62 371 GLY A C 1
ATOM 2816 O O . GLY A 1 371 ? 19.162 -6.737 -1.504 1.00 83.62 371 GLY A O 1
ATOM 2817 N N . LEU A 1 372 ? 17.767 -7.390 0.102 1.00 89.06 372 LEU A N 1
ATOM 2818 C CA . LEU A 1 372 ? 18.527 -6.834 1.227 1.00 89.06 372 LEU A CA 1
ATOM 2819 C C . LEU A 1 372 ? 19.215 -7.904 2.073 1.00 89.06 372 LEU A C 1
ATOM 2821 O O . LEU A 1 372 ? 18.652 -8.939 2.407 1.00 89.06 372 LEU A O 1
ATOM 2825 N N . MET A 1 373 ? 20.419 -7.582 2.540 1.00 92.00 373 MET A N 1
ATOM 2826 C CA . MET A 1 373 ? 21.127 -8.355 3.557 1.00 92.00 373 MET A CA 1
ATOM 2827 C C . MET A 1 373 ? 20.692 -7.827 4.929 1.00 92.00 373 MET A C 1
ATOM 2829 O O . MET A 1 373 ? 21.357 -6.976 5.515 1.00 92.00 373 MET A O 1
ATOM 2833 N N . LEU A 1 374 ? 19.538 -8.291 5.426 1.00 88.75 374 LEU A N 1
ATOM 2834 C CA . LEU A 1 374 ? 18.841 -7.709 6.591 1.00 88.75 374 LEU A CA 1
ATOM 2835 C C . LEU A 1 374 ? 19.684 -7.638 7.878 1.00 88.75 374 LEU A C 1
ATOM 2837 O O . LEU A 1 374 ? 19.485 -6.745 8.703 1.00 88.75 374 LEU A O 1
ATOM 2841 N N . ASN A 1 375 ? 20.617 -8.576 8.052 1.00 90.12 375 ASN A N 1
ATOM 2842 C CA . ASN A 1 375 ? 21.499 -8.643 9.221 1.00 90.12 375 ASN A CA 1
ATOM 2843 C C . ASN A 1 375 ? 22.768 -7.785 9.086 1.00 90.12 375 ASN A C 1
ATOM 2845 O O . ASN A 1 375 ? 23.505 -7.659 10.059 1.00 90.12 375 ASN A O 1
ATOM 2849 N N . GLN A 1 376 ? 23.023 -7.212 7.909 1.00 91.81 376 GLN A N 1
ATOM 2850 C CA . GLN A 1 376 ? 24.121 -6.278 7.675 1.00 91.81 376 GLN A CA 1
ATOM 2851 C C . GLN A 1 376 ? 23.650 -4.828 7.832 1.00 91.81 376 GLN A C 1
ATOM 2853 O O . GLN A 1 376 ? 22.445 -4.543 7.865 1.00 91.81 376 GLN A O 1
ATOM 2858 N N . ASP A 1 377 ? 24.606 -3.910 7.953 1.00 93.50 377 ASP A N 1
ATOM 2859 C CA . ASP A 1 377 ? 24.319 -2.485 8.077 1.00 93.50 377 ASP A CA 1
ATOM 2860 C C . ASP A 1 377 ? 24.002 -1.821 6.725 1.00 93.50 377 ASP A C 1
ATOM 2862 O O . ASP A 1 377 ? 24.009 -2.458 5.662 1.00 93.50 377 ASP A O 1
ATOM 2866 N N . ILE A 1 378 ? 23.647 -0.534 6.769 1.00 93.62 378 ILE A N 1
ATOM 2867 C CA . ILE A 1 378 ? 23.302 0.240 5.571 1.00 93.62 378 ILE A CA 1
ATOM 2868 C C . ILE A 1 378 ? 24.515 0.376 4.640 1.00 93.62 378 ILE A C 1
ATOM 2870 O O . ILE A 1 378 ? 24.341 0.338 3.422 1.00 93.62 378 ILE A O 1
ATOM 2874 N N . VAL A 1 379 ? 25.729 0.522 5.182 1.00 91.62 379 VAL A N 1
ATOM 2875 C CA . VAL A 1 379 ? 26.956 0.689 4.386 1.00 91.62 379 VAL A CA 1
ATOM 2876 C C . VAL A 1 379 ? 27.227 -0.557 3.560 1.00 91.62 379 VAL A C 1
ATOM 2878 O O . VAL A 1 379 ? 27.404 -0.451 2.344 1.00 91.62 379 VAL A O 1
ATOM 2881 N N . ASP A 1 380 ? 27.219 -1.727 4.188 1.00 89.75 380 ASP A N 1
ATOM 2882 C CA . ASP A 1 380 ? 27.450 -3.005 3.518 1.00 89.75 380 ASP A CA 1
ATOM 2883 C C . ASP A 1 380 ? 26.380 -3.248 2.450 1.00 89.75 380 ASP A C 1
ATOM 2885 O O . ASP A 1 380 ? 26.690 -3.549 1.294 1.00 89.75 380 ASP A O 1
ATOM 2889 N N . ASN A 1 381 ? 25.113 -2.988 2.792 1.00 91.69 381 ASN A N 1
ATOM 2890 C CA . ASN A 1 381 ? 24.019 -3.103 1.840 1.00 91.69 381 ASN A CA 1
ATOM 2891 C C . ASN A 1 381 ? 24.184 -2.153 0.646 1.00 91.69 381 ASN A C 1
ATOM 2893 O O . ASN A 1 381 ? 23.982 -2.583 -0.483 1.00 91.69 381 ASN A O 1
ATOM 2897 N N . MET A 1 382 ? 24.530 -0.880 0.841 1.00 90.56 382 MET A N 1
ATOM 2898 C CA . MET A 1 382 ? 24.583 0.089 -0.264 1.00 90.56 382 MET A CA 1
ATOM 2899 C C . MET A 1 382 ? 25.845 -0.026 -1.123 1.00 90.56 382 MET A C 1
ATOM 2901 O O . MET A 1 382 ? 25.816 0.300 -2.307 1.00 90.56 382 MET A O 1
ATOM 2905 N N . SER A 1 383 ? 26.948 -0.510 -0.559 1.00 85.81 383 SER A N 1
ATOM 2906 C CA . SER A 1 383 ? 28.243 -0.574 -1.248 1.00 85.81 383 SER A CA 1
ATOM 2907 C C . SER A 1 383 ? 28.521 -1.903 -1.956 1.00 85.81 383 SER A C 1
ATOM 2909 O O . SER A 1 383 ? 29.424 -1.969 -2.789 1.00 85.81 383 SER A O 1
ATOM 2911 N N . HIS A 1 384 ? 27.745 -2.957 -1.684 1.00 82.44 384 HIS A N 1
ATOM 2912 C CA . HIS A 1 384 ? 28.013 -4.301 -2.203 1.00 82.44 384 HIS A CA 1
ATOM 2913 C C . HIS A 1 384 ? 28.147 -4.364 -3.738 1.00 82.44 384 HIS A C 1
ATOM 2915 O O . HIS A 1 384 ? 29.071 -4.990 -4.257 1.00 82.44 384 HIS A O 1
ATOM 2921 N N . VAL A 1 385 ? 27.265 -3.689 -4.486 1.00 80.44 385 VAL A N 1
ATOM 2922 C CA . VAL A 1 385 ? 27.286 -3.717 -5.963 1.00 80.44 385 VAL A CA 1
ATOM 2923 C C . VAL A 1 385 ? 28.515 -2.989 -6.517 1.00 80.44 385 VAL A C 1
ATOM 2925 O O . VAL A 1 385 ? 29.204 -3.504 -7.399 1.00 80.44 385 VAL A O 1
ATOM 2928 N N . THR A 1 386 ? 28.836 -1.812 -5.979 1.00 77.75 386 THR A N 1
ATOM 2929 C CA . THR A 1 386 ? 29.981 -1.009 -6.434 1.00 77.75 386 THR A CA 1
ATOM 2930 C C . THR A 1 386 ? 31.322 -1.632 -6.058 1.00 77.75 386 THR A C 1
ATOM 2932 O O . THR A 1 386 ? 32.266 -1.563 -6.851 1.00 77.75 386 THR A O 1
ATOM 2935 N N . ALA A 1 387 ? 31.407 -2.258 -4.881 1.00 71.19 387 ALA A N 1
ATOM 2936 C CA . ALA A 1 387 ? 32.608 -2.926 -4.392 1.00 71.19 387 ALA A CA 1
ATOM 2937 C C . ALA A 1 387 ? 32.834 -4.288 -5.065 1.00 71.19 387 ALA A C 1
ATOM 2939 O O . ALA A 1 387 ? 33.922 -4.538 -5.578 1.00 71.19 387 ALA A O 1
ATOM 2940 N N . GLY A 1 388 ? 31.816 -5.154 -5.073 1.00 70.31 388 GLY A N 1
ATOM 2941 C CA . GLY A 1 388 ? 31.949 -6.552 -5.484 1.00 70.31 388 GLY A CA 1
ATOM 2942 C C . GLY A 1 388 ? 31.782 -6.794 -6.983 1.00 70.31 388 GLY A C 1
ATOM 2943 O O . GLY A 1 388 ? 32.539 -7.567 -7.559 1.00 70.31 388 GLY A O 1
ATOM 2944 N N . VAL A 1 389 ? 30.810 -6.138 -7.628 1.00 69.44 389 VAL A N 1
ATOM 2945 C CA . VAL A 1 389 ? 30.459 -6.419 -9.036 1.00 69.44 389 VAL A CA 1
ATOM 2946 C C . VAL A 1 389 ? 31.257 -5.543 -9.996 1.00 69.44 389 VAL A C 1
ATOM 2948 O O . VAL A 1 389 ? 31.794 -6.031 -10.985 1.00 69.44 389 VAL A O 1
ATOM 2951 N N . LEU A 1 390 ? 31.350 -4.243 -9.708 1.00 69.75 390 LEU A N 1
ATOM 2952 C CA . LEU A 1 390 ? 32.001 -3.282 -10.603 1.00 69.75 390 LEU A CA 1
ATOM 2953 C C . LEU A 1 390 ? 33.495 -3.082 -10.321 1.00 69.75 390 LEU A C 1
ATOM 2955 O O . LEU A 1 390 ? 34.180 -2.454 -11.126 1.00 69.75 390 LEU A O 1
ATOM 2959 N N . GLY A 1 391 ? 33.998 -3.531 -9.165 1.00 67.88 391 GLY A N 1
ATOM 2960 C CA . GLY A 1 391 ? 35.395 -3.333 -8.756 1.00 67.88 391 GLY A CA 1
ATOM 2961 C C . GLY A 1 391 ? 35.831 -1.860 -8.661 1.00 67.88 391 GLY A C 1
ATOM 2962 O O . GLY A 1 391 ? 37.019 -1.577 -8.511 1.00 67.88 391 GLY A O 1
ATOM 2963 N N . ARG A 1 392 ? 34.888 -0.904 -8.728 1.00 65.25 392 ARG A N 1
ATOM 2964 C CA . ARG A 1 392 ? 35.138 0.551 -8.822 1.00 65.25 392 ARG A CA 1
ATOM 2965 C C . ARG A 1 392 ? 35.767 1.141 -7.558 1.00 65.25 392 ARG A C 1
ATOM 2967 O O . ARG A 1 392 ? 36.296 2.248 -7.598 1.00 65.25 392 ARG A O 1
ATOM 2974 N N . LEU A 1 393 ? 35.724 0.408 -6.446 1.00 60.31 393 LEU A N 1
ATOM 2975 C CA . LEU A 1 393 ? 36.330 0.800 -5.171 1.00 60.31 393 LEU A CA 1
ATOM 2976 C C . LEU A 1 393 ? 37.749 0.223 -4.962 1.00 60.31 393 LEU A C 1
ATOM 2978 O O . LEU A 1 393 ? 38.415 0.612 -4.004 1.00 60.31 393 LEU A O 1
ATOM 2982 N N . GLY A 1 394 ? 38.245 -0.620 -5.883 1.00 57.22 394 GLY A N 1
ATOM 2983 C CA . GLY A 1 394 ? 39.581 -1.229 -5.840 1.00 57.22 394 GLY A CA 1
ATOM 2984 C C . GLY A 1 394 ? 39.774 -2.284 -4.735 1.00 57.22 394 GLY A C 1
ATOM 2985 O O . GLY A 1 394 ? 38.946 -2.443 -3.846 1.00 57.22 394 GLY A O 1
ATOM 2986 N N . PHE A 1 395 ? 40.910 -2.997 -4.767 1.00 49.81 395 PHE A N 1
ATOM 2987 C CA . PHE A 1 395 ? 41.281 -4.050 -3.793 1.00 49.81 395 PHE A CA 1
ATOM 2988 C C . PHE A 1 395 ? 41.500 -3.527 -2.355 1.00 49.81 395 PHE A C 1
ATOM 2990 O O . PHE A 1 395 ? 41.566 -4.305 -1.406 1.00 49.81 395 PHE A O 1
ATOM 2997 N N . TRP A 1 396 ? 41.624 -2.207 -2.184 1.00 51.03 396 TRP A N 1
ATOM 2998 C CA . TRP A 1 396 ? 41.832 -1.553 -0.893 1.00 51.03 396 TRP A CA 1
ATOM 2999 C C . TRP A 1 396 ? 40.517 -0.943 -0.403 1.00 51.03 396 TRP A C 1
ATOM 3001 O O . TRP A 1 396 ? 40.235 0.229 -0.652 1.00 51.03 396 TRP A O 1
ATOM 3011 N N . LEU A 1 397 ? 39.741 -1.752 0.324 1.00 59.84 397 LEU A N 1
ATOM 3012 C CA . LEU A 1 397 ? 38.552 -1.380 1.099 1.00 59.84 397 LEU A CA 1
ATOM 3013 C C . LEU A 1 397 ? 38.817 -0.145 1.977 1.00 59.84 397 LEU A C 1
ATOM 3015 O O . LEU A 1 397 ? 39.199 -0.239 3.145 1.00 59.84 397 LEU A O 1
ATOM 3019 N N . ARG A 1 398 ? 38.606 1.059 1.442 1.00 68.19 398 ARG A N 1
ATOM 3020 C CA . ARG A 1 398 ? 38.556 2.265 2.268 1.00 68.19 398 ARG A CA 1
ATOM 3021 C C . ARG A 1 398 ? 37.150 2.353 2.846 1.00 68.19 398 ARG A C 1
ATOM 3023 O O . ARG A 1 398 ? 36.300 3.052 2.311 1.00 68.19 398 ARG A O 1
ATOM 3030 N N . GLN A 1 399 ? 36.930 1.709 3.991 1.00 76.19 399 GLN A N 1
ATOM 3031 C CA . GLN A 1 399 ? 35.689 1.805 4.780 1.00 76.19 399 GLN A CA 1
ATOM 3032 C C . GLN A 1 399 ? 35.167 3.255 4.865 1.00 76.19 399 GLN A C 1
ATOM 3034 O O . GLN A 1 399 ? 33.983 3.535 4.716 1.00 76.19 399 GLN A O 1
ATOM 3039 N N . ARG A 1 400 ? 36.086 4.223 4.993 1.00 80.12 400 ARG A N 1
ATOM 3040 C CA . ARG A 1 400 ? 35.780 5.663 5.022 1.00 80.12 400 ARG A CA 1
ATOM 3041 C C . ARG A 1 400 ? 35.194 6.234 3.725 1.00 80.12 400 ARG A C 1
ATOM 3043 O O . ARG A 1 400 ? 34.521 7.258 3.788 1.00 80.12 400 ARG A O 1
ATOM 3050 N N . SER A 1 401 ? 35.510 5.699 2.545 1.00 80.50 401 SER A N 1
ATOM 3051 C CA . SER A 1 401 ? 34.868 6.133 1.293 1.00 80.50 401 SER A CA 1
ATOM 3052 C C . SER A 1 401 ? 33.486 5.514 1.134 1.00 80.50 401 SER A C 1
ATOM 3054 O O . SER A 1 401 ? 32.578 6.232 0.734 1.00 80.50 401 SER A O 1
ATOM 3056 N N . MET A 1 402 ? 33.309 4.245 1.519 1.00 82.44 402 MET A N 1
ATOM 3057 C CA . MET A 1 402 ? 31.998 3.580 1.513 1.00 82.44 402 MET A CA 1
ATOM 3058 C C . MET A 1 402 ? 31.014 4.271 2.460 1.00 82.44 402 MET A C 1
ATOM 3060 O O . MET A 1 402 ? 29.907 4.603 2.044 1.00 82.44 402 MET A O 1
ATOM 3064 N N . ILE A 1 403 ? 31.443 4.583 3.688 1.00 87.12 403 ILE A N 1
ATOM 3065 C CA . ILE A 1 403 ? 30.634 5.341 4.654 1.00 87.12 403 ILE A CA 1
ATOM 3066 C C . ILE A 1 403 ? 30.240 6.701 4.070 1.00 87.12 403 ILE A C 1
ATOM 3068 O O . ILE A 1 403 ? 29.061 7.026 4.029 1.00 87.12 403 ILE A O 1
ATOM 3072 N N . ARG A 1 404 ? 31.196 7.475 3.536 1.00 86.38 404 ARG A N 1
ATOM 3073 C CA . ARG A 1 404 ? 30.908 8.807 2.971 1.00 86.38 404 ARG A CA 1
ATOM 3074 C C . ARG A 1 404 ? 29.950 8.763 1.780 1.00 86.38 404 ARG A C 1
ATOM 3076 O O . ARG A 1 404 ? 29.101 9.644 1.658 1.00 86.38 404 ARG A O 1
ATOM 3083 N N . ALA A 1 405 ? 30.097 7.777 0.898 1.00 84.12 405 ALA A N 1
ATOM 3084 C CA . ALA A 1 405 ? 29.205 7.587 -0.241 1.00 84.12 405 ALA A CA 1
ATOM 3085 C C . ALA A 1 405 ? 27.788 7.214 0.227 1.00 84.12 405 ALA A C 1
ATOM 3087 O O . ALA A 1 405 ? 26.818 7.856 -0.175 1.00 84.12 405 ALA A O 1
ATOM 3088 N N . THR A 1 406 ? 27.697 6.280 1.178 1.00 88.38 406 THR A N 1
ATOM 3089 C CA . THR A 1 406 ? 26.447 5.861 1.829 1.00 88.38 406 THR A CA 1
ATOM 3090 C C . THR A 1 406 ? 25.759 7.030 2.532 1.00 88.38 406 THR A C 1
ATOM 3092 O O . THR A 1 406 ? 24.570 7.240 2.346 1.00 88.38 406 THR A O 1
ATOM 3095 N N . GLU A 1 407 ? 26.487 7.846 3.295 1.00 89.75 407 GLU A N 1
ATOM 3096 C CA . GLU A 1 407 ? 25.942 9.012 4.004 1.00 89.75 407 GLU A CA 1
ATOM 3097 C C . GLU A 1 407 ? 25.523 10.142 3.060 1.00 89.75 407 GLU A C 1
ATOM 3099 O O . GLU A 1 407 ? 24.558 10.860 3.327 1.00 89.75 407 GLU A O 1
ATOM 3104 N N . ARG A 1 408 ? 26.241 10.341 1.948 1.00 89.56 408 ARG A N 1
ATOM 3105 C CA . ARG A 1 408 ? 25.815 11.273 0.895 1.00 89.56 408 ARG A CA 1
ATOM 3106 C C . ARG A 1 408 ? 24.494 10.799 0.290 1.00 89.56 408 ARG A C 1
ATOM 3108 O O . ARG A 1 408 ? 23.534 11.562 0.293 1.00 89.56 408 ARG A O 1
ATOM 3115 N N . ARG A 1 409 ? 24.427 9.538 -0.144 1.00 89.00 409 ARG A N 1
ATOM 3116 C CA . ARG A 1 409 ? 23.217 8.968 -0.743 1.00 89.00 409 ARG A CA 1
ATOM 3117 C C . ARG A 1 409 ? 22.055 8.912 0.246 1.00 89.00 409 ARG A C 1
ATOM 3119 O O . ARG A 1 409 ? 20.932 9.242 -0.107 1.00 89.00 409 ARG A O 1
ATOM 3126 N N . GLY A 1 410 ? 22.323 8.565 1.500 1.00 89.00 410 GLY A N 1
ATOM 3127 C CA . GLY A 1 410 ? 21.321 8.554 2.557 1.00 89.00 410 GLY A CA 1
ATOM 3128 C C . GLY A 1 410 ? 20.714 9.930 2.802 1.00 89.00 410 GLY A C 1
ATOM 3129 O O . GLY A 1 410 ? 19.502 10.026 2.956 1.00 89.00 410 GLY A O 1
ATOM 3130 N N . ARG A 1 411 ? 21.509 11.006 2.731 1.00 87.62 411 ARG A N 1
ATOM 3131 C CA . ARG A 1 411 ? 20.981 12.379 2.774 1.00 87.62 411 ARG A CA 1
ATOM 3132 C C . ARG A 1 411 ? 20.125 12.720 1.554 1.00 87.62 411 ARG A C 1
ATOM 3134 O O . ARG A 1 411 ? 19.065 13.302 1.724 1.00 87.62 411 ARG A O 1
ATOM 3141 N N . GLU A 1 412 ? 20.538 12.328 0.349 1.00 85.38 412 GLU A N 1
ATOM 3142 C CA . GLU A 1 412 ? 19.763 12.558 -0.888 1.00 85.38 412 GLU A CA 1
ATOM 3143 C C . GLU A 1 412 ? 18.401 11.839 -0.912 1.00 85.38 412 GLU A C 1
ATOM 3145 O O . GLU A 1 412 ? 17.497 12.257 -1.642 1.00 85.38 412 GLU A O 1
ATOM 3150 N N . MET A 1 413 ? 18.269 10.759 -0.136 1.00 84.69 413 MET A N 1
ATOM 3151 C CA . MET A 1 413 ? 17.061 9.933 -0.021 1.00 84.69 413 MET A CA 1
ATOM 3152 C C . MET A 1 413 ? 16.303 10.149 1.301 1.00 84.69 413 MET A C 1
ATOM 3154 O O . MET A 1 413 ? 15.373 9.400 1.592 1.00 84.69 413 MET A O 1
ATOM 3158 N N . ASN A 1 414 ? 16.714 11.117 2.130 1.00 84.69 414 ASN A N 1
ATOM 3159 C CA . ASN A 1 414 ? 16.164 11.353 3.472 1.00 84.69 414 ASN A CA 1
ATOM 3160 C C . ASN A 1 414 ? 16.104 10.083 4.352 1.00 84.69 414 ASN A C 1
ATOM 3162 O O . ASN A 1 414 ? 15.092 9.803 4.997 1.00 84.69 414 ASN A O 1
ATOM 3166 N N . LEU A 1 415 ? 17.169 9.276 4.373 1.00 85.44 415 LEU A N 1
ATOM 3167 C CA . LEU A 1 415 ? 17.265 8.120 5.267 1.00 85.44 415 LEU A CA 1
ATOM 3168 C C . LEU A 1 415 ? 17.386 8.582 6.725 1.00 85.44 415 LEU A C 1
ATOM 3170 O O . LEU A 1 415 ? 18.375 9.197 7.123 1.00 85.44 415 LEU A O 1
ATOM 3174 N N . THR A 1 416 ? 16.394 8.230 7.540 1.00 81.75 416 THR A N 1
ATOM 3175 C CA . THR A 1 416 ? 16.315 8.576 8.968 1.00 81.75 416 THR A CA 1
ATOM 3176 C C . THR A 1 416 ? 16.977 7.517 9.856 1.00 81.75 416 THR A C 1
ATOM 3178 O O . THR A 1 416 ? 16.387 7.023 10.813 1.00 81.75 416 THR A O 1
ATOM 3181 N N . ALA A 1 417 ? 18.214 7.132 9.531 1.00 85.56 417 ALA A N 1
ATOM 3182 C CA . ALA A 1 417 ? 19.005 6.188 10.321 1.00 85.56 417 ALA A CA 1
ATOM 3183 C C . ALA A 1 417 ? 20.509 6.416 10.134 1.00 85.56 417 ALA A C 1
ATOM 3185 O O . ALA A 1 417 ? 20.956 6.881 9.085 1.00 85.56 417 ALA A O 1
ATOM 3186 N N . ALA A 1 418 ? 21.302 6.058 11.147 1.00 87.25 418 ALA A N 1
ATOM 3187 C CA . ALA A 1 418 ? 22.756 6.057 11.023 1.00 87.25 418 ALA A CA 1
ATOM 3188 C C . ALA A 1 418 ? 23.203 4.963 10.042 1.00 87.25 418 ALA A C 1
ATOM 3190 O O . ALA A 1 418 ? 22.629 3.874 10.027 1.00 87.25 418 ALA A O 1
ATOM 3191 N N . SER A 1 419 ? 24.257 5.223 9.270 1.00 89.19 419 SER A N 1
ATOM 3192 C CA . SER A 1 419 ? 24.787 4.295 8.261 1.00 89.19 419 SER A CA 1
ATOM 3193 C C . SER A 1 419 ? 25.242 2.944 8.847 1.00 89.19 419 SER A C 1
ATOM 3195 O O . SER A 1 419 ? 25.161 1.923 8.174 1.00 89.19 419 SER A O 1
ATOM 3197 N N . SER A 1 420 ? 25.622 2.908 10.127 1.00 88.94 420 SER A N 1
ATOM 3198 C CA . SER A 1 420 ? 25.971 1.689 10.875 1.00 88.94 420 SER A CA 1
ATOM 3199 C C . SER A 1 420 ? 24.770 0.879 11.391 1.00 88.94 420 SER A C 1
ATOM 3201 O O . SER A 1 420 ? 24.948 -0.135 12.063 1.00 88.94 420 SER A O 1
ATOM 3203 N N . THR A 1 421 ? 23.535 1.321 11.139 1.00 91.19 421 THR A N 1
ATOM 3204 C CA . THR A 1 421 ? 22.326 0.639 11.627 1.00 91.19 421 THR A CA 1
ATOM 3205 C C . THR A 1 421 ? 22.064 -0.626 10.813 1.00 91.19 421 THR A C 1
ATOM 3207 O O . THR A 1 421 ? 22.081 -0.583 9.586 1.00 91.19 421 THR A O 1
ATOM 3210 N N . ALA A 1 422 ? 21.754 -1.743 11.475 1.00 91.62 422 ALA A N 1
ATOM 3211 C CA . ALA A 1 422 ? 21.327 -2.963 10.788 1.00 91.62 422 ALA A CA 1
ATOM 3212 C C . ALA A 1 422 ? 20.014 -2.737 10.020 1.00 91.62 422 ALA A C 1
ATOM 3214 O O . ALA A 1 422 ? 19.048 -2.208 10.578 1.00 91.62 422 ALA A O 1
ATOM 3215 N N . VAL A 1 423 ? 19.938 -3.196 8.768 1.00 91.19 423 VAL A N 1
ATOM 3216 C CA . VAL A 1 423 ? 18.782 -2.936 7.889 1.00 91.19 423 VAL A CA 1
ATOM 3217 C C . VAL A 1 423 ? 17.473 -3.506 8.449 1.00 91.19 423 VAL A C 1
ATOM 3219 O O . VAL A 1 423 ? 16.420 -2.884 8.306 1.00 91.19 423 VAL A O 1
ATOM 3222 N N . ARG A 1 424 ? 17.518 -4.635 9.170 1.00 87.50 424 ARG A N 1
ATOM 3223 C CA . ARG A 1 424 ? 16.339 -5.216 9.845 1.00 87.50 424 ARG A CA 1
ATOM 3224 C C . ARG A 1 424 ? 15.655 -4.279 10.847 1.00 87.50 424 ARG A C 1
ATOM 3226 O O . ARG A 1 424 ? 14.476 -4.462 11.113 1.00 87.50 424 ARG A O 1
ATOM 3233 N N . ALA A 1 425 ? 16.382 -3.311 11.411 1.00 80.38 425 ALA A N 1
ATOM 3234 C CA . ALA A 1 425 ? 15.851 -2.361 12.390 1.00 80.38 425 ALA A CA 1
ATOM 3235 C C . ALA A 1 425 ? 15.164 -1.146 11.738 1.00 80.38 425 ALA A C 1
ATOM 3237 O O . ALA A 1 425 ? 14.617 -0.297 12.437 1.00 80.38 425 ALA A O 1
ATOM 3238 N N . LEU A 1 426 ? 15.215 -1.038 10.408 1.00 81.94 426 LEU A N 1
ATOM 3239 C CA . LEU A 1 426 ? 14.615 0.057 9.654 1.00 81.94 426 LEU A CA 1
ATOM 3240 C C . LEU A 1 426 ? 13.138 -0.219 9.344 1.00 81.94 426 LEU A C 1
ATOM 3242 O O . LEU A 1 426 ? 12.734 -1.369 9.169 1.00 81.94 426 LEU A O 1
ATOM 3246 N N . SER A 1 427 ? 12.351 0.850 9.191 1.00 79.25 427 SER A N 1
ATOM 3247 C CA . SER A 1 427 ? 10.990 0.775 8.644 1.00 79.25 427 SER A CA 1
ATOM 3248 C C . SER A 1 427 ? 10.997 0.265 7.197 1.00 79.25 427 SER A C 1
ATOM 3250 O O . SER A 1 427 ? 12.001 0.394 6.496 1.00 79.25 427 SER A O 1
ATOM 3252 N N . GLY A 1 428 ? 9.866 -0.261 6.713 1.00 79.88 428 GLY A N 1
ATOM 3253 C CA . GLY A 1 428 ? 9.745 -0.764 5.336 1.00 79.88 428 GLY A CA 1
ATOM 3254 C C . GLY A 1 428 ? 10.157 0.259 4.268 1.00 79.88 428 GLY A C 1
ATOM 3255 O O . GLY A 1 428 ? 10.915 -0.081 3.363 1.00 79.88 428 GLY A O 1
ATOM 3256 N N . GLY A 1 429 ? 9.757 1.527 4.423 1.00 81.31 429 GLY A N 1
ATOM 3257 C CA . GLY A 1 429 ? 10.170 2.609 3.522 1.00 81.31 429 GLY A CA 1
ATOM 3258 C C . GLY A 1 429 ? 11.673 2.898 3.557 1.00 81.31 429 GLY A C 1
ATOM 3259 O O . GLY A 1 429 ? 12.297 3.041 2.508 1.00 81.31 429 GLY A O 1
ATOM 3260 N N . ASN A 1 430 ? 12.297 2.906 4.740 1.00 85.81 430 ASN A N 1
ATOM 3261 C CA . ASN A 1 430 ? 13.747 3.091 4.847 1.00 85.81 430 ASN A CA 1
ATOM 3262 C C . ASN A 1 430 ? 14.525 1.880 4.311 1.00 85.81 430 ASN A C 1
ATOM 3264 O O . ASN A 1 430 ? 15.537 2.068 3.643 1.00 85.81 430 ASN A O 1
ATOM 3268 N N . GLN A 1 431 ? 14.043 0.652 4.529 1.00 89.50 431 GLN A N 1
ATOM 3269 C CA . GLN A 1 431 ? 14.604 -0.548 3.894 1.00 89.50 431 GLN A CA 1
ATOM 3270 C C . GLN A 1 431 ? 14.586 -0.417 2.367 1.00 89.50 431 GLN A C 1
ATOM 3272 O O . GLN A 1 431 ? 15.593 -0.676 1.709 1.00 89.50 431 GLN A O 1
ATOM 3277 N N . GLN A 1 432 ? 13.468 0.047 1.806 1.00 88.31 432 GLN A N 1
ATOM 3278 C CA . GLN A 1 432 ? 13.325 0.235 0.368 1.00 88.31 432 GLN A CA 1
ATOM 3279 C C . GLN A 1 432 ? 14.269 1.311 -0.179 1.00 88.31 432 GLN A C 1
ATOM 3281 O O . GLN A 1 432 ? 14.932 1.096 -1.192 1.00 88.31 432 GLN A O 1
ATOM 3286 N N . LYS A 1 433 ? 14.412 2.440 0.523 1.00 90.00 433 LYS A N 1
ATOM 3287 C CA . LYS A 1 433 ? 15.386 3.487 0.179 1.00 90.00 433 LYS A CA 1
ATOM 3288 C C . LYS A 1 433 ? 16.825 2.965 0.202 1.00 90.00 433 LYS A C 1
ATOM 3290 O O . LYS A 1 433 ? 17.601 3.307 -0.682 1.00 90.00 433 LYS A O 1
ATOM 3295 N N . VAL A 1 434 ? 17.188 2.111 1.163 1.00 92.38 434 VAL A N 1
ATOM 3296 C CA . VAL A 1 434 ? 18.511 1.454 1.193 1.00 92.38 434 VAL A CA 1
ATOM 3297 C C . VAL A 1 434 ? 18.712 0.565 -0.039 1.00 92.38 434 VAL A C 1
ATOM 3299 O O . VAL A 1 434 ? 19.766 0.631 -0.673 1.00 92.38 434 VAL A O 1
ATOM 3302 N N . LEU A 1 435 ? 17.701 -0.225 -0.416 1.00 92.44 435 LEU A N 1
ATOM 3303 C CA . LEU A 1 435 ? 17.752 -1.089 -1.599 1.00 92.44 435 LEU A CA 1
ATOM 3304 C C . LEU A 1 435 ? 17.896 -0.280 -2.896 1.00 92.44 435 LEU A C 1
ATOM 3306 O O . LEU A 1 435 ? 18.771 -0.573 -3.706 1.00 92.44 435 LEU A O 1
ATOM 3310 N N . ILE A 1 436 ? 17.086 0.762 -3.080 1.00 91.81 436 ILE A N 1
ATOM 3311 C CA . ILE A 1 436 ? 17.186 1.664 -4.236 1.00 91.81 436 ILE A CA 1
ATOM 3312 C C . ILE A 1 436 ? 18.549 2.370 -4.234 1.00 91.81 436 ILE A C 1
ATOM 3314 O O . ILE A 1 436 ? 19.229 2.427 -5.257 1.00 91.81 436 ILE A O 1
ATOM 3318 N N . GLY A 1 437 ? 18.998 2.846 -3.072 1.00 91.00 437 GLY A N 1
ATOM 3319 C CA . GLY A 1 437 ? 20.278 3.523 -2.901 1.00 91.00 437 GLY A CA 1
ATOM 3320 C C . GLY A 1 437 ? 21.483 2.674 -3.298 1.00 91.00 437 GLY A C 1
ATOM 3321 O O . GLY A 1 437 ? 22.389 3.194 -3.944 1.00 91.00 437 GLY A O 1
ATOM 3322 N N . ARG A 1 438 ? 21.479 1.372 -2.981 1.00 90.88 438 ARG A N 1
ATOM 3323 C CA . ARG A 1 438 ? 22.495 0.410 -3.451 1.00 90.88 438 ARG A CA 1
ATOM 3324 C C . ARG A 1 438 ? 22.649 0.459 -4.967 1.00 90.88 438 ARG A C 1
ATOM 3326 O O . ARG A 1 438 ? 23.761 0.485 -5.490 1.00 90.88 438 ARG A O 1
ATOM 3333 N N . TRP A 1 439 ? 21.521 0.442 -5.664 1.00 91.06 439 TRP A N 1
ATOM 3334 C CA . TRP A 1 439 ? 21.490 0.424 -7.116 1.00 91.06 439 TRP A CA 1
ATOM 3335 C C . TRP A 1 439 ? 21.863 1.775 -7.716 1.00 91.06 439 TRP A C 1
ATOM 3337 O O . TRP A 1 439 ? 22.609 1.811 -8.687 1.00 91.06 439 TRP A O 1
ATOM 3347 N N . LEU A 1 440 ? 21.447 2.883 -7.102 1.00 89.56 440 LEU A N 1
ATOM 3348 C CA . LEU A 1 440 ? 21.857 4.222 -7.527 1.00 89.56 440 LEU A CA 1
ATOM 3349 C C . LEU A 1 440 ? 23.352 4.495 -7.321 1.00 89.56 440 LEU A C 1
ATOM 3351 O O . LEU A 1 440 ? 23.946 5.236 -8.101 1.00 89.56 440 LEU A O 1
ATOM 3355 N N . GLU A 1 441 ? 23.985 3.900 -6.306 1.00 85.44 441 GLU A N 1
ATOM 3356 C CA . GLU A 1 441 ? 25.440 3.994 -6.120 1.00 85.44 441 GLU A CA 1
ATOM 3357 C C . GLU A 1 441 ? 26.226 3.335 -7.262 1.00 85.44 441 GLU A C 1
ATOM 3359 O O . GLU A 1 441 ? 27.339 3.769 -7.560 1.00 85.44 441 GLU A O 1
ATOM 3364 N N . ALA A 1 442 ? 25.651 2.341 -7.950 1.00 84.19 442 ALA A N 1
ATOM 3365 C CA . ALA A 1 442 ? 26.252 1.740 -9.145 1.00 84.19 442 ALA A CA 1
ATOM 3366 C C . ALA A 1 442 ? 26.273 2.684 -10.364 1.00 84.19 442 ALA A C 1
ATOM 3368 O O . ALA A 1 442 ? 26.918 2.372 -11.366 1.00 84.19 442 ALA A O 1
ATOM 3369 N N . ASP A 1 443 ? 25.624 3.845 -10.251 1.00 87.50 443 ASP A N 1
ATOM 3370 C CA . ASP A 1 443 ? 25.473 4.857 -11.291 1.00 87.50 443 ASP A CA 1
ATOM 3371 C C . ASP A 1 443 ? 24.907 4.295 -12.614 1.00 87.50 443 ASP A C 1
ATOM 3373 O O . ASP A 1 443 ? 25.576 4.347 -13.648 1.00 87.50 443 ASP A O 1
ATOM 3377 N N . PRO A 1 444 ? 23.700 3.693 -12.587 1.00 92.75 444 PRO A N 1
ATOM 3378 C CA . PRO A 1 444 ? 23.113 3.050 -13.753 1.00 92.75 444 PRO A CA 1
ATOM 3379 C C . PRO A 1 444 ? 22.540 4.075 -14.738 1.00 92.75 444 PRO A C 1
ATOM 3381 O O . PRO A 1 444 ? 22.167 5.184 -14.356 1.00 92.75 444 PRO A O 1
ATOM 3384 N N . GLU A 1 445 ? 22.415 3.653 -15.992 1.00 92.44 445 GLU A N 1
ATOM 3385 C CA . GLU A 1 445 ? 21.758 4.359 -17.103 1.00 92.44 445 GLU A CA 1
ATOM 3386 C C . GLU A 1 445 ? 20.313 3.884 -17.294 1.00 92.44 445 GLU A C 1
ATOM 3388 O O . GLU A 1 445 ? 19.455 4.633 -17.762 1.00 92.44 445 GLU A O 1
ATOM 3393 N N . VAL A 1 446 ? 20.046 2.629 -16.918 1.00 95.25 446 VAL A N 1
ATOM 3394 C CA . VAL A 1 446 ? 18.722 2.007 -16.953 1.00 95.25 446 VAL A CA 1
ATOM 3395 C C . VAL A 1 446 ? 18.401 1.460 -15.570 1.00 95.25 446 VAL A C 1
ATOM 3397 O O . VAL A 1 446 ? 19.152 0.647 -15.029 1.00 95.25 446 VAL A O 1
ATOM 3400 N N . LEU A 1 447 ? 17.274 1.887 -15.010 1.00 97.00 447 LEU A N 1
ATOM 3401 C CA . LEU A 1 447 ? 16.764 1.398 -13.737 1.00 97.00 447 LEU A CA 1
ATOM 3402 C C . LEU A 1 447 ? 15.491 0.579 -13.968 1.00 97.00 447 LEU A C 1
ATOM 3404 O O . LEU A 1 447 ? 14.482 1.093 -14.441 1.00 97.00 447 LEU A O 1
ATOM 3408 N N . LEU A 1 448 ? 15.550 -0.704 -13.634 1.00 97.69 448 LEU A N 1
ATOM 3409 C CA . LEU A 1 448 ? 14.422 -1.625 -13.661 1.00 97.69 448 LEU A CA 1
ATOM 3410 C C . LEU A 1 448 ? 13.825 -1.685 -12.254 1.00 97.69 448 LEU A C 1
ATOM 3412 O O . LEU A 1 448 ? 14.516 -2.034 -11.296 1.00 97.69 448 LEU A O 1
ATOM 3416 N N . LEU A 1 449 ? 12.559 -1.319 -12.114 1.00 96.81 449 LEU A N 1
ATOM 3417 C CA . LEU A 1 449 ? 11.859 -1.267 -10.838 1.00 96.81 449 LEU A CA 1
ATOM 3418 C C . LEU A 1 449 ? 10.694 -2.245 -10.867 1.00 96.81 449 LEU A C 1
ATOM 3420 O O . LEU A 1 449 ? 9.718 -2.008 -11.573 1.00 96.81 449 LEU A O 1
ATOM 3424 N N . ASN A 1 450 ? 10.807 -3.329 -10.104 1.00 94.69 450 ASN A N 1
ATOM 3425 C CA . ASN A 1 450 ? 9.742 -4.307 -9.942 1.00 94.69 450 ASN A CA 1
ATOM 3426 C C . ASN A 1 450 ? 9.075 -4.117 -8.578 1.00 94.69 450 ASN A C 1
ATOM 3428 O O . ASN A 1 450 ? 9.717 -4.369 -7.561 1.00 94.69 450 ASN A O 1
ATOM 3432 N N . ASP A 1 451 ? 7.830 -3.640 -8.561 1.00 89.88 451 ASP A N 1
ATOM 3433 C CA . ASP A 1 451 ? 7.055 -3.357 -7.347 1.00 89.88 451 ASP A CA 1
ATOM 3434 C C . ASP A 1 451 ? 7.848 -2.564 -6.285 1.00 89.88 451 ASP A C 1
ATOM 3436 O O . ASP A 1 451 ? 7.919 -2.952 -5.110 1.00 89.88 451 ASP A O 1
ATOM 3440 N N . PRO A 1 452 ? 8.488 -1.434 -6.654 1.00 87.06 452 PRO A N 1
ATOM 3441 C CA . PRO A 1 452 ? 9.453 -0.760 -5.786 1.00 87.06 452 PRO A CA 1
ATOM 3442 C C . PRO A 1 452 ? 8.823 -0.112 -4.548 1.00 87.06 452 PRO A C 1
ATOM 3444 O O . PRO A 1 452 ? 9.550 0.407 -3.709 1.00 87.06 452 PRO A O 1
ATOM 3447 N N . THR A 1 453 ? 7.502 -0.099 -4.433 1.00 84.12 453 THR A N 1
ATOM 3448 C CA . THR A 1 453 ? 6.720 0.526 -3.360 1.00 84.12 453 THR A CA 1
ATOM 3449 C C . THR A 1 453 ? 5.938 -0.491 -2.526 1.00 84.12 453 THR A C 1
ATOM 3451 O O . THR A 1 453 ? 5.214 -0.113 -1.599 1.00 84.12 453 THR A O 1
ATOM 3454 N N . ARG A 1 454 ? 6.093 -1.793 -2.798 1.00 78.38 454 ARG A N 1
ATOM 3455 C CA . ARG A 1 454 ? 5.350 -2.845 -2.101 1.00 78.38 454 ARG A CA 1
ATOM 3456 C C . ARG A 1 454 ? 5.624 -2.825 -0.600 1.00 78.38 454 ARG A C 1
ATOM 3458 O O . ARG A 1 454 ? 6.768 -2.928 -0.155 1.00 78.38 454 ARG A O 1
ATOM 3465 N N . GLY A 1 455 ? 4.572 -2.734 0.212 1.00 68.00 455 GLY A N 1
ATOM 3466 C CA . GLY A 1 455 ? 4.698 -2.688 1.674 1.00 68.00 455 GLY A CA 1
ATOM 3467 C C . GLY A 1 455 ? 5.502 -1.479 2.174 1.00 68.00 455 GLY A C 1
ATOM 3468 O O . GLY A 1 455 ? 6.253 -1.602 3.147 1.00 68.00 455 GLY A O 1
ATOM 3469 N N . VAL A 1 456 ? 5.395 -0.355 1.459 1.00 73.00 456 VAL A N 1
ATOM 3470 C CA . VAL A 1 456 ? 5.908 0.968 1.821 1.00 73.00 456 VAL A CA 1
ATOM 3471 C C . VAL A 1 456 ? 4.714 1.899 2.035 1.00 73.00 456 VAL A C 1
ATOM 3473 O O . VAL A 1 456 ? 3.724 1.827 1.310 1.00 73.00 456 VAL A O 1
ATOM 3476 N N . ASP A 1 457 ? 4.786 2.759 3.047 1.00 65.75 457 ASP A N 1
ATOM 3477 C CA . ASP A 1 457 ? 3.722 3.719 3.327 1.00 65.75 457 ASP A CA 1
ATOM 3478 C C . ASP A 1 457 ? 3.633 4.832 2.273 1.00 65.75 457 ASP A C 1
ATOM 3480 O O . ASP A 1 457 ? 4.570 5.094 1.520 1.00 65.75 457 ASP A O 1
ATOM 3484 N N . VAL A 1 458 ? 2.489 5.514 2.243 1.00 63.94 458 VAL A N 1
ATOM 3485 C CA . VAL A 1 458 ? 2.152 6.524 1.229 1.00 63.94 458 VAL A CA 1
ATOM 3486 C C . VAL A 1 458 ? 3.140 7.705 1.192 1.00 63.94 458 VAL A C 1
ATOM 3488 O O . VAL A 1 458 ? 3.398 8.236 0.113 1.00 63.94 458 VAL A O 1
ATOM 3491 N N . GLY A 1 459 ? 3.742 8.083 2.324 1.00 63.19 459 GLY A N 1
ATOM 3492 C CA . GLY A 1 459 ? 4.734 9.162 2.367 1.00 63.19 459 GLY A CA 1
ATOM 3493 C C . GLY A 1 459 ? 6.060 8.744 1.748 1.00 63.19 459 GLY A C 1
ATOM 3494 O O . GLY A 1 459 ? 6.589 9.402 0.850 1.00 63.19 459 GLY A O 1
ATOM 3495 N N . ALA A 1 460 ? 6.556 7.572 2.139 1.00 70.62 460 ALA A N 1
ATOM 3496 C CA . ALA A 1 460 ? 7.754 7.003 1.538 1.00 70.62 460 ALA A CA 1
ATOM 3497 C C . ALA A 1 460 ? 7.568 6.676 0.040 1.00 70.62 460 ALA A C 1
ATOM 3499 O O . ALA A 1 460 ? 8.529 6.808 -0.721 1.00 70.62 460 ALA A O 1
ATOM 3500 N N . LYS A 1 461 ? 6.351 6.334 -0.416 1.00 75.81 461 LYS A N 1
ATOM 3501 C CA . LYS A 1 461 ? 6.032 6.219 -1.853 1.00 75.81 461 LYS A CA 1
ATOM 3502 C C . LYS A 1 461 ? 6.269 7.528 -2.600 1.00 75.81 461 LYS A C 1
ATOM 3504 O O . LYS A 1 461 ? 6.917 7.515 -3.641 1.00 75.81 461 LYS A O 1
ATOM 3509 N N . ALA A 1 462 ? 5.814 8.655 -2.056 1.00 73.12 462 ALA A N 1
ATOM 3510 C CA . ALA A 1 462 ? 6.007 9.967 -2.673 1.00 73.12 462 ALA A CA 1
ATOM 3511 C C . ALA A 1 462 ? 7.492 10.310 -2.861 1.00 73.12 462 ALA A C 1
ATOM 3513 O O . ALA A 1 462 ? 7.903 10.794 -3.916 1.00 73.12 462 ALA A O 1
ATOM 3514 N N . GLU A 1 463 ? 8.316 9.999 -1.859 1.00 76.94 463 GLU A N 1
ATOM 3515 C CA . GLU A 1 463 ? 9.763 10.193 -1.945 1.00 76.94 463 GLU A CA 1
ATOM 3516 C C . GLU A 1 463 ? 10.411 9.299 -3.013 1.00 76.94 463 GLU A C 1
ATOM 3518 O O . GLU A 1 463 ? 11.295 9.750 -3.746 1.00 76.94 463 GLU A O 1
ATOM 3523 N N . ILE A 1 464 ? 9.959 8.045 -3.130 1.00 83.81 464 ILE A N 1
ATOM 3524 C CA . ILE A 1 464 ? 10.399 7.128 -4.189 1.00 83.81 464 ILE A CA 1
ATOM 3525 C C . ILE A 1 464 ? 9.983 7.674 -5.559 1.00 83.81 464 ILE A C 1
ATOM 3527 O O . ILE A 1 464 ? 10.807 7.693 -6.470 1.00 83.81 464 ILE A O 1
ATOM 3531 N N . TYR A 1 465 ? 8.759 8.184 -5.709 1.00 85.50 465 TYR A N 1
ATOM 3532 C CA . TYR A 1 465 ? 8.292 8.772 -6.966 1.00 85.50 465 TYR A CA 1
ATOM 3533 C C . TYR A 1 465 ? 9.166 9.941 -7.409 1.00 85.50 465 TYR A C 1
ATOM 3535 O O . TYR A 1 465 ? 9.560 10.019 -8.572 1.00 85.50 465 TYR A O 1
ATOM 3543 N N . GLU A 1 466 ? 9.520 10.828 -6.482 1.00 82.44 466 GLU A N 1
ATOM 3544 C CA . GLU A 1 466 ? 10.393 11.962 -6.776 1.00 82.44 466 GLU A CA 1
ATOM 3545 C C . GLU A 1 466 ? 11.822 11.520 -7.119 1.00 82.44 466 GLU A C 1
ATOM 3547 O O . GLU A 1 466 ? 12.472 12.100 -7.987 1.00 82.44 466 GLU A O 1
ATOM 3552 N N . LEU A 1 467 ? 12.331 10.470 -6.474 1.00 85.94 467 LEU A N 1
ATOM 3553 C CA . LEU A 1 467 ? 13.612 9.864 -6.838 1.00 85.94 467 LEU A CA 1
ATOM 3554 C C . LEU A 1 467 ? 13.576 9.309 -8.270 1.00 85.94 467 LEU A C 1
ATOM 3556 O O . LEU A 1 467 ? 14.489 9.592 -9.046 1.00 85.94 467 LEU A O 1
ATOM 3560 N N . VAL A 1 468 ? 12.522 8.573 -8.632 1.00 90.12 468 VAL A N 1
ATOM 3561 C CA . VAL A 1 468 ? 12.339 8.003 -9.976 1.00 90.12 468 VAL A CA 1
ATOM 3562 C C . VAL A 1 468 ? 12.246 9.102 -11.033 1.00 90.12 468 VAL A C 1
ATOM 3564 O O . VAL A 1 468 ? 12.936 9.034 -12.051 1.00 90.12 468 VAL A O 1
ATOM 3567 N N . ARG A 1 469 ? 11.464 10.157 -10.773 1.00 86.88 469 ARG A N 1
ATOM 3568 C CA . ARG A 1 469 ? 11.359 11.311 -11.676 1.00 86.88 469 ARG A CA 1
ATOM 3569 C C . ARG A 1 469 ? 12.693 12.018 -11.859 1.00 86.88 469 ARG A C 1
ATOM 3571 O O . ARG A 1 469 ? 13.110 12.207 -12.995 1.00 86.88 469 ARG A O 1
ATOM 3578 N N . ARG A 1 470 ? 13.405 12.341 -10.774 1.00 86.50 470 ARG A N 1
ATOM 3579 C CA . ARG A 1 470 ? 14.731 12.979 -10.857 1.00 86.50 470 ARG A CA 1
ATOM 3580 C C . ARG A 1 470 ? 15.739 12.125 -11.622 1.00 86.50 470 ARG A C 1
ATOM 3582 O O . ARG A 1 470 ? 16.563 12.672 -12.348 1.00 86.50 470 ARG A O 1
ATOM 3589 N N . PHE A 1 471 ? 15.685 10.802 -11.470 1.00 89.62 471 PHE A N 1
ATOM 3590 C CA . PHE A 1 471 ? 16.533 9.887 -12.234 1.00 89.62 471 PHE A CA 1
ATOM 3591 C C . PHE A 1 471 ? 16.232 9.976 -13.737 1.00 89.62 471 PHE A C 1
ATOM 3593 O O . PHE A 1 471 ? 17.154 10.113 -14.539 1.00 89.62 471 PHE A O 1
ATOM 3600 N N . ALA A 1 472 ? 14.954 9.994 -14.120 1.00 90.25 472 ALA A N 1
ATOM 3601 C CA . ALA A 1 472 ? 14.545 10.167 -15.511 1.00 90.25 472 ALA A CA 1
ATOM 3602 C C . ALA A 1 472 ? 14.881 11.565 -16.072 1.00 90.25 472 ALA A C 1
ATOM 3604 O O . ALA A 1 472 ? 15.405 11.687 -17.178 1.00 90.25 472 ALA A O 1
ATOM 3605 N N . GLU A 1 473 ? 14.687 12.631 -15.289 1.00 87.19 473 GLU A N 1
ATOM 3606 C CA . GLU A 1 473 ? 15.039 14.015 -15.653 1.00 87.19 473 GLU A CA 1
ATOM 3607 C C . GLU A 1 473 ? 16.544 14.194 -15.949 1.00 87.19 473 GLU A C 1
ATOM 3609 O O . GLU A 1 473 ? 16.931 15.103 -16.684 1.00 87.19 473 GLU A O 1
ATOM 3614 N N . GLN A 1 474 ? 17.402 13.304 -15.435 1.00 88.00 474 GLN A N 1
ATOM 3615 C CA . GLN A 1 474 ? 18.836 13.252 -15.753 1.00 88.00 474 GLN A CA 1
ATOM 3616 C C . GLN A 1 474 ? 19.144 12.593 -17.114 1.00 88.00 474 GLN A C 1
ATOM 3618 O O . GLN A 1 474 ? 20.313 12.405 -17.448 1.00 88.00 474 GLN A O 1
ATOM 3623 N N . GLY A 1 475 ? 18.124 12.242 -17.905 1.00 86.00 475 GLY A N 1
ATOM 3624 C CA . GLY A 1 475 ? 18.262 11.585 -19.209 1.00 86.00 475 GLY A CA 1
ATOM 3625 C C . GLY A 1 475 ? 18.428 10.065 -19.129 1.00 86.00 475 GLY A C 1
ATOM 3626 O O . GLY A 1 475 ? 18.716 9.422 -20.139 1.00 86.00 475 GLY A O 1
ATOM 3627 N N . ARG A 1 476 ? 18.237 9.474 -17.946 1.00 91.62 476 ARG A N 1
ATOM 3628 C CA . ARG A 1 476 ? 18.329 8.025 -17.714 1.00 91.62 476 ARG A CA 1
ATOM 3629 C C . ARG A 1 476 ? 16.963 7.372 -17.867 1.00 91.62 476 ARG A C 1
ATOM 3631 O O . ARG A 1 476 ? 15.942 8.039 -17.760 1.00 91.62 476 ARG A O 1
ATOM 3638 N N . SER A 1 477 ? 16.929 6.079 -18.151 1.00 94.00 477 SER A N 1
ATOM 3639 C CA . SER A 1 477 ? 15.671 5.388 -18.454 1.00 94.00 477 SER A CA 1
ATOM 3640 C C . SER A 1 477 ? 15.183 4.555 -17.282 1.00 94.00 477 SER A C 1
ATOM 3642 O O . SER A 1 477 ? 15.981 3.945 -16.568 1.00 94.00 477 SER A O 1
ATOM 3644 N N . VAL A 1 478 ? 13.866 4.480 -17.119 1.00 96.44 478 VAL A N 1
ATOM 3645 C CA . VAL A 1 478 ? 13.215 3.668 -16.093 1.00 96.44 478 VAL A CA 1
ATOM 3646 C C . VAL A 1 478 ? 12.223 2.717 -16.748 1.00 96.44 478 VAL A C 1
ATOM 3648 O O . VAL A 1 478 ? 11.383 3.134 -17.544 1.00 96.44 478 VAL A O 1
ATOM 3651 N N . VAL A 1 479 ? 12.303 1.439 -16.381 1.00 97.56 479 VAL A N 1
ATOM 3652 C CA . VAL A 1 479 ? 11.271 0.440 -16.678 1.00 97.56 479 VAL A CA 1
ATOM 3653 C C . VAL A 1 479 ? 10.595 0.077 -15.366 1.00 97.56 479 VAL A C 1
ATOM 3655 O O . VAL A 1 479 ? 11.271 -0.294 -14.409 1.00 97.56 479 VAL A O 1
ATOM 3658 N N . PHE A 1 480 ? 9.276 0.201 -15.317 1.00 95.75 480 PHE A N 1
ATOM 3659 C CA . PHE A 1 480 ? 8.508 0.193 -14.080 1.00 95.75 480 PHE A CA 1
ATOM 3660 C C . PHE A 1 480 ? 7.404 -0.866 -14.119 1.00 95.75 480 PHE A C 1
ATOM 3662 O O . PHE A 1 480 ? 6.599 -0.895 -15.047 1.00 95.75 480 PHE A O 1
ATOM 3669 N N . ILE A 1 481 ? 7.356 -1.732 -13.113 1.00 96.25 481 ILE A N 1
ATOM 3670 C CA . ILE A 1 481 ? 6.255 -2.663 -12.847 1.00 96.25 481 ILE A CA 1
ATOM 3671 C C . ILE A 1 481 ? 5.702 -2.315 -11.469 1.00 96.25 481 ILE A C 1
ATOM 3673 O O . ILE A 1 481 ? 6.477 -2.126 -10.531 1.00 96.25 481 ILE A O 1
ATOM 3677 N N . SER A 1 482 ? 4.381 -2.234 -11.355 1.00 89.88 482 SER A N 1
ATOM 3678 C CA . SER A 1 482 ? 3.688 -2.029 -10.092 1.00 89.88 482 SER A CA 1
ATOM 3679 C C . SER A 1 482 ? 2.382 -2.813 -10.067 1.00 89.88 482 SER A C 1
ATOM 3681 O O . SER A 1 482 ? 1.670 -2.927 -11.062 1.00 89.88 482 SER A O 1
ATOM 3683 N N . THR A 1 483 ? 2.066 -3.341 -8.900 1.00 83.06 483 THR A N 1
ATOM 3684 C CA . THR A 1 483 ? 0.784 -3.957 -8.564 1.00 83.06 483 THR A CA 1
ATOM 3685 C C . THR A 1 483 ? -0.306 -2.915 -8.323 1.00 83.06 483 THR A C 1
ATOM 3687 O O . THR A 1 483 ? -1.482 -3.258 -8.354 1.00 83.06 483 THR A O 1
ATOM 3690 N N . GLU A 1 484 ? 0.057 -1.641 -8.148 1.00 78.06 484 GLU A N 1
ATOM 3691 C CA . GLU A 1 484 ? -0.876 -0.538 -7.932 1.00 78.06 484 GLU A CA 1
ATOM 3692 C C . GLU A 1 484 ? -1.015 0.313 -9.205 1.00 78.06 484 GLU A C 1
ATOM 3694 O O . GLU A 1 484 ? -0.111 1.061 -9.593 1.00 78.06 484 GLU A O 1
ATOM 3699 N N . HIS A 1 485 ? -2.178 0.237 -9.865 1.00 76.12 485 HIS A N 1
ATOM 3700 C CA . HIS A 1 485 ? -2.414 0.891 -11.160 1.00 76.12 485 HIS A CA 1
ATOM 3701 C C . HIS A 1 485 ? -2.187 2.409 -11.138 1.00 76.12 485 HIS A C 1
ATOM 3703 O O . HIS A 1 485 ? -1.723 2.997 -12.119 1.00 76.12 485 HIS A O 1
ATOM 3709 N N . ILE A 1 486 ? -2.464 3.036 -9.996 1.00 71.75 486 ILE A N 1
ATOM 3710 C CA . ILE A 1 486 ? -2.310 4.475 -9.804 1.00 71.75 486 ILE A CA 1
ATOM 3711 C C . ILE A 1 486 ? -0.849 4.936 -9.935 1.00 71.75 486 ILE A C 1
ATOM 3713 O O . ILE A 1 486 ? -0.586 6.070 -10.336 1.00 71.75 486 ILE A O 1
ATOM 3717 N N . GLU A 1 487 ? 0.131 4.073 -9.655 1.00 81.69 487 GLU A N 1
ATOM 3718 C CA . GLU A 1 487 ? 1.548 4.433 -9.764 1.00 81.69 487 GLU A CA 1
ATOM 3719 C C . GLU A 1 487 ? 1.962 4.659 -11.217 1.00 81.69 487 GLU A C 1
ATOM 3721 O O . GLU A 1 487 ? 2.732 5.580 -11.509 1.00 81.69 487 GLU A O 1
ATOM 3726 N N . TYR A 1 488 ? 1.384 3.892 -12.146 1.00 84.00 488 TYR A N 1
ATOM 3727 C CA . TYR A 1 488 ? 1.572 4.123 -13.573 1.00 84.00 488 TYR A CA 1
ATOM 3728 C C . TYR A 1 488 ? 1.031 5.492 -13.990 1.00 84.00 488 TYR A C 1
ATOM 3730 O O . TYR A 1 488 ? 1.719 6.216 -14.706 1.00 84.00 488 TYR A O 1
ATOM 3738 N N . GLU A 1 489 ? -0.145 5.883 -13.490 1.00 77.69 489 GLU A N 1
ATOM 3739 C CA . GLU A 1 489 ? -0.739 7.206 -13.740 1.00 77.69 489 GLU A CA 1
ATOM 3740 C C . GLU A 1 489 ? 0.127 8.346 -13.165 1.00 77.69 489 GLU A C 1
ATOM 3742 O O . GLU A 1 489 ? 0.130 9.473 -13.666 1.00 77.69 489 GLU A O 1
ATOM 3747 N N . TYR A 1 490 ? 0.866 8.097 -12.081 1.00 77.31 490 TYR A N 1
ATOM 3748 C CA . TYR A 1 490 ? 1.749 9.100 -11.482 1.00 77.31 490 TYR A CA 1
ATOM 3749 C C . TYR A 1 490 ? 3.123 9.207 -12.148 1.00 77.31 490 TYR A C 1
ATOM 3751 O O . TYR A 1 490 ? 3.695 10.303 -12.145 1.00 77.31 490 TYR A O 1
ATOM 3759 N N . LEU A 1 491 ? 3.679 8.111 -12.661 1.00 82.69 491 LEU A N 1
ATOM 3760 C CA . LEU A 1 491 ? 5.089 8.044 -13.058 1.00 82.69 491 LEU A CA 1
ATOM 3761 C C . LEU A 1 491 ? 5.318 7.860 -14.554 1.00 82.69 491 LEU A C 1
ATOM 3763 O O . LEU A 1 491 ? 6.307 8.372 -15.074 1.00 82.69 491 LEU A O 1
ATOM 3767 N N . CYS A 1 492 ? 4.464 7.101 -15.235 1.00 87.19 492 CYS A N 1
ATOM 3768 C CA . CYS A 1 492 ? 4.767 6.600 -16.569 1.00 87.19 492 CYS A CA 1
ATOM 3769 C C . CYS A 1 492 ? 4.285 7.561 -17.659 1.00 87.19 492 CYS A C 1
ATOM 3771 O O . CYS A 1 492 ? 3.165 8.063 -17.616 1.00 87.19 492 CYS A O 1
ATOM 3773 N N . GLY A 1 493 ? 5.113 7.768 -18.688 1.00 80.94 493 GLY A N 1
ATOM 3774 C CA . GLY A 1 493 ? 4.684 8.466 -19.909 1.00 80.94 493 GLY A CA 1
ATOM 3775 C C . GLY A 1 493 ? 3.828 7.572 -20.813 1.00 80.94 493 GLY A C 1
ATOM 3776 O O . GLY A 1 493 ? 2.927 8.042 -21.515 1.00 80.94 493 GLY A O 1
ATOM 3777 N N . ARG A 1 494 ? 4.095 6.263 -20.762 1.00 89.69 494 ARG A N 1
ATOM 3778 C CA . ARG A 1 494 ? 3.313 5.209 -21.409 1.00 89.69 494 ARG A CA 1
ATOM 3779 C C . ARG A 1 494 ? 3.443 3.885 -20.672 1.00 89.69 494 ARG A C 1
ATOM 3781 O O . ARG A 1 494 ? 4.420 3.663 -19.957 1.00 89.69 494 ARG A O 1
ATOM 3788 N N . VAL A 1 495 ? 2.473 3.006 -20.888 1.00 92.75 495 VAL A N 1
ATOM 3789 C CA . VAL A 1 495 ? 2.413 1.670 -20.296 1.00 92.75 495 VAL A CA 1
ATOM 3790 C C . VAL A 1 495 ? 2.224 0.636 -21.399 1.00 92.75 495 VAL A C 1
ATOM 3792 O O . VAL A 1 495 ? 1.272 0.724 -22.169 1.00 92.75 495 VAL A O 1
ATOM 3795 N N . LEU A 1 496 ? 3.122 -0.341 -21.471 1.00 94.44 496 LEU A N 1
ATOM 3796 C CA . LEU A 1 496 ? 3.024 -1.494 -22.359 1.00 94.44 496 LEU A CA 1
ATOM 3797 C C . LEU A 1 496 ? 2.175 -2.580 -21.701 1.00 94.44 496 LEU A C 1
ATOM 3799 O O . LEU A 1 496 ? 2.466 -3.009 -20.581 1.00 94.44 496 LEU A O 1
ATOM 3803 N N . VAL A 1 497 ? 1.147 -3.032 -22.411 1.00 90.94 497 VAL A N 1
ATOM 3804 C CA . VAL A 1 497 ? 0.209 -4.053 -21.942 1.00 90.94 497 VAL A CA 1
ATOM 3805 C C . VAL A 1 497 ? 0.656 -5.414 -22.451 1.00 90.94 497 VAL A C 1
ATOM 3807 O O . VAL A 1 497 ? 0.757 -5.637 -23.656 1.00 90.94 497 VAL A O 1
ATOM 3810 N N . PHE A 1 498 ? 0.901 -6.333 -21.526 1.00 92.50 498 PHE A N 1
ATOM 3811 C CA . PHE A 1 498 ? 1.261 -7.714 -21.804 1.00 92.50 498 PHE A CA 1
ATOM 3812 C C . PHE A 1 498 ? 0.041 -8.620 -21.711 1.00 92.50 498 PHE A C 1
ATOM 3814 O O . PHE A 1 498 ? -0.672 -8.625 -20.706 1.00 92.50 498 PHE A O 1
ATOM 3821 N N . TYR A 1 499 ? -0.144 -9.444 -22.739 1.00 85.62 499 TYR A N 1
ATOM 3822 C CA . TYR A 1 499 ? -1.173 -10.472 -22.801 1.00 85.62 499 TYR A CA 1
ATOM 3823 C C . TYR A 1 499 ? -0.576 -11.728 -23.438 1.00 85.62 499 TYR A C 1
ATOM 3825 O O . TYR A 1 499 ? -0.031 -11.666 -24.535 1.00 85.62 499 TYR A O 1
ATOM 3833 N N . ARG A 1 500 ? -0.660 -12.875 -22.752 1.00 84.12 500 ARG A N 1
ATOM 3834 C CA . ARG A 1 500 ? -0.163 -14.178 -23.249 1.00 84.12 500 ARG A CA 1
ATOM 3835 C C . ARG A 1 500 ? 1.281 -14.146 -23.793 1.00 84.12 500 ARG A C 1
ATOM 3837 O O . ARG A 1 500 ? 1.540 -14.595 -24.907 1.00 84.12 500 ARG A O 1
ATOM 3844 N N . ASP A 1 501 ? 2.225 -13.652 -22.990 1.00 90.31 501 ASP A N 1
ATOM 3845 C CA . ASP A 1 501 ? 3.666 -13.603 -23.298 1.00 90.31 501 ASP A CA 1
ATOM 3846 C C . ASP A 1 501 ? 4.059 -12.670 -24.473 1.00 90.31 501 ASP A C 1
ATOM 3848 O O . ASP A 1 501 ? 5.191 -12.751 -24.957 1.00 90.31 501 ASP A O 1
ATOM 3852 N N . THR A 1 502 ? 3.164 -11.781 -24.926 1.00 89.56 502 THR A N 1
ATOM 3853 C CA . THR A 1 502 ? 3.443 -10.758 -25.952 1.00 89.56 502 THR A CA 1
ATOM 3854 C C . THR A 1 502 ? 2.922 -9.375 -25.544 1.00 89.56 502 THR A C 1
ATOM 3856 O O . THR A 1 502 ? 2.106 -9.253 -24.628 1.00 89.56 502 THR A O 1
ATOM 3859 N N . VAL A 1 503 ? 3.402 -8.328 -26.221 1.00 88.50 503 VAL A N 1
ATOM 3860 C CA . VAL A 1 503 ? 2.891 -6.958 -26.078 1.00 88.50 503 VAL A CA 1
ATOM 3861 C C . VAL A 1 503 ? 1.629 -6.822 -26.927 1.00 88.50 503 VAL A C 1
ATOM 3863 O O . VAL A 1 503 ? 1.691 -6.886 -28.149 1.00 88.50 503 VAL A O 1
ATOM 3866 N N . ALA A 1 504 ? 0.488 -6.627 -26.270 1.00 79.56 504 ALA A N 1
ATOM 3867 C CA . ALA A 1 504 ? -0.813 -6.442 -26.907 1.00 79.56 504 ALA A CA 1
ATOM 3868 C C . ALA A 1 504 ? -1.040 -5.007 -27.408 1.00 79.56 504 ALA A C 1
ATOM 3870 O O . ALA A 1 504 ? -1.816 -4.778 -28.330 1.00 79.56 504 ALA A O 1
ATOM 3871 N N . GLY A 1 505 ? -0.376 -4.032 -26.787 1.00 79.06 505 GLY A N 1
ATOM 3872 C CA . GLY A 1 505 ? -0.457 -2.628 -27.171 1.00 79.06 505 GLY A CA 1
ATOM 3873 C C . GLY A 1 505 ? 0.126 -1.706 -26.107 1.00 79.06 505 GLY A C 1
ATOM 3874 O O . GLY A 1 505 ? 0.747 -2.157 -25.140 1.00 79.06 505 GLY A O 1
ATOM 3875 N N . GLU A 1 506 ? -0.087 -0.403 -26.276 1.00 83.81 506 GLU A N 1
ATOM 3876 C CA . GLU A 1 506 ? 0.412 0.617 -25.357 1.00 83.81 506 GLU A CA 1
ATOM 3877 C C . GLU A 1 506 ? -0.648 1.661 -24.997 1.00 83.81 506 GLU A C 1
ATOM 3879 O O . GLU A 1 506 ? -1.422 2.113 -25.836 1.00 83.81 506 GLU A O 1
ATOM 3884 N N . VAL A 1 507 ? -0.659 2.067 -23.731 1.00 77.81 507 VAL A N 1
ATOM 3885 C CA . VAL A 1 507 ? -1.548 3.094 -23.184 1.00 77.81 507 VAL A CA 1
ATOM 3886 C C . VAL A 1 507 ? -0.723 4.343 -22.887 1.00 77.81 507 VAL A C 1
ATOM 3888 O O . VAL A 1 507 ? 0.341 4.250 -22.274 1.00 77.81 507 VAL A O 1
ATOM 3891 N N . ARG A 1 508 ? -1.195 5.524 -23.304 1.00 81.19 508 ARG A N 1
ATOM 3892 C CA . ARG A 1 508 ? -0.463 6.796 -23.160 1.00 81.19 508 ARG A CA 1
ATOM 3893 C C . ARG A 1 508 ? -1.293 7.895 -22.507 1.00 81.19 508 ARG A C 1
ATOM 3895 O O . ARG A 1 508 ? -2.515 7.943 -22.647 1.00 81.19 508 ARG A O 1
ATOM 3902 N N . GLY A 1 509 ? -0.603 8.834 -21.858 1.00 71.50 509 GLY A N 1
ATOM 3903 C CA . GLY A 1 509 ? -1.196 10.070 -21.345 1.00 71.50 509 GLY A CA 1
ATOM 3904 C C . GLY A 1 509 ? -2.416 9.823 -20.454 1.00 71.50 509 GLY A C 1
ATOM 3905 O O . GLY A 1 509 ? -2.383 8.985 -19.561 1.00 71.50 509 GLY A O 1
ATOM 3906 N N . ALA A 1 510 ? -3.516 10.532 -20.718 1.00 63.22 510 ALA A N 1
ATOM 3907 C CA . ALA A 1 510 ? -4.738 10.444 -19.910 1.00 63.22 510 ALA A CA 1
ATOM 3908 C C . ALA A 1 510 ? -5.454 9.079 -19.982 1.00 63.22 510 ALA A C 1
ATOM 3910 O O . ALA A 1 510 ? -6.337 8.812 -19.168 1.00 63.22 510 ALA A O 1
ATOM 3911 N N . ALA A 1 511 ? -5.099 8.221 -20.946 1.00 61.69 511 ALA A N 1
ATOM 3912 C CA . ALA A 1 511 ? -5.637 6.868 -21.014 1.00 61.69 511 ALA A CA 1
ATOM 3913 C C . ALA A 1 511 ? -4.995 5.937 -19.972 1.00 61.69 511 ALA A C 1
ATOM 3915 O O . ALA A 1 511 ? -5.570 4.888 -19.694 1.00 61.69 511 ALA A O 1
ATOM 3916 N N . ILE A 1 512 ? -3.850 6.312 -19.378 1.00 72.19 512 ILE A N 1
ATOM 3917 C CA . ILE A 1 512 ? -3.217 5.571 -18.280 1.00 72.19 512 ILE A CA 1
ATOM 3918 C C . ILE A 1 512 ? -4.054 5.802 -17.023 1.00 72.19 512 ILE A C 1
ATOM 3920 O O . ILE A 1 512 ? -3.831 6.749 -16.282 1.00 72.19 512 ILE A O 1
ATOM 3924 N N . ASN A 1 513 ? -5.054 4.960 -16.818 1.00 68.38 513 ASN A N 1
ATOM 3925 C CA . ASN A 1 513 ? -5.884 4.936 -15.625 1.00 68.38 513 ASN A CA 1
ATOM 3926 C C . ASN A 1 513 ? -6.262 3.487 -15.314 1.00 68.38 513 ASN A C 1
ATOM 3928 O O . ASN A 1 513 ? -6.137 2.607 -16.169 1.00 68.38 513 ASN A O 1
ATOM 3932 N N . GLU A 1 514 ? -6.716 3.252 -14.089 1.00 62.69 514 GLU A N 1
ATOM 3933 C CA . GLU A 1 514 ? -7.064 1.924 -13.586 1.00 62.69 514 GLU A CA 1
ATOM 3934 C C . GLU A 1 514 ? -7.995 1.155 -14.533 1.00 62.69 514 GLU A C 1
ATOM 3936 O O . GLU A 1 514 ? -7.656 0.058 -14.971 1.00 62.69 514 GLU A O 1
ATOM 3941 N N . HIS A 1 515 ? -9.114 1.763 -14.935 1.00 57.62 515 HIS A N 1
ATOM 3942 C CA . HIS A 1 515 ? -10.100 1.124 -15.805 1.00 57.62 515 HIS A CA 1
ATOM 3943 C C . HIS A 1 515 ? -9.503 0.679 -17.151 1.00 57.62 515 HIS A C 1
ATOM 3945 O O . HIS A 1 515 ? -9.683 -0.471 -17.565 1.00 57.62 515 HIS A O 1
ATOM 3951 N N . SER A 1 516 ? -8.768 1.564 -17.834 1.00 63.81 516 SER A N 1
ATOM 3952 C CA . SER A 1 516 ? -8.124 1.244 -19.113 1.00 63.81 516 SER A CA 1
ATOM 3953 C C . SER A 1 516 ? -7.103 0.118 -18.966 1.00 63.81 516 SER A C 1
ATOM 3955 O O . SER A 1 516 ? -7.067 -0.785 -19.799 1.00 63.81 516 SER A O 1
ATOM 3957 N N . LEU A 1 517 ? -6.273 0.159 -17.916 1.00 73.38 517 LEU A N 1
ATOM 3958 C CA . LEU A 1 517 ? -5.229 -0.842 -17.697 1.00 73.38 517 LEU A CA 1
ATOM 3959 C C . LEU A 1 517 ? -5.836 -2.208 -17.359 1.00 73.38 517 LEU A C 1
ATOM 3961 O O . LEU A 1 517 ? -5.452 -3.190 -17.988 1.00 73.38 517 LEU A O 1
ATOM 3965 N N . ILE A 1 518 ? -6.817 -2.274 -16.450 1.00 69.56 518 ILE A N 1
ATOM 3966 C CA . ILE A 1 518 ? -7.524 -3.515 -16.088 1.00 69.56 518 ILE A CA 1
ATOM 3967 C C . ILE A 1 518 ? -8.209 -4.126 -17.313 1.00 69.56 518 ILE A C 1
ATOM 3969 O O . ILE A 1 518 ? -8.090 -5.325 -17.578 1.00 69.56 518 ILE A O 1
ATOM 3973 N N . THR A 1 519 ? -8.905 -3.303 -18.097 1.00 60.34 519 THR A N 1
ATOM 3974 C CA . THR A 1 519 ? -9.569 -3.767 -19.320 1.00 60.34 519 THR A CA 1
ATOM 3975 C C . THR A 1 519 ? -8.548 -4.320 -20.309 1.00 60.34 519 THR A C 1
ATOM 3977 O O . THR A 1 519 ? -8.732 -5.415 -20.847 1.00 60.34 519 THR A O 1
ATOM 3980 N N . ALA A 1 520 ? -7.443 -3.603 -20.513 1.00 70.06 520 ALA A N 1
ATOM 3981 C CA . ALA A 1 520 ? -6.418 -3.987 -21.467 1.00 70.06 520 ALA A CA 1
ATOM 3982 C C . ALA A 1 520 ? -5.700 -5.288 -21.075 1.00 70.06 520 ALA A C 1
ATOM 3984 O O . ALA A 1 520 ? -5.501 -6.148 -21.933 1.00 70.06 520 ALA A O 1
ATOM 3985 N N . VAL A 1 521 ? -5.365 -5.490 -19.794 1.00 76.56 521 VAL A N 1
ATOM 3986 C CA . VAL A 1 521 ? -4.704 -6.733 -19.346 1.00 76.56 521 VAL A CA 1
ATOM 3987 C C . VAL A 1 521 ? -5.630 -7.950 -19.377 1.00 76.56 521 VAL A C 1
ATOM 3989 O O . VAL A 1 521 ? -5.149 -9.063 -19.577 1.00 76.56 521 VAL A O 1
ATOM 3992 N N . ASN A 1 522 ? -6.945 -7.760 -19.217 1.00 67.81 522 ASN A N 1
ATOM 3993 C CA . ASN A 1 522 ? -7.923 -8.852 -19.262 1.00 67.81 522 ASN A CA 1
ATOM 3994 C C . ASN A 1 522 ? -8.311 -9.244 -20.693 1.00 67.81 522 ASN A C 1
ATOM 3996 O O . ASN A 1 522 ? -8.466 -10.426 -20.999 1.00 67.81 522 ASN A O 1
ATOM 4000 N N . THR A 1 523 ? -8.471 -8.257 -21.574 1.00 63.22 523 THR A N 1
ATOM 4001 C CA . THR A 1 523 ? -8.959 -8.476 -22.945 1.00 63.22 523 THR A CA 1
ATOM 4002 C C . THR A 1 523 ? -7.842 -8.613 -23.975 1.00 63.22 523 THR A C 1
ATOM 4004 O O . THR A 1 523 ? -8.095 -9.059 -25.093 1.00 63.22 523 THR A O 1
ATOM 4007 N N . GLY A 1 524 ? -6.618 -8.196 -23.637 1.00 60.56 524 GLY A N 1
ATOM 4008 C CA . GLY A 1 524 ? -5.526 -8.069 -24.601 1.00 60.56 524 GLY A CA 1
ATOM 4009 C C . GLY A 1 524 ? -5.799 -7.017 -25.679 1.00 60.56 524 GLY A C 1
ATOM 4010 O O . GLY A 1 524 ? -5.182 -7.067 -26.735 1.00 60.56 524 GLY A O 1
ATOM 4011 N N . SER A 1 525 ? -6.746 -6.101 -25.454 1.00 54.50 525 SER A N 1
ATOM 4012 C CA . SER A 1 525 ? -7.116 -5.056 -26.409 1.00 54.50 525 SER A CA 1
ATOM 4013 C C . SER A 1 525 ? -6.897 -3.682 -25.786 1.00 54.50 525 SER A C 1
ATOM 4015 O O . SER A 1 525 ? -7.405 -3.392 -24.704 1.00 54.50 525 SER A O 1
ATOM 4017 N N . VAL A 1 526 ? -6.131 -2.830 -26.466 1.00 55.03 526 VAL A N 1
ATOM 4018 C CA . VAL A 1 526 ? -5.848 -1.465 -26.016 1.00 55.03 526 VAL A CA 1
ATOM 4019 C C . VAL A 1 526 ? -6.670 -0.493 -26.855 1.00 55.03 526 VAL A C 1
ATOM 4021 O O . VAL A 1 526 ? -6.262 -0.118 -27.948 1.00 55.03 526 VAL A O 1
ATOM 4024 N N . TYR A 1 527 ? -7.839 -0.095 -26.353 1.00 46.50 527 TYR A N 1
ATOM 4025 C CA . TYR A 1 527 ? -8.653 0.956 -26.966 1.00 46.50 527 TYR A CA 1
ATOM 4026 C C . TYR A 1 527 ? -8.515 2.239 -26.151 1.00 46.50 527 TYR A C 1
ATOM 4028 O O . TYR A 1 527 ? -8.821 2.266 -24.961 1.00 46.50 527 TYR A O 1
ATOM 4036 N N . ALA A 1 528 ? -8.061 3.314 -26.789 1.00 39.22 528 ALA A N 1
ATOM 4037 C CA . ALA A 1 528 ? -8.059 4.644 -26.199 1.00 39.22 528 ALA A CA 1
ATOM 4038 C C . ALA A 1 528 ? -8.828 5.587 -27.129 1.00 39.22 528 ALA A C 1
ATOM 4040 O O . ALA A 1 528 ? -8.269 6.085 -28.101 1.00 39.22 528 ALA A O 1
ATOM 4041 N N . LEU A 1 529 ? -10.109 5.839 -26.835 1.00 41.84 529 LEU A N 1
ATOM 4042 C CA . LEU A 1 529 ? -10.796 6.995 -27.410 1.00 41.84 529 LEU A CA 1
ATOM 4043 C C . LEU A 1 529 ? -10.135 8.254 -26.842 1.00 41.84 529 LEU A C 1
ATOM 4045 O O . LEU A 1 529 ? -10.037 8.427 -25.621 1.00 41.84 529 LEU A O 1
ATOM 4049 N N . ASP A 1 530 ? -9.632 9.120 -27.715 1.00 39.59 530 ASP A N 1
ATOM 4050 C CA . ASP A 1 530 ? -8.967 10.341 -27.283 1.00 39.59 530 ASP A CA 1
ATOM 4051 C C . ASP A 1 530 ? -9.968 11.389 -26.752 1.00 39.59 530 ASP A C 1
ATOM 4053 O O . ASP A 1 530 ? -11.195 11.273 -26.854 1.00 39.59 530 ASP A O 1
ATOM 4057 N N . ARG A 1 531 ? -9.434 12.447 -26.131 1.00 39.19 531 ARG A N 1
ATOM 4058 C CA . ARG A 1 531 ? -10.245 13.507 -25.512 1.00 39.19 531 ARG A CA 1
ATOM 4059 C C . ARG A 1 531 ? -11.089 14.270 -26.545 1.00 39.19 531 ARG A C 1
ATOM 4061 O O . ARG A 1 531 ? -12.152 14.768 -26.188 1.00 39.19 531 ARG A O 1
ATOM 4068 N N . ALA A 1 532 ? -10.630 14.355 -27.795 1.00 39.91 532 ALA A N 1
ATOM 4069 C CA . ALA A 1 532 ? -11.341 15.026 -28.880 1.00 39.91 532 ALA A CA 1
ATOM 4070 C C . ALA A 1 532 ? -12.547 14.199 -29.344 1.00 39.91 532 ALA A C 1
ATOM 4072 O O . ALA A 1 532 ? -13.636 14.740 -29.483 1.00 39.91 532 ALA A O 1
ATOM 4073 N N . THR A 1 533 ? -12.378 12.886 -29.474 1.00 43.44 533 THR A N 1
ATOM 4074 C CA . THR A 1 533 ? -13.424 11.936 -29.864 1.00 43.44 533 THR A CA 1
ATOM 4075 C C . THR A 1 533 ? -14.509 11.860 -28.797 1.00 43.44 533 THR A C 1
ATOM 4077 O O . THR A 1 533 ? -15.690 11.962 -29.112 1.00 43.44 533 THR A O 1
ATOM 4080 N N . ARG A 1 534 ? -14.137 11.820 -27.509 1.00 49.31 534 ARG A N 1
ATOM 4081 C CA . ARG A 1 534 ? -15.114 11.944 -26.411 1.00 49.31 534 ARG A CA 1
ATOM 4082 C C . ARG A 1 534 ? -15.840 13.288 -26.409 1.00 49.31 534 ARG A C 1
ATOM 4084 O O . ARG A 1 534 ? -17.026 13.328 -26.101 1.00 49.31 534 ARG A O 1
ATOM 4091 N N . SER A 1 535 ? -15.145 14.382 -26.728 1.00 46.94 535 SER A N 1
ATOM 4092 C CA . SER A 1 535 ? -15.760 15.712 -26.835 1.00 46.94 535 SER A CA 1
ATOM 4093 C C . SER A 1 535 ? -16.776 15.762 -27.973 1.00 46.94 535 SER A C 1
ATOM 4095 O O . SER A 1 535 ? -17.881 16.241 -27.762 1.00 46.94 535 SER A O 1
ATOM 4097 N N . LEU A 1 536 ? -16.437 15.202 -29.134 1.00 46.22 536 LEU A N 1
ATOM 4098 C CA . LEU A 1 536 ? -17.334 15.068 -30.283 1.00 46.22 536 LEU A CA 1
ATOM 4099 C C . LEU A 1 536 ? -18.539 14.177 -29.967 1.00 46.22 536 LEU A C 1
ATOM 4101 O O . LEU A 1 536 ? -19.662 14.542 -30.284 1.00 46.22 536 LEU A O 1
ATOM 4105 N N . MET A 1 537 ? -18.339 13.048 -29.280 1.00 49.00 537 MET A N 1
ATOM 4106 C CA . MET A 1 537 ? -19.445 12.191 -28.837 1.00 49.00 537 MET A CA 1
ATOM 4107 C C . MET A 1 537 ? -20.363 12.903 -27.834 1.00 49.00 537 MET A C 1
ATOM 4109 O O . MET A 1 537 ? -21.572 12.699 -27.880 1.00 49.00 537 MET A O 1
ATOM 4113 N N . ARG A 1 538 ? -19.825 13.766 -26.959 1.00 53.22 538 ARG A N 1
ATOM 4114 C CA . ARG A 1 538 ? -20.629 14.617 -26.059 1.00 53.22 538 ARG A CA 1
ATOM 4115 C C . ARG A 1 538 ? -21.371 15.712 -26.808 1.00 53.22 538 ARG A C 1
ATOM 4117 O O . ARG A 1 538 ? -22.530 15.958 -26.507 1.00 53.22 538 ARG A O 1
ATOM 4124 N N . GLU A 1 539 ? -20.716 16.363 -27.761 1.00 49.09 539 GLU A N 1
ATOM 4125 C CA . GLU A 1 539 ? -21.318 17.406 -28.590 1.00 49.09 539 GLU A CA 1
ATOM 4126 C C . GLU A 1 539 ? -22.445 16.826 -29.453 1.00 49.09 539 GLU A C 1
ATOM 4128 O O . GLU A 1 539 ? -23.530 17.398 -29.514 1.00 49.09 539 GLU A O 1
ATOM 4133 N N . ALA A 1 540 ? -22.244 15.624 -30.000 1.00 44.81 540 ALA A N 1
ATOM 4134 C CA . ALA A 1 540 ? -23.286 14.839 -30.647 1.00 44.81 540 ALA A CA 1
ATOM 4135 C C . ALA A 1 540 ? -24.418 14.490 -29.667 1.00 44.81 540 ALA A C 1
ATOM 4137 O O . ALA A 1 54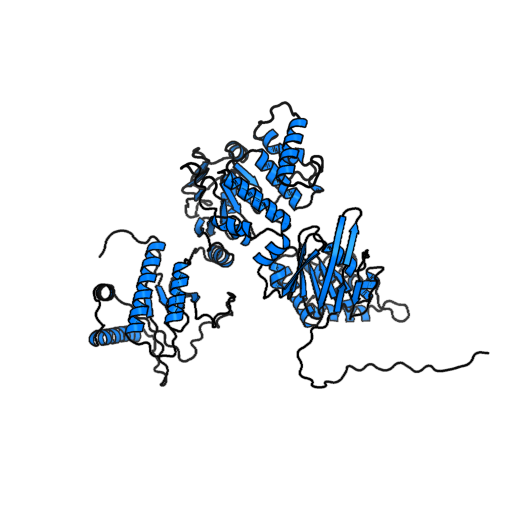0 ? -25.570 14.806 -29.938 1.00 44.81 540 ALA A O 1
ATOM 4138 N N . ALA A 1 541 ? -24.119 13.917 -28.496 1.00 49.28 541 ALA A N 1
ATOM 4139 C CA . ALA A 1 541 ? -25.136 13.573 -27.496 1.00 49.28 541 ALA A CA 1
ATOM 4140 C C . ALA A 1 541 ? -25.978 14.791 -27.063 1.00 49.28 541 ALA A C 1
ATOM 4142 O O . ALA A 1 541 ? -27.205 14.715 -26.962 1.00 49.28 541 ALA A O 1
ATOM 4143 N N . ALA A 1 542 ? -25.325 15.939 -26.866 1.00 49.28 542 ALA A N 1
ATOM 4144 C CA . ALA A 1 542 ? -25.964 17.201 -26.510 1.00 49.28 542 ALA A CA 1
ATOM 4145 C C . ALA A 1 542 ? -26.800 17.780 -27.661 1.00 49.28 542 ALA A C 1
ATOM 4147 O O . ALA A 1 542 ? -27.916 18.237 -27.427 1.00 49.28 542 ALA A O 1
ATOM 4148 N N . SER A 1 543 ? -26.297 17.729 -28.898 1.00 45.31 543 SER A N 1
ATOM 4149 C CA . SER A 1 543 ? -27.015 18.211 -30.084 1.00 45.31 543 SER A CA 1
ATOM 4150 C C . SER A 1 543 ? -28.235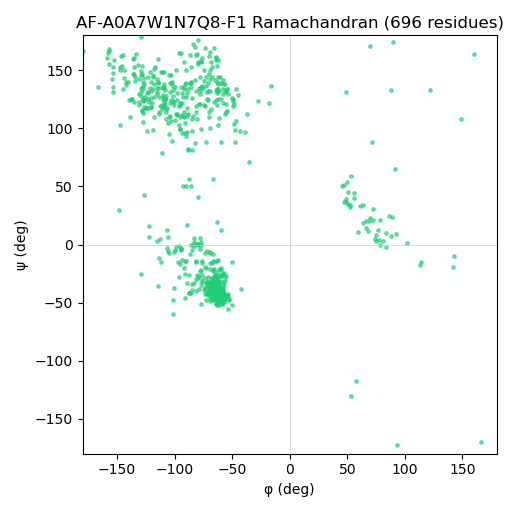 17.355 -30.426 1.00 45.31 543 SER A C 1
ATOM 4152 O O . SER A 1 543 ? -29.173 17.864 -31.029 1.00 45.31 543 SER A O 1
ATOM 4154 N N . ILE A 1 544 ? -28.211 16.066 -30.084 1.00 44.00 544 ILE A N 1
ATOM 4155 C CA . ILE A 1 544 ? -29.248 15.091 -30.451 1.00 44.00 544 ILE A CA 1
ATOM 4156 C C . ILE A 1 544 ? -30.265 14.888 -29.315 1.00 44.00 544 ILE A C 1
ATOM 4158 O O . ILE A 1 544 ? -31.355 14.359 -29.525 1.00 44.00 544 ILE A O 1
ATOM 4162 N N . GLY A 1 545 ? -29.942 15.325 -28.096 1.00 39.84 545 GLY A N 1
ATOM 4163 C CA . GLY A 1 545 ? -30.843 15.186 -26.954 1.00 39.84 545 GLY A CA 1
ATOM 4164 C C . GLY A 1 545 ? -30.874 13.791 -26.337 1.00 39.84 545 GLY A C 1
ATOM 4165 O O . GLY A 1 545 ? -31.864 13.443 -25.697 1.00 39.84 545 GLY A O 1
ATOM 4166 N N . THR A 1 546 ? -29.842 12.967 -26.548 1.00 43.19 546 THR A N 1
ATOM 4167 C CA . THR A 1 546 ? -29.831 11.568 -26.092 1.00 43.19 546 THR A CA 1
ATOM 4168 C C . THR A 1 546 ? -28.428 10.987 -25.929 1.00 43.19 546 THR A C 1
ATOM 4170 O O . THR A 1 546 ? -27.440 11.586 -26.348 1.00 43.19 546 THR A O 1
ATOM 4173 N N . ALA A 1 547 ? -28.343 9.815 -25.296 1.00 41.44 547 ALA A N 1
ATOM 4174 C CA . ALA A 1 547 ? -27.103 9.082 -25.117 1.00 41.44 547 ALA A CA 1
ATOM 4175 C C . ALA A 1 547 ? -26.592 8.488 -26.437 1.00 41.44 547 ALA A C 1
ATOM 4177 O O . ALA A 1 547 ? -27.345 7.952 -27.244 1.00 41.44 547 ALA A O 1
ATOM 4178 N N . VAL A 1 548 ? -25.282 8.576 -26.615 1.00 44.88 548 VAL A N 1
ATOM 4179 C CA . VAL A 1 548 ? -24.500 8.058 -27.726 1.00 44.88 548 VAL A CA 1
ATOM 4180 C C . VAL A 1 548 ? -23.701 6.868 -27.218 1.00 44.88 548 VAL A C 1
ATOM 4182 O O . VAL A 1 548 ? -22.931 6.996 -26.265 1.00 44.88 548 VAL A O 1
ATOM 4185 N N . HIS A 1 549 ? -23.845 5.722 -27.873 1.00 44.03 549 HIS A N 1
ATOM 4186 C CA . HIS A 1 549 ? -23.137 4.496 -27.512 1.00 44.03 549 HIS A CA 1
ATOM 4187 C C . HIS A 1 549 ? -22.073 4.151 -28.556 1.00 44.03 549 HIS A C 1
ATOM 4189 O O . HIS A 1 549 ? -22.341 4.205 -29.752 1.00 44.03 549 HIS A O 1
ATOM 4195 N N . LEU A 1 550 ? -20.876 3.771 -28.101 1.00 45.44 550 LEU A N 1
ATOM 4196 C CA . LEU A 1 550 ? -19.888 3.073 -28.917 1.00 45.44 550 LEU A CA 1
ATOM 4197 C C . LEU A 1 550 ? -20.073 1.574 -28.705 1.00 45.44 550 LEU A C 1
ATOM 4199 O O . LEU A 1 550 ? -19.969 1.081 -27.581 1.00 45.44 550 LEU A O 1
ATOM 4203 N N . ILE A 1 551 ? -20.328 0.854 -29.787 1.00 41.28 551 ILE A N 1
ATOM 4204 C CA . ILE A 1 551 ? -20.546 -0.589 -29.773 1.00 41.28 551 ILE A CA 1
ATOM 4205 C C . ILE A 1 551 ? -19.480 -1.228 -30.656 1.00 41.28 551 ILE A C 1
ATOM 4207 O O . ILE A 1 551 ? -19.241 -0.757 -31.762 1.00 41.28 551 ILE A O 1
ATOM 4211 N N . GLU A 1 552 ? -18.830 -2.276 -30.156 1.00 39.03 552 GLU A N 1
ATOM 4212 C CA . GLU A 1 552 ? -17.911 -3.112 -30.922 1.00 39.03 552 GLU A CA 1
ATOM 4213 C C . GLU A 1 552 ? -18.597 -4.435 -31.263 1.00 39.03 552 GLU A C 1
ATOM 4215 O O . GLU A 1 552 ? -19.150 -5.111 -30.391 1.00 39.03 552 GLU A O 1
ATOM 4220 N N . LEU A 1 553 ? -18.518 -4.808 -32.537 1.00 34.66 553 LEU A N 1
ATOM 4221 C CA . LEU A 1 553 ? -18.959 -6.090 -33.066 1.00 34.66 553 LEU A CA 1
ATOM 4222 C C . LEU A 1 553 ? -17.727 -6.934 -33.387 1.00 34.66 553 LEU A C 1
ATOM 4224 O O . LEU A 1 553 ? -16.945 -6.547 -34.245 1.00 34.66 553 LEU A O 1
ATOM 4228 N N . ARG A 1 554 ? -17.541 -8.084 -32.730 1.00 35.25 554 ARG A N 1
ATOM 4229 C CA . ARG A 1 554 ? -16.410 -8.985 -33.011 1.00 35.25 554 ARG A CA 1
ATOM 4230 C C . ARG A 1 554 ? -16.880 -10.433 -33.030 1.00 35.25 554 ARG A C 1
ATOM 4232 O O . ARG A 1 554 ? -17.487 -10.900 -32.077 1.00 35.25 554 ARG A O 1
ATOM 4239 N N . ASN A 1 555 ? -16.609 -11.153 -34.122 1.00 32.41 555 ASN A N 1
ATOM 4240 C CA . ASN A 1 555 ? -17.010 -12.558 -34.313 1.00 32.41 555 ASN A CA 1
ATOM 4241 C C . ASN A 1 555 ? -18.514 -12.839 -34.082 1.00 32.41 555 ASN A C 1
ATOM 4243 O O . ASN A 1 555 ? -18.877 -13.923 -33.633 1.00 32.41 555 ASN A O 1
ATOM 4247 N N . GLY A 1 556 ? -19.389 -11.872 -34.379 1.00 30.42 556 GLY A N 1
ATOM 4248 C CA . GLY A 1 556 ? -20.837 -11.996 -34.166 1.00 30.42 556 GLY A CA 1
ATOM 4249 C C . GLY A 1 556 ? -21.316 -11.668 -32.746 1.00 30.42 556 GLY A C 1
ATOM 4250 O O . GLY A 1 556 ? -22.521 -11.668 -32.513 1.00 30.42 556 GLY A O 1
ATOM 4251 N N . GLU A 1 557 ? -20.415 -11.342 -31.815 1.00 31.66 557 GLU A N 1
ATOM 4252 C CA . GLU A 1 557 ? -20.774 -10.819 -30.494 1.00 31.66 557 GLU A CA 1
ATOM 4253 C C . GLU A 1 557 ? -20.814 -9.287 -30.504 1.00 31.66 557 GLU A C 1
ATOM 4255 O O . GLU A 1 557 ? -19.906 -8.625 -31.016 1.00 31.66 557 GLU A O 1
ATOM 4260 N N . VAL A 1 558 ? -21.882 -8.730 -29.927 1.00 35.16 558 VAL A N 1
ATOM 4261 C CA . VAL A 1 558 ? -22.099 -7.288 -29.762 1.00 35.16 558 VAL A CA 1
ATOM 4262 C C . VAL A 1 558 ? -21.682 -6.898 -28.347 1.00 35.16 558 VAL A C 1
ATOM 4264 O O . VAL A 1 558 ? -22.210 -7.444 -27.379 1.00 35.16 558 VAL A O 1
ATOM 4267 N N . SER A 1 559 ? -20.779 -5.932 -28.203 1.00 36.75 559 SER A N 1
ATOM 4268 C CA . SER A 1 559 ? -20.374 -5.408 -26.894 1.00 36.75 559 SER A CA 1
ATOM 4269 C C . SER A 1 559 ? -20.453 -3.883 -26.857 1.00 36.75 559 SER A C 1
ATOM 4271 O O . SER A 1 559 ? -19.905 -3.199 -27.717 1.00 36.75 559 SER A O 1
ATOM 4273 N N . VAL A 1 560 ? -21.148 -3.332 -25.858 1.00 38.25 560 VAL A N 1
ATOM 4274 C CA . VAL A 1 560 ? -21.183 -1.881 -25.616 1.00 38.25 560 VAL A CA 1
ATOM 4275 C C . VAL A 1 560 ? -19.881 -1.493 -24.920 1.00 38.25 560 VAL A C 1
ATOM 4277 O O . VAL A 1 560 ? -19.560 -2.034 -23.864 1.00 38.25 560 VAL A O 1
ATOM 4280 N N . ARG A 1 561 ? -19.111 -0.589 -25.526 1.00 45.38 561 ARG A N 1
ATOM 4281 C CA . ARG A 1 561 ? -17.773 -0.197 -25.067 1.00 45.38 561 ARG A CA 1
ATOM 4282 C C . ARG A 1 561 ? -17.760 1.117 -24.296 1.00 45.38 561 ARG A C 1
ATOM 4284 O O . ARG A 1 561 ? -17.022 1.226 -23.325 1.00 45.38 561 ARG A O 1
ATOM 4291 N N . GLU A 1 562 ? -18.570 2.096 -24.696 1.00 44.03 562 GLU A N 1
ATOM 4292 C CA . GLU A 1 562 ? -18.685 3.384 -23.995 1.00 44.03 562 GLU A CA 1
ATOM 4293 C C . GLU A 1 562 ? -20.072 4.007 -24.247 1.00 44.03 562 GLU A C 1
ATOM 4295 O O . GLU A 1 562 ? -20.650 3.809 -25.314 1.00 44.03 562 GLU A O 1
ATOM 4300 N N . ALA A 1 563 ? -20.622 4.738 -23.274 1.00 43.25 563 ALA A N 1
ATOM 4301 C CA . ALA A 1 563 ? -21.900 5.448 -23.379 1.00 43.25 563 ALA A CA 1
ATOM 4302 C C . ALA A 1 563 ? -21.728 6.897 -22.901 1.00 43.25 563 ALA A C 1
ATOM 4304 O O . ALA A 1 563 ? -21.184 7.131 -21.823 1.00 43.25 563 ALA A O 1
ATOM 4305 N N . VAL A 1 564 ? -22.178 7.868 -23.694 1.00 45.59 564 VAL A N 1
ATOM 4306 C CA . VAL A 1 564 ? -22.013 9.306 -23.436 1.00 45.59 564 VAL A CA 1
ATOM 4307 C C . VAL A 1 564 ? -23.364 10.003 -23.593 1.00 45.59 564 VAL A C 1
ATOM 4309 O O . VAL A 1 564 ? -23.944 9.952 -24.665 1.00 45.59 564 VAL A O 1
ATOM 4312 N N . GLY A 1 565 ? -23.877 10.663 -22.555 1.00 44.38 565 GLY A N 1
ATOM 4313 C CA . GLY A 1 565 ? -25.214 11.279 -22.523 1.00 44.38 565 GLY A CA 1
ATOM 4314 C C . GLY A 1 565 ? -25.198 12.739 -22.069 1.00 44.38 565 GLY A C 1
ATOM 4315 O O . GLY A 1 565 ? -24.136 13.283 -21.772 1.00 44.38 565 GLY A O 1
ATOM 4316 N N . MET A 1 566 ? -26.377 13.375 -22.040 1.00 39.28 566 MET A N 1
ATOM 4317 C CA . MET A 1 566 ? -26.532 14.784 -21.644 1.00 39.28 566 MET A CA 1
ATOM 4318 C C . MET A 1 566 ? -26.014 15.051 -20.222 1.00 39.28 566 MET A C 1
ATOM 4320 O O . MET A 1 566 ? -26.244 14.252 -19.309 1.00 39.28 566 MET A O 1
ATOM 4324 N N . GLU A 1 567 ? -25.366 16.205 -20.025 1.00 34.81 567 GLU A N 1
ATOM 4325 C CA . GLU A 1 567 ? -25.018 16.710 -18.691 1.00 34.81 567 GLU A CA 1
ATOM 4326 C C . GLU A 1 567 ? -26.291 16.802 -17.834 1.00 34.81 567 GLU A C 1
ATOM 4328 O O . GLU A 1 567 ? -27.215 17.552 -18.143 1.00 34.81 567 GLU A O 1
ATOM 4333 N N . GLY A 1 568 ? -26.349 15.978 -16.783 1.00 31.80 568 GLY A N 1
ATOM 4334 C CA . GLY A 1 568 ? -27.505 15.824 -15.893 1.00 31.80 568 GLY A CA 1
ATOM 4335 C C . GLY A 1 568 ? -28.191 14.452 -15.937 1.00 31.80 568 GLY A C 1
ATOM 4336 O O . GLY A 1 568 ? -28.935 14.141 -15.013 1.00 31.80 568 GLY A O 1
ATOM 4337 N N . ALA A 1 569 ? -27.921 13.612 -16.945 1.00 29.48 569 ALA A N 1
ATOM 4338 C CA . ALA A 1 569 ? -28.475 12.251 -17.056 1.00 29.48 569 ALA A CA 1
ATOM 4339 C C . ALA A 1 569 ? -27.455 11.131 -16.767 1.00 29.48 569 ALA A C 1
ATOM 4341 O O . ALA A 1 569 ? -27.815 9.957 -16.758 1.00 29.48 569 ALA A O 1
ATOM 4342 N N . ILE A 1 570 ? -26.190 11.481 -16.518 1.00 28.67 570 ILE A N 1
ATOM 4343 C CA . ILE A 1 570 ? -25.133 10.548 -16.119 1.00 28.67 570 ILE A CA 1
ATOM 4344 C C . ILE A 1 570 ? -24.485 11.112 -14.858 1.00 28.67 570 ILE A C 1
ATOM 4346 O O . ILE A 1 570 ? -23.894 12.192 -14.893 1.00 28.67 570 ILE A O 1
ATOM 4350 N N . SER A 1 571 ? -24.628 10.408 -13.737 1.00 24.47 571 SER A N 1
ATOM 4351 C CA . SER A 1 571 ? -23.820 10.654 -12.543 1.00 24.47 571 SER A CA 1
ATOM 4352 C C . SER A 1 571 ? -22.343 10.530 -12.917 1.00 24.47 571 SER A C 1
ATOM 4354 O O . SER A 1 571 ? -21.963 9.557 -13.559 1.00 24.47 571 SER A O 1
ATOM 4356 N N . GLU A 1 572 ? -21.505 11.488 -12.512 1.00 26.73 572 GLU A N 1
ATOM 4357 C CA . GLU A 1 572 ? -20.052 11.558 -12.786 1.00 26.73 572 GLU A CA 1
ATOM 4358 C C . GLU A 1 572 ? -19.212 10.370 -12.256 1.00 26.73 572 GLU A C 1
ATOM 4360 O O . GLU A 1 572 ? -17.983 10.404 -12.271 1.00 26.73 572 GLU A O 1
ATOM 4365 N N . GLU A 1 573 ? -19.846 9.282 -11.837 1.00 27.00 573 GLU A N 1
ATOM 4366 C CA . GLU A 1 573 ? -19.207 8.046 -11.426 1.00 27.00 573 GLU A CA 1
ATOM 4367 C C . GLU A 1 573 ? -19.476 6.974 -12.477 1.00 27.00 573 GLU A C 1
ATOM 4369 O O . GLU A 1 573 ? -20.618 6.600 -12.735 1.00 27.00 573 GLU A O 1
ATOM 4374 N N . GLY A 1 574 ? -18.399 6.460 -13.074 1.00 26.23 574 GLY A N 1
ATOM 4375 C CA . GLY A 1 574 ? -18.394 5.262 -13.908 1.00 26.23 574 GLY A CA 1
ATOM 4376 C C . GLY A 1 574 ? -18.708 3.998 -13.109 1.00 26.23 574 GLY A C 1
ATOM 4377 O O . GLY A 1 574 ? -17.928 3.050 -13.119 1.00 26.23 574 GLY A O 1
ATOM 4378 N N . GLN A 1 575 ? -19.845 3.974 -12.420 1.00 23.67 575 GLN A N 1
ATOM 4379 C CA . GLN A 1 575 ? -20.505 2.734 -12.082 1.00 23.67 575 GLN A CA 1
ATOM 4380 C C . GLN A 1 575 ? -21.355 2.358 -13.287 1.00 23.67 575 GLN A C 1
ATOM 4382 O O . GLN A 1 575 ? -22.394 2.954 -13.562 1.00 23.67 575 GLN A O 1
ATOM 4387 N N . ALA A 1 576 ? -20.921 1.321 -13.998 1.00 25.77 576 ALA A N 1
ATOM 4388 C CA . ALA A 1 576 ? -21.903 0.409 -14.540 1.00 25.77 576 ALA A CA 1
ATOM 4389 C C . ALA A 1 576 ? -22.667 -0.151 -13.329 1.00 25.77 576 ALA A C 1
ATOM 4391 O O . ALA A 1 576 ? -22.310 -1.195 -12.783 1.00 25.77 576 ALA A O 1
ATOM 4392 N N . GLU A 1 577 ? -23.739 0.533 -12.907 1.00 21.41 577 GLU A N 1
ATOM 4393 C CA . GLU A 1 577 ? -24.926 -0.233 -12.557 1.00 21.41 577 GLU A CA 1
ATOM 4394 C C . GLU A 1 577 ? -25.078 -1.232 -13.691 1.00 21.41 577 GLU A C 1
ATOM 4396 O O . GLU A 1 577 ? -24.965 -0.865 -14.864 1.00 21.41 577 GLU A O 1
ATOM 4401 N N . THR A 1 578 ? -25.211 -2.505 -13.341 1.00 23.86 578 THR A N 1
ATOM 4402 C CA . THR A 1 578 ? -25.642 -3.534 -14.270 1.00 23.86 578 THR A CA 1
ATOM 4403 C C . THR A 1 578 ? -26.800 -2.961 -15.071 1.00 23.86 578 THR A C 1
ATOM 4405 O O . THR A 1 578 ? -27.930 -2.953 -14.584 1.00 23.86 578 THR A O 1
ATOM 4408 N N . VAL A 1 579 ? -26.520 -2.451 -16.276 1.00 25.25 579 VAL A N 1
ATOM 4409 C CA . VAL A 1 579 ? -27.546 -2.219 -17.277 1.00 25.25 579 VAL A CA 1
ATOM 4410 C C . VAL A 1 579 ? -28.136 -3.608 -17.397 1.00 25.25 579 VAL A C 1
ATOM 4412 O O . VAL A 1 579 ? -27.383 -4.531 -17.740 1.00 25.25 579 VAL A O 1
ATOM 4415 N N . PRO A 1 580 ? -29.392 -3.812 -16.962 1.00 22.06 580 PRO A N 1
ATOM 4416 C CA . PRO A 1 580 ? -29.985 -5.130 -16.996 1.00 22.06 580 PRO A CA 1
ATOM 4417 C C . PRO A 1 580 ? -29.751 -5.620 -18.412 1.00 22.06 580 PRO A C 1
ATOM 4419 O O . PRO A 1 580 ? -30.003 -4.864 -19.358 1.00 22.06 580 PRO A O 1
ATOM 4422 N N . ALA A 1 581 ? -29.136 -6.807 -18.516 1.00 22.62 581 ALA A N 1
ATOM 4423 C CA . ALA A 1 581 ? -28.893 -7.516 -19.765 1.00 22.62 581 ALA A CA 1
ATOM 4424 C C . ALA A 1 581 ? -29.970 -7.105 -20.745 1.00 22.62 581 ALA A C 1
ATOM 4426 O O . ALA A 1 581 ? -31.113 -7.217 -20.318 1.00 22.62 581 ALA A O 1
ATOM 4427 N N . LEU A 1 582 ? -29.591 -6.585 -21.924 1.00 26.75 582 LEU A N 1
ATOM 4428 C CA . LEU A 1 582 ? -30.428 -6.112 -23.035 1.00 26.75 582 LEU A CA 1
ATOM 4429 C C . LEU A 1 582 ? -31.704 -6.966 -23.183 1.00 26.75 582 LEU A C 1
ATOM 4431 O O . LEU A 1 582 ? -31.879 -7.758 -24.100 1.00 26.75 582 LEU A O 1
ATOM 4435 N N . HIS A 1 583 ? -32.619 -6.813 -22.240 1.00 23.58 583 HIS A N 1
ATOM 4436 C CA . HIS A 1 583 ? -33.991 -7.186 -22.314 1.00 23.58 583 HIS A CA 1
ATOM 4437 C C . HIS A 1 583 ? -34.448 -6.044 -23.167 1.00 23.58 583 HIS A C 1
ATOM 4439 O O . HIS A 1 583 ? -34.572 -4.915 -22.691 1.00 23.58 583 HIS A O 1
ATOM 4445 N N . ALA A 1 584 ? -34.564 -6.337 -24.459 1.00 27.33 584 ALA A N 1
ATOM 4446 C CA . ALA A 1 584 ? -35.485 -5.640 -25.314 1.00 27.33 584 ALA A CA 1
ATOM 4447 C C . ALA A 1 584 ? -36.746 -5.413 -24.474 1.00 27.33 584 ALA A C 1
ATOM 4449 O O . ALA A 1 584 ? -37.550 -6.321 -24.258 1.00 27.33 584 ALA A O 1
ATOM 4450 N N . THR A 1 585 ? -36.856 -4.222 -23.889 1.00 22.47 585 THR A N 1
ATOM 4451 C CA . THR A 1 585 ? -38.113 -3.722 -23.384 1.00 22.47 585 THR A CA 1
ATOM 4452 C C . THR A 1 585 ? -39.020 -3.805 -24.592 1.00 22.47 585 THR A C 1
ATOM 4454 O O . THR A 1 585 ? -38.667 -3.314 -25.668 1.00 22.47 585 THR A O 1
ATOM 4457 N N . ALA A 1 586 ? -40.105 -4.567 -24.455 1.00 26.80 586 ALA A N 1
ATOM 4458 C CA . ALA A 1 586 ? -41.053 -4.810 -25.527 1.00 26.80 586 ALA A CA 1
ATOM 4459 C C . ALA A 1 586 ? -41.424 -3.462 -26.169 1.00 26.80 586 ALA A C 1
ATOM 4461 O O . ALA A 1 586 ? -42.120 -2.660 -25.552 1.00 26.80 586 ALA A O 1
ATOM 4462 N N . GLY A 1 587 ? -40.871 -3.180 -27.355 1.00 26.14 587 GLY A N 1
ATOM 4463 C CA . GLY A 1 587 ? -41.051 -1.899 -28.045 1.00 26.14 587 GLY A CA 1
ATOM 4464 C C . GLY A 1 587 ? -39.837 -1.320 -28.785 1.00 26.14 587 GLY A C 1
ATOM 4465 O O . GLY A 1 587 ? -40.044 -0.506 -29.680 1.00 26.14 587 GLY A O 1
ATOM 4466 N N . SER A 1 588 ? -38.594 -1.720 -28.499 1.00 25.52 588 SER A N 1
ATOM 4467 C CA . SER A 1 588 ? -37.418 -1.114 -29.162 1.00 25.52 588 SER A CA 1
ATOM 4468 C C . SER A 1 588 ? -36.969 -1.905 -30.401 1.00 25.52 588 SER A C 1
ATOM 4470 O O . SER A 1 588 ? -36.466 -3.021 -30.275 1.00 25.52 588 SER A O 1
ATOM 4472 N N . ARG A 1 589 ? -37.133 -1.333 -31.606 1.00 23.45 589 ARG A N 1
ATOM 4473 C CA . ARG A 1 589 ? -36.629 -1.890 -32.881 1.00 23.45 589 ARG A CA 1
ATOM 4474 C C . ARG A 1 589 ? -35.206 -1.388 -33.154 1.00 23.45 589 ARG A C 1
ATOM 4476 O O . ARG A 1 589 ? -34.963 -0.186 -33.118 1.00 23.45 589 ARG A O 1
ATOM 4483 N N . VAL A 1 590 ? -34.293 -2.304 -33.472 1.00 28.38 590 VAL A N 1
ATOM 4484 C CA . VAL A 1 590 ? -32.957 -2.005 -34.014 1.00 28.38 590 VAL A CA 1
ATOM 4485 C C . VAL A 1 590 ? -33.026 -2.229 -35.523 1.00 28.38 590 VAL A C 1
ATOM 4487 O O . VAL A 1 590 ? -33.358 -3.333 -35.952 1.00 28.38 590 VAL A O 1
ATOM 4490 N N . LEU A 1 591 ? -32.765 -1.194 -36.326 1.00 25.25 591 LEU A N 1
ATOM 4491 C CA . LEU A 1 591 ? -32.652 -1.318 -37.781 1.00 25.25 591 LEU A CA 1
ATOM 4492 C C . LEU A 1 591 ? -31.167 -1.332 -38.156 1.00 25.25 591 LEU A C 1
ATOM 4494 O O . LEU A 1 591 ? -30.415 -0.449 -37.752 1.00 25.25 591 LEU A O 1
ATOM 4498 N N . PHE A 1 592 ? -30.752 -2.330 -38.932 1.00 26.20 592 PHE A N 1
ATOM 4499 C CA . PHE A 1 592 ? -29.437 -2.359 -39.563 1.00 26.20 592 PHE A CA 1
ATOM 4500 C C . PHE A 1 592 ? -29.592 -1.832 -40.990 1.00 26.20 592 PHE A C 1
ATOM 4502 O O . PHE A 1 592 ? -30.331 -2.422 -41.773 1.00 26.20 592 PHE A O 1
ATOM 4509 N N . ALA A 1 593 ? -28.912 -0.735 -41.316 1.00 26.91 593 ALA A N 1
ATOM 4510 C CA . ALA A 1 593 ? -28.702 -0.313 -42.695 1.00 26.91 593 ALA A CA 1
ATOM 4511 C C . ALA A 1 593 ? -27.225 -0.541 -43.023 1.00 26.91 593 ALA A C 1
ATOM 4513 O O . ALA A 1 593 ? -26.346 -0.045 -42.315 1.00 26.91 593 ALA A O 1
ATOM 4514 N N . GLN A 1 594 ? -26.964 -1.336 -44.054 1.00 29.42 594 GLN A N 1
ATOM 4515 C CA . GLN A 1 594 ? -25.637 -1.534 -44.615 1.00 29.42 594 GLN A CA 1
ATOM 4516 C C . GLN A 1 594 ? -25.602 -0.703 -45.896 1.00 29.42 594 GLN A C 1
ATOM 4518 O O . GLN A 1 594 ? -26.288 -1.047 -46.849 1.00 29.42 594 GLN A O 1
ATOM 4523 N N . LEU A 1 595 ? -24.886 0.421 -45.874 1.00 30.69 595 LEU A N 1
ATOM 4524 C CA . LEU A 1 595 ? -24.632 1.194 -47.089 1.00 30.69 595 LEU A CA 1
ATOM 4525 C C . LEU A 1 595 ? -23.504 0.504 -47.855 1.00 30.69 595 LEU A C 1
ATOM 4527 O O . LEU A 1 595 ? -22.514 0.095 -47.238 1.00 30.69 595 LEU A O 1
ATOM 4531 N N . ASP A 1 596 ? -23.670 0.345 -49.162 1.00 33.44 596 ASP A N 1
ATOM 4532 C CA . ASP A 1 596 ? -22.603 -0.145 -50.032 1.00 33.44 596 ASP A CA 1
ATOM 4533 C C . ASP A 1 596 ? -21.639 0.984 -50.436 1.00 33.44 596 ASP A C 1
ATOM 4535 O O . ASP A 1 596 ? -21.862 2.165 -50.150 1.00 33.44 596 ASP A O 1
ATOM 4539 N N . ASP A 1 597 ? -20.524 0.604 -51.063 1.00 33.78 597 ASP A N 1
ATOM 4540 C CA . ASP A 1 597 ? -19.442 1.530 -51.410 1.00 33.78 597 ASP A CA 1
ATOM 4541 C C . ASP A 1 597 ? -19.897 2.603 -52.426 1.00 33.78 597 ASP A C 1
ATOM 4543 O O . ASP A 1 597 ? -19.438 3.743 -52.363 1.00 33.78 597 ASP A O 1
ATOM 4547 N N . GLU A 1 598 ? -20.876 2.297 -53.287 1.00 35.34 598 GLU A N 1
ATOM 4548 C CA . GLU A 1 598 ? -21.431 3.235 -54.276 1.00 35.34 598 GLU A CA 1
ATOM 4549 C C . GLU A 1 598 ? -22.339 4.286 -53.605 1.00 35.34 598 GLU A C 1
ATOM 4551 O O . GLU A 1 598 ? -22.268 5.477 -53.918 1.00 35.34 598 GLU A O 1
ATOM 4556 N N . GLN A 1 599 ? -23.130 3.881 -52.605 1.00 37.75 599 GLN A N 1
ATOM 4557 C CA . GLN A 1 599 ? -23.928 4.780 -51.764 1.00 37.75 599 GLN A CA 1
ATOM 4558 C C . GLN A 1 599 ? -23.058 5.645 -50.844 1.00 37.75 599 GLN A C 1
ATOM 4560 O O . GLN A 1 599 ? -23.367 6.820 -50.619 1.00 37.75 599 GLN A O 1
ATOM 4565 N N . LEU A 1 600 ? -21.959 5.095 -50.322 1.00 36.31 600 LEU A N 1
ATOM 4566 C CA . LEU A 1 600 ? -20.984 5.853 -49.537 1.00 36.31 600 LEU A CA 1
ATOM 4567 C C . LEU A 1 600 ? -20.298 6.932 -50.380 1.00 36.31 600 LEU A C 1
ATOM 4569 O O . LEU A 1 600 ? -20.101 8.051 -49.896 1.00 36.31 600 LEU A O 1
ATOM 4573 N N . ASP A 1 601 ? -19.981 6.633 -51.636 1.00 37.44 601 ASP A N 1
ATOM 4574 C CA . ASP A 1 601 ? -19.351 7.587 -52.542 1.00 37.44 601 ASP A CA 1
ATOM 4575 C C . ASP A 1 601 ? -20.327 8.641 -53.089 1.00 37.44 601 ASP A C 1
ATOM 4577 O O . ASP A 1 601 ? -19.942 9.806 -53.219 1.00 37.44 601 ASP A O 1
ATOM 4581 N N . ASP A 1 602 ? -21.610 8.320 -53.291 1.00 35.00 602 ASP A N 1
ATOM 4582 C CA . ASP A 1 602 ? -22.628 9.316 -53.673 1.00 35.00 602 ASP A CA 1
ATOM 4583 C C . ASP A 1 602 ? -22.942 10.289 -52.509 1.00 35.00 602 ASP A C 1
ATOM 4585 O O . ASP A 1 602 ? -23.114 11.494 -52.726 1.00 35.00 602 ASP A O 1
ATOM 4589 N N . VAL A 1 603 ? -22.892 9.813 -51.254 1.00 34.00 603 VAL A N 1
ATOM 4590 C CA . VAL A 1 603 ? -22.966 10.648 -50.033 1.00 34.00 603 VAL A CA 1
ATOM 4591 C C . VAL A 1 603 ? -21.730 11.541 -49.878 1.00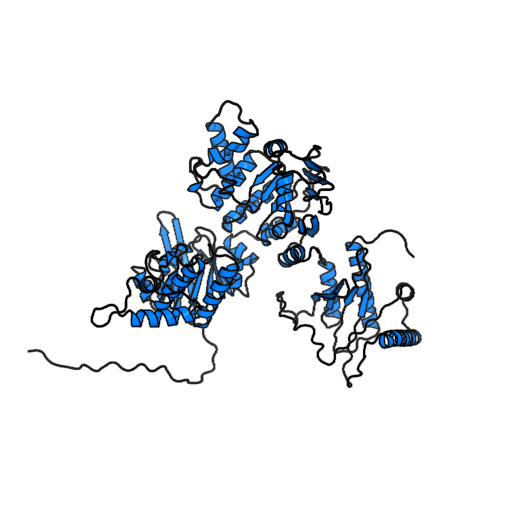 34.00 603 VAL A C 1
ATOM 4593 O O . VAL A 1 603 ? -21.852 12.707 -49.494 1.00 34.00 603 VAL A O 1
ATOM 4596 N N . ARG A 1 604 ? -20.536 11.034 -50.209 1.00 37.34 604 ARG A N 1
ATOM 4597 C CA . ARG A 1 604 ? -19.293 11.828 -50.228 1.00 37.34 604 ARG A CA 1
ATOM 4598 C C . ARG A 1 604 ? -19.288 12.871 -51.350 1.00 37.34 604 ARG A C 1
ATOM 4600 O O . ARG A 1 604 ? -18.713 13.947 -51.176 1.00 37.34 604 ARG A O 1
ATOM 4607 N N . ALA A 1 605 ? -19.932 12.583 -52.482 1.00 34.31 605 ALA A N 1
ATOM 4608 C CA . ALA A 1 605 ? -19.905 13.426 -53.675 1.00 34.31 605 ALA A CA 1
ATOM 4609 C C . ALA A 1 605 ? -21.027 14.485 -53.751 1.00 34.31 605 ALA A C 1
ATOM 4611 O O . ALA A 1 605 ? -20.833 15.518 -54.403 1.00 34.31 605 ALA A O 1
ATOM 4612 N N . ARG A 1 606 ? -22.190 14.304 -53.102 1.00 30.73 606 ARG A N 1
ATOM 4613 C CA . ARG A 1 606 ? -23.345 15.217 -53.254 1.00 30.73 606 ARG A CA 1
ATOM 4614 C C . ARG A 1 606 ? -23.653 16.050 -52.007 1.00 30.73 606 ARG A C 1
ATOM 4616 O O . ARG A 1 606 ? -24.103 15.553 -50.986 1.00 30.73 606 ARG A O 1
ATOM 4623 N N . LYS A 1 607 ? -23.593 17.381 -52.146 1.00 31.16 607 LYS A N 1
ATOM 4624 C CA . LYS A 1 607 ? -24.270 18.346 -51.246 1.00 31.16 607 LYS A CA 1
ATOM 4625 C C . LYS A 1 607 ? -25.774 18.506 -51.570 1.00 31.16 607 LYS A C 1
ATOM 4627 O O . LYS A 1 607 ? -26.275 19.629 -51.583 1.00 31.16 607 LYS A O 1
ATOM 4632 N N . ALA A 1 608 ? -26.499 17.432 -51.887 1.00 28.16 608 ALA A N 1
ATOM 4633 C CA . ALA A 1 608 ? -27.924 17.504 -52.244 1.00 28.16 608 ALA A CA 1
ATOM 4634 C C . ALA A 1 608 ? -28.745 16.397 -51.547 1.00 28.16 608 ALA A C 1
ATOM 4636 O O . ALA A 1 608 ? -28.171 15.371 -51.194 1.00 28.16 608 ALA A O 1
ATOM 4637 N N . PRO A 1 609 ? -30.054 16.607 -51.297 1.00 29.73 609 PRO A N 1
ATOM 4638 C CA . PRO A 1 609 ? -30.867 15.714 -50.475 1.00 29.73 609 PRO A CA 1
ATOM 4639 C C . PRO A 1 609 ? -31.134 14.373 -51.170 1.00 29.73 609 PRO A C 1
ATOM 4641 O O . PRO A 1 609 ? -31.285 14.328 -52.389 1.00 29.73 609 PRO A O 1
ATOM 4644 N N . ILE A 1 610 ? -31.217 13.308 -50.369 1.00 32.84 610 ILE A N 1
ATOM 4645 C CA . ILE A 1 610 ? -31.662 11.967 -50.777 1.00 32.84 610 ILE A CA 1
ATOM 4646 C C . ILE A 1 610 ? -33.127 12.067 -51.240 1.00 32.84 610 ILE A C 1
ATOM 4648 O O . ILE A 1 610 ? -33.937 12.677 -50.539 1.00 32.84 610 ILE A O 1
ATOM 4652 N N . ASP A 1 611 ? -33.458 11.516 -52.412 1.00 33.44 611 ASP A N 1
ATOM 4653 C CA . ASP A 1 611 ? -34.815 11.536 -52.979 1.00 33.44 611 ASP A CA 1
ATOM 4654 C C . ASP A 1 611 ? -35.614 10.251 -52.684 1.00 33.44 611 ASP A C 1
ATOM 4656 O O . ASP A 1 611 ? -35.056 9.230 -52.273 1.00 33.44 611 ASP A O 1
ATOM 4660 N N . ASP A 1 612 ? -36.939 10.309 -52.878 1.00 30.48 612 ASP A N 1
ATOM 4661 C CA . ASP A 1 612 ? -37.892 9.234 -52.537 1.00 30.48 612 ASP A CA 1
ATOM 4662 C C . ASP A 1 612 ? -37.577 7.890 -53.227 1.00 30.48 612 ASP A C 1
ATOM 4664 O O . ASP A 1 612 ? -37.891 6.826 -52.699 1.00 30.48 612 ASP A O 1
ATOM 4668 N N . THR A 1 613 ? -36.878 7.913 -54.363 1.00 30.73 613 THR A N 1
ATOM 4669 C CA . THR A 1 613 ? -36.423 6.715 -55.087 1.00 30.73 613 THR A CA 1
ATOM 4670 C C . THR A 1 613 ? -35.370 5.914 -54.315 1.00 30.73 613 THR A C 1
ATOM 4672 O O . THR A 1 613 ? -35.297 4.693 -54.440 1.00 30.73 613 THR A O 1
ATOM 4675 N N . SER A 1 614 ? -34.576 6.585 -53.478 1.00 34.34 614 SER A N 1
ATOM 4676 C CA . SER A 1 614 ? -33.539 5.959 -52.645 1.00 34.34 614 SER A CA 1
ATOM 4677 C C . SER A 1 614 ? -34.127 5.259 -51.409 1.00 34.34 614 SER A C 1
ATOM 4679 O O . SER A 1 614 ? -33.527 4.331 -50.869 1.00 34.34 614 SER A O 1
ATOM 4681 N N . LEU A 1 615 ? -35.327 5.666 -50.980 1.00 32.28 615 LEU A N 1
ATOM 4682 C CA . LEU A 1 615 ? -36.091 5.019 -49.908 1.00 32.28 615 LEU A CA 1
ATOM 4683 C C . LEU A 1 615 ? -36.774 3.726 -50.385 1.00 32.28 615 LEU A C 1
ATOM 4685 O O . LEU A 1 615 ? -36.828 2.759 -49.629 1.00 32.28 615 LEU A O 1
ATOM 4689 N N . GLU A 1 616 ? -37.227 3.664 -51.641 1.00 31.30 616 GLU A N 1
ATOM 4690 C CA . GLU A 1 616 ? -37.803 2.439 -52.223 1.00 31.30 616 GLU A CA 1
ATOM 4691 C C . GLU A 1 616 ? -36.753 1.328 -52.427 1.00 31.30 616 GLU A C 1
ATOM 4693 O O . GLU A 1 616 ? -37.060 0.146 -52.262 1.00 31.30 616 GLU A O 1
ATOM 4698 N N . ALA A 1 617 ? -35.498 1.691 -52.721 1.00 32.06 617 ALA A N 1
ATOM 4699 C CA . ALA A 1 617 ? -34.379 0.744 -52.779 1.00 32.06 617 ALA A CA 1
ATOM 4700 C C . ALA A 1 617 ? -34.045 0.159 -51.391 1.00 32.06 617 ALA A C 1
ATOM 4702 O O . ALA A 1 617 ? -33.818 -1.043 -51.255 1.00 32.06 617 ALA A O 1
ATOM 4703 N N . LEU A 1 618 ? -34.120 0.990 -50.346 1.00 32.47 618 LEU A N 1
ATOM 4704 C CA . LEU A 1 618 ? -33.908 0.589 -48.953 1.00 32.47 618 LEU A CA 1
ATOM 4705 C C . LEU A 1 618 ? -34.986 -0.399 -48.458 1.00 32.47 618 LEU A C 1
ATOM 4707 O O . LEU A 1 618 ? -34.687 -1.330 -47.708 1.00 32.47 618 LEU A O 1
ATOM 4711 N N . ASP A 1 619 ? -36.232 -0.246 -48.917 1.00 32.66 619 ASP A N 1
ATOM 4712 C CA . ASP A 1 619 ? -37.328 -1.184 -48.633 1.00 32.66 619 ASP A CA 1
ATOM 4713 C C . ASP A 1 619 ? -37.137 -2.551 -49.323 1.00 32.66 619 ASP A C 1
ATOM 4715 O O . ASP A 1 619 ? -37.513 -3.592 -48.766 1.00 32.66 619 ASP A O 1
ATOM 4719 N N . ALA A 1 620 ? -36.507 -2.582 -50.503 1.00 31.70 620 ALA A N 1
ATOM 4720 C CA . ALA A 1 620 ? -36.169 -3.822 -51.203 1.00 31.70 620 ALA A CA 1
ATOM 4721 C C . ALA A 1 620 ? -35.049 -4.609 -50.489 1.00 31.70 620 ALA A C 1
ATOM 4723 O O . ALA A 1 620 ? -35.144 -5.835 -50.361 1.00 31.70 620 ALA A O 1
ATOM 4724 N N . ASP A 1 621 ? -34.050 -3.921 -49.931 1.00 32.75 621 ASP A N 1
ATOM 4725 C CA . ASP A 1 621 ? -32.986 -4.546 -49.132 1.00 32.75 621 ASP A CA 1
ATOM 4726 C C . ASP A 1 621 ? -33.492 -5.040 -47.768 1.00 32.75 621 ASP A C 1
ATOM 4728 O O . ASP A 1 621 ? -33.113 -6.116 -47.292 1.00 32.75 621 ASP A O 1
ATOM 4732 N N . LEU A 1 622 ? -34.462 -4.343 -47.169 1.00 31.58 622 LEU A N 1
ATOM 4733 C CA . LEU A 1 622 ? -35.155 -4.810 -45.964 1.00 31.58 622 LEU A CA 1
ATOM 4734 C C . LEU A 1 622 ? -35.998 -6.075 -46.215 1.00 31.58 622 LEU A C 1
ATOM 4736 O O . LEU A 1 622 ? -36.171 -6.892 -45.303 1.00 31.58 622 LEU A O 1
ATOM 4740 N N . ALA A 1 623 ? -36.479 -6.300 -47.443 1.00 33.12 623 ALA A N 1
ATOM 4741 C CA . ALA A 1 623 ? -37.140 -7.549 -47.828 1.00 33.12 623 ALA A CA 1
ATOM 4742 C C . ALA A 1 623 ? -36.159 -8.740 -47.897 1.00 33.12 623 ALA A C 1
ATOM 4744 O O . ALA A 1 623 ? -36.530 -9.862 -47.535 1.00 33.12 623 ALA A O 1
ATOM 4745 N N . SER A 1 624 ? -34.895 -8.495 -48.262 1.00 31.33 624 SER A N 1
ATOM 4746 C CA . SER A 1 624 ? -33.812 -9.490 -48.211 1.00 31.33 624 SER A CA 1
ATOM 4747 C C . SER A 1 624 ? -33.525 -9.929 -46.768 1.00 31.33 624 SER A C 1
ATOM 4749 O O . SER A 1 624 ? -33.471 -11.127 -46.475 1.00 31.33 624 SER A O 1
ATOM 4751 N N . VAL A 1 625 ? -33.495 -8.983 -45.824 1.00 29.64 625 VAL A N 1
ATOM 4752 C CA . VAL A 1 625 ? -33.304 -9.259 -44.386 1.00 29.64 625 VAL A CA 1
ATOM 4753 C C . VAL A 1 625 ? -34.475 -10.054 -43.783 1.00 29.64 625 VAL A C 1
ATOM 4755 O O . VAL A 1 625 ? -34.256 -10.962 -42.977 1.00 29.64 625 VAL A O 1
ATOM 4758 N N . ARG A 1 626 ? -35.719 -9.801 -44.220 1.00 31.48 626 ARG A N 1
ATOM 4759 C CA . ARG A 1 626 ? -36.899 -10.602 -43.826 1.00 31.48 626 ARG A CA 1
ATOM 4760 C C . ARG A 1 626 ? -36.812 -12.057 -44.309 1.00 31.48 626 ARG A C 1
ATOM 4762 O O . ARG A 1 626 ? -37.284 -12.956 -43.615 1.00 31.48 626 ARG A O 1
ATOM 4769 N N . SER A 1 627 ? -36.188 -12.307 -45.463 1.00 30.36 627 SER A N 1
ATOM 4770 C CA . SER A 1 627 ? -36.020 -13.659 -46.021 1.00 30.36 627 SER A CA 1
ATOM 4771 C C . SER A 1 627 ? -34.992 -14.520 -45.267 1.00 30.36 627 SER A C 1
ATOM 4773 O O . SER A 1 627 ? -35.067 -15.748 -45.316 1.00 30.36 627 SER A O 1
ATOM 4775 N N . ALA A 1 628 ? -34.094 -13.890 -44.498 1.00 29.48 628 ALA A N 1
ATOM 4776 C CA . ALA A 1 628 ? -33.090 -14.548 -43.657 1.00 29.48 628 ALA A CA 1
ATOM 4777 C C . ALA A 1 628 ? -33.618 -14.997 -42.274 1.00 29.48 628 ALA A C 1
ATOM 4779 O O . ALA A 1 628 ? -32.849 -15.494 -41.452 1.00 29.48 628 ALA A O 1
ATOM 4780 N N . GLY A 1 629 ? -34.925 -14.860 -42.010 1.00 24.70 629 GLY A N 1
ATOM 4781 C CA . GLY A 1 629 ? -35.586 -15.425 -40.825 1.00 24.70 629 GLY A CA 1
ATOM 4782 C C . GLY A 1 629 ? -35.678 -14.508 -39.600 1.00 24.70 629 GLY A C 1
ATOM 4783 O O . GLY A 1 629 ? -36.105 -14.966 -38.541 1.00 24.70 629 GLY A O 1
ATOM 4784 N N . PHE A 1 630 ? -35.338 -13.222 -39.718 1.00 27.33 630 PHE A N 1
ATOM 4785 C CA . PHE A 1 630 ? -35.571 -12.237 -38.658 1.00 27.33 630 PHE A CA 1
ATOM 4786 C C . PHE A 1 630 ? -37.009 -11.696 -38.746 1.00 27.33 630 PHE A C 1
ATOM 4788 O O . PHE A 1 630 ? -37.362 -10.983 -39.686 1.00 27.33 630 PHE A O 1
ATOM 4795 N N . ALA A 1 631 ? -37.862 -12.045 -37.778 1.00 24.45 631 ALA A N 1
ATOM 4796 C CA . ALA A 1 631 ? -39.229 -11.531 -37.709 1.00 24.45 631 ALA A CA 1
ATOM 4797 C C . ALA A 1 631 ? -39.237 -10.070 -37.226 1.00 24.45 631 ALA A C 1
ATOM 4799 O O . ALA A 1 631 ? -38.792 -9.765 -36.120 1.00 24.45 631 ALA A O 1
ATOM 4800 N N . LEU A 1 632 ? -39.762 -9.170 -38.058 1.00 29.72 632 LEU A N 1
ATOM 4801 C CA . LEU A 1 632 ? -40.035 -7.777 -37.713 1.00 29.72 632 LEU A CA 1
ATOM 4802 C C . LEU A 1 632 ? -41.506 -7.668 -37.305 1.00 29.72 632 LEU A C 1
ATOM 4804 O O . LEU A 1 632 ? -42.377 -7.685 -38.169 1.00 29.72 632 LEU A O 1
ATOM 4808 N N . ASP A 1 633 ? -41.775 -7.585 -36.004 1.00 25.84 633 ASP A N 1
ATOM 4809 C CA . ASP A 1 633 ? -43.138 -7.424 -35.492 1.00 25.84 633 ASP A CA 1
ATOM 4810 C C . ASP A 1 633 ? -43.572 -5.947 -35.566 1.00 25.84 633 ASP A C 1
ATOM 4812 O O . ASP A 1 633 ? -42.823 -5.035 -35.192 1.00 25.84 633 ASP A O 1
ATOM 4816 N N . GLU A 1 634 ? -44.772 -5.694 -36.085 1.00 31.17 634 GLU A N 1
ATOM 4817 C CA . GLU A 1 634 ? -45.361 -4.355 -36.178 1.00 31.17 634 GLU A CA 1
ATOM 4818 C C . GLU A 1 634 ? -46.164 -4.061 -34.903 1.00 31.17 634 GLU A C 1
ATOM 4820 O O . GLU A 1 634 ? -47.332 -4.417 -34.772 1.00 31.17 634 GLU A O 1
ATOM 4825 N N . GLY A 1 635 ? -45.503 -3.422 -33.932 1.00 27.78 635 GLY A N 1
ATOM 4826 C CA . GLY A 1 635 ? -46.100 -2.991 -32.664 1.00 27.78 635 GLY A CA 1
ATOM 4827 C C . GLY A 1 635 ? -46.769 -1.603 -32.706 1.00 27.78 635 GLY A C 1
ATOM 4828 O O . GLY A 1 635 ? -46.513 -0.812 -33.615 1.00 27.78 635 GLY A O 1
ATOM 4829 N N . PRO A 1 636 ? -47.632 -1.294 -31.717 1.00 27.94 636 PRO A N 1
ATOM 4830 C CA . PRO A 1 636 ? -48.712 -0.321 -31.837 1.00 27.94 636 PRO A CA 1
ATOM 4831 C C . PRO A 1 636 ? -48.255 1.142 -31.734 1.00 27.94 636 PRO A C 1
ATOM 4833 O O . PRO A 1 636 ? -47.365 1.499 -30.970 1.00 27.94 636 PRO A O 1
ATOM 4836 N N . GLN A 1 637 ? -48.940 1.968 -32.523 1.00 32.91 637 GLN A N 1
ATOM 4837 C CA . GLN A 1 637 ? -48.870 3.423 -32.679 1.00 32.91 637 GLN A CA 1
ATOM 4838 C C . GLN A 1 637 ? -48.182 4.232 -31.558 1.00 32.91 637 GLN A C 1
ATOM 4840 O O . GLN A 1 637 ? -48.687 4.300 -30.440 1.00 32.91 637 GLN A O 1
ATOM 4845 N N . GLY A 1 638 ? -47.136 4.995 -31.920 1.00 30.81 638 GLY A N 1
ATOM 4846 C CA . GLY A 1 638 ? -46.924 6.320 -31.315 1.00 30.81 638 GLY A CA 1
ATOM 4847 C C . GLY A 1 638 ? -45.502 6.803 -31.000 1.00 30.81 638 GLY A C 1
ATOM 4848 O O . GLY A 1 638 ? -45.368 7.982 -30.692 1.00 30.81 638 GLY A O 1
ATOM 4849 N N . GLY A 1 639 ? -44.447 5.986 -31.085 1.00 28.70 639 GLY A N 1
ATOM 4850 C CA . GLY A 1 639 ? -43.075 6.423 -30.763 1.00 28.70 639 GLY A CA 1
ATOM 4851 C C . GLY A 1 639 ? -42.077 6.135 -31.884 1.00 28.70 639 GLY A C 1
ATOM 4852 O O . GLY A 1 639 ? -41.858 4.975 -32.214 1.00 28.70 639 GLY A O 1
ATOM 4853 N N . ASN A 1 640 ? -41.459 7.172 -32.459 1.00 31.56 640 ASN A N 1
ATOM 4854 C CA . ASN A 1 640 ? -40.412 7.029 -33.477 1.00 31.56 640 ASN A CA 1
ATOM 4855 C C . ASN A 1 640 ? -39.028 7.028 -32.808 1.00 31.56 640 ASN A C 1
ATOM 4857 O O . ASN A 1 640 ? -38.587 8.072 -32.340 1.00 31.56 640 ASN A O 1
ATOM 4861 N N . ALA A 1 641 ? -38.335 5.888 -32.806 1.00 34.59 641 ALA A N 1
ATOM 4862 C CA . ALA A 1 641 ? -36.893 5.807 -32.560 1.00 34.59 641 ALA A CA 1
ATOM 4863 C C . ALA A 1 641 ? -36.170 5.642 -33.909 1.00 34.59 641 ALA A C 1
ATOM 4865 O O . ALA A 1 641 ? -36.590 4.819 -34.724 1.00 34.59 641 ALA A O 1
ATOM 4866 N N . ALA A 1 642 ? -35.107 6.411 -34.158 1.00 34.38 642 ALA A N 1
ATOM 4867 C CA . ALA A 1 642 ? -34.297 6.324 -35.376 1.00 34.38 642 ALA A CA 1
ATOM 4868 C C . ALA A 1 642 ? -32.850 5.974 -35.002 1.00 34.38 642 ALA A C 1
ATOM 4870 O O . ALA A 1 642 ? -32.220 6.704 -34.249 1.00 34.38 642 ALA A O 1
ATOM 4871 N N . SER A 1 643 ? -32.320 4.863 -35.516 1.00 38.09 643 SER A N 1
ATOM 4872 C CA . SER A 1 643 ? -30.936 4.423 -35.280 1.00 38.09 643 SER A CA 1
ATOM 4873 C C . SER A 1 643 ? -30.104 4.592 -36.554 1.00 38.09 643 SER A C 1
ATOM 4875 O O . SER A 1 643 ? -30.602 4.315 -37.642 1.00 38.09 643 SER A O 1
ATOM 4877 N N . ILE A 1 644 ? -28.858 5.072 -36.431 1.00 38.66 644 ILE A N 1
ATOM 4878 C CA . ILE A 1 644 ? -27.945 5.305 -37.564 1.00 38.66 644 ILE A CA 1
ATOM 4879 C C . ILE A 1 644 ? -26.641 4.535 -37.311 1.00 38.66 644 ILE A C 1
ATOM 4881 O O . ILE A 1 644 ? -25.929 4.785 -36.342 1.00 38.66 644 ILE A O 1
ATOM 4885 N N . ALA A 1 645 ? -26.316 3.576 -38.177 1.00 38.66 645 ALA A N 1
ATOM 4886 C CA . ALA A 1 645 ? -25.076 2.803 -38.109 1.00 38.66 645 ALA A CA 1
ATOM 4887 C C . ALA A 1 645 ? -24.004 3.428 -39.011 1.00 38.66 645 ALA A C 1
ATOM 4889 O O . ALA A 1 645 ? -24.310 3.767 -40.152 1.00 38.66 645 ALA A O 1
ATOM 4890 N N . VAL A 1 646 ? -22.758 3.548 -38.536 1.00 38.28 646 VAL A N 1
ATOM 4891 C CA . VAL A 1 646 ? -21.634 4.020 -39.365 1.00 38.28 646 VAL A CA 1
ATOM 4892 C C . VAL A 1 646 ? -20.476 3.018 -39.269 1.00 38.28 646 VAL A C 1
ATOM 4894 O O . VAL A 1 646 ? -19.813 2.939 -38.233 1.00 38.28 646 VAL A O 1
ATOM 4897 N N . PRO A 1 647 ? -20.224 2.207 -40.310 1.00 37.50 647 PRO A N 1
ATOM 4898 C CA . PRO A 1 647 ? -19.140 1.228 -40.286 1.00 37.50 647 PRO A CA 1
ATOM 4899 C C . PRO A 1 647 ? -17.760 1.910 -40.318 1.00 37.50 647 PRO A C 1
ATOM 4901 O O . PRO A 1 647 ? -17.575 2.903 -41.018 1.00 37.50 647 PRO A O 1
ATOM 4904 N N . LEU A 1 648 ? -16.781 1.358 -39.585 1.00 35.94 648 LEU A N 1
ATOM 4905 C CA . LEU A 1 648 ? -15.377 1.784 -39.639 1.00 35.94 648 LEU A CA 1
ATOM 4906 C C . LEU A 1 648 ? -14.526 0.686 -40.303 1.00 35.94 648 LEU A C 1
ATOM 4908 O O . LEU A 1 648 ? -14.653 -0.488 -39.940 1.00 35.94 648 LEU A O 1
ATOM 4912 N N . PRO A 1 649 ? -13.625 1.017 -41.241 1.00 31.55 649 PRO A N 1
ATOM 4913 C CA . PRO A 1 649 ? -12.709 0.030 -41.797 1.00 31.55 649 PRO A CA 1
ATOM 4914 C C . PRO A 1 649 ? -11.636 -0.363 -40.764 1.00 31.55 649 PRO A C 1
ATOM 4916 O O . PRO A 1 649 ? -10.993 0.490 -40.157 1.00 31.55 649 PRO A O 1
ATOM 4919 N N . SER A 1 650 ? -11.414 -1.668 -40.577 1.00 35.25 650 SER A N 1
ATOM 4920 C CA . SER A 1 650 ? -10.271 -2.214 -39.830 1.00 35.25 650 SER A CA 1
ATOM 4921 C C . SER A 1 650 ? -9.642 -3.376 -40.610 1.00 35.25 650 SER A C 1
ATOM 4923 O O . SER A 1 650 ? -10.344 -4.165 -41.245 1.00 35.25 650 SER A O 1
ATOM 4925 N N . THR A 1 651 ? -8.316 -3.514 -40.547 1.00 29.45 651 THR A N 1
ATOM 4926 C CA . THR A 1 651 ? -7.552 -4.583 -41.218 1.00 29.45 651 THR A CA 1
ATOM 4927 C C . THR A 1 651 ? -7.453 -5.887 -40.411 1.00 29.45 651 THR A C 1
ATOM 4929 O O . THR A 1 651 ? -6.881 -6.859 -40.899 1.00 29.45 651 THR A O 1
ATOM 4932 N N . THR A 1 652 ? -8.025 -5.961 -39.202 1.00 30.05 652 THR A N 1
ATOM 4933 C CA . THR A 1 652 ? -7.952 -7.146 -38.311 1.00 30.05 652 THR A CA 1
ATOM 4934 C C . THR A 1 652 ? -9.316 -7.727 -37.907 1.00 30.05 652 THR A C 1
ATOM 4936 O O . THR A 1 652 ? -9.394 -8.574 -37.015 1.00 30.05 652 THR A O 1
ATOM 4939 N N . GLY A 1 653 ? -10.381 -7.354 -38.621 1.00 30.53 653 GLY A N 1
ATOM 4940 C CA . GLY A 1 653 ? -11.749 -7.846 -38.429 1.00 30.53 653 GLY A CA 1
ATOM 4941 C C . GLY A 1 653 ? -12.708 -6.697 -38.128 1.00 30.53 653 GLY A C 1
ATOM 4942 O O . GLY A 1 653 ? -12.379 -5.829 -37.323 1.00 30.53 653 GLY A O 1
ATOM 4943 N N . LEU A 1 654 ? -13.863 -6.683 -38.809 1.00 30.17 654 LEU A N 1
ATOM 4944 C CA . LEU A 1 654 ? -14.861 -5.602 -38.794 1.00 30.17 654 LEU A CA 1
ATOM 4945 C C . LEU A 1 654 ? -15.011 -4.957 -37.408 1.00 30.17 654 LEU A C 1
ATOM 4947 O O . LEU A 1 654 ? -15.555 -5.575 -36.504 1.00 30.17 654 LEU A O 1
ATOM 4951 N N . VAL A 1 655 ? -14.596 -3.699 -37.263 1.00 33.44 655 VAL A N 1
ATOM 4952 C CA . VAL A 1 655 ? -15.036 -2.850 -36.152 1.00 33.44 655 VAL A CA 1
ATOM 4953 C C . VAL A 1 655 ? -16.209 -2.045 -36.691 1.00 33.44 655 VAL A C 1
ATOM 4955 O O . VAL A 1 655 ? -16.032 -1.077 -37.416 1.00 33.44 655 VAL A O 1
ATOM 4958 N N . THR A 1 656 ? -17.433 -2.467 -36.392 1.00 37.03 656 THR A N 1
ATOM 4959 C CA . THR A 1 656 ? -18.626 -1.702 -36.790 1.00 37.03 656 THR A CA 1
ATOM 4960 C C . THR A 1 656 ? -19.037 -0.818 -35.620 1.00 37.03 656 THR A C 1
ATOM 4962 O O . THR A 1 656 ? -19.488 -1.347 -34.609 1.00 37.03 656 THR A O 1
ATOM 4965 N N . ALA A 1 657 ? -18.872 0.502 -35.731 1.00 35.59 657 ALA A N 1
ATOM 4966 C CA . ALA A 1 657 ? -19.376 1.439 -34.732 1.00 35.59 657 ALA A CA 1
ATOM 4967 C C . ALA A 1 657 ? -20.880 1.678 -34.964 1.00 35.59 657 ALA A C 1
ATOM 4969 O O . ALA A 1 657 ? -21.297 2.328 -35.919 1.00 35.59 657 ALA A O 1
ATOM 4970 N N . LEU A 1 658 ? -21.731 1.138 -34.090 1.00 38.84 658 LEU A N 1
ATOM 4971 C CA . LEU A 1 658 ? -23.172 1.415 -34.119 1.00 38.84 658 LEU A CA 1
ATOM 4972 C C . LEU A 1 658 ? -23.481 2.605 -33.197 1.00 38.84 658 LEU A C 1
ATOM 4974 O O . LEU A 1 658 ? -23.414 2.446 -31.979 1.00 38.84 658 LEU A O 1
ATOM 4978 N N . MET A 1 659 ? -23.837 3.771 -33.753 1.00 38.53 659 MET A N 1
ATOM 4979 C CA . MET A 1 659 ? -24.262 4.937 -32.967 1.00 38.53 659 MET A CA 1
ATOM 4980 C C . MET A 1 659 ? -25.793 4.952 -32.831 1.00 38.53 659 MET A C 1
ATOM 4982 O O . MET A 1 659 ? -26.527 5.406 -33.705 1.00 38.53 659 MET A O 1
ATOM 4986 N N . VAL A 1 660 ? -26.314 4.430 -31.722 1.00 39.78 660 VAL A N 1
ATOM 4987 C CA . VAL A 1 660 ? -27.768 4.429 -31.485 1.00 39.78 660 VAL A CA 1
ATOM 4988 C C . VAL A 1 660 ? -28.205 5.791 -30.942 1.00 39.78 660 VAL A C 1
ATOM 4990 O O . VAL A 1 660 ? -27.763 6.196 -29.873 1.00 39.78 660 VAL A O 1
ATOM 4993 N N . VAL A 1 661 ? -29.081 6.479 -31.677 1.00 35.62 661 VAL A N 1
ATOM 4994 C CA . VAL A 1 661 ? -29.719 7.743 -31.289 1.00 35.62 661 VAL A CA 1
ATOM 4995 C C . VAL A 1 661 ? -31.122 7.446 -30.738 1.00 35.62 661 VAL A C 1
ATOM 4997 O O . VAL A 1 661 ? -32.008 7.033 -31.475 1.00 35.62 661 VAL A O 1
ATOM 5000 N N . CYS A 1 662 ? -31.365 7.655 -29.442 1.00 34.78 662 CYS A N 1
ATOM 5001 C CA . CYS A 1 662 ? -32.691 7.453 -28.833 1.00 34.78 662 CYS A CA 1
ATOM 5002 C C . CYS A 1 662 ? -33.342 8.781 -28.407 1.00 34.78 662 CYS A C 1
ATOM 5004 O O . CYS A 1 662 ? -33.318 9.131 -27.231 1.00 34.78 662 CYS A O 1
ATOM 5006 N N . GLY A 1 663 ? -33.926 9.540 -29.336 1.00 31.27 663 GLY A N 1
ATOM 5007 C CA . GLY A 1 663 ? -34.645 10.786 -29.022 1.00 31.27 663 GLY A CA 1
ATOM 5008 C C . GLY A 1 663 ? -36.171 10.638 -29.073 1.00 31.27 663 GLY A C 1
ATOM 5009 O O . GLY A 1 663 ? -36.697 10.022 -29.991 1.00 31.27 663 GLY A O 1
ATOM 5010 N N . ALA A 1 664 ? -36.892 11.250 -28.124 1.00 30.77 664 ALA A N 1
ATOM 5011 C CA . ALA A 1 664 ? -38.365 11.293 -28.075 1.00 30.77 664 ALA A CA 1
ATOM 5012 C C . ALA A 1 664 ? -39.009 12.308 -29.052 1.00 30.77 664 ALA A C 1
ATOM 5014 O O . ALA A 1 664 ? -40.230 12.451 -29.070 1.00 30.77 664 ALA A O 1
ATOM 5015 N N . ASN A 1 665 ? -38.211 13.009 -29.866 1.00 34.06 665 ASN A N 1
ATOM 5016 C CA . ASN A 1 665 ? -38.671 14.027 -30.812 1.00 34.06 665 ASN A CA 1
ATOM 5017 C C . ASN A 1 665 ? -38.234 13.691 -32.245 1.00 34.06 665 ASN A C 1
ATOM 5019 O O . ASN A 1 665 ? -37.144 13.170 -32.466 1.00 34.06 665 ASN A O 1
ATOM 5023 N N . ARG A 1 666 ? -39.095 14.013 -33.222 1.00 37.56 666 ARG A N 1
ATOM 5024 C CA . ARG A 1 666 ? -38.792 13.899 -34.658 1.00 37.56 666 ARG A CA 1
ATOM 5025 C C . ARG A 1 666 ? -37.608 14.809 -35.000 1.00 37.56 666 ARG A C 1
ATOM 5027 O O . ARG A 1 666 ? -37.784 16.022 -35.016 1.00 37.56 666 ARG A O 1
ATOM 5034 N N . LEU A 1 667 ? -36.453 14.210 -35.286 1.00 39.69 667 LEU A N 1
ATOM 5035 C CA . LEU A 1 667 ? -35.312 14.895 -35.897 1.00 39.69 667 LEU A CA 1
ATOM 5036 C C . LEU A 1 667 ? -35.711 15.353 -37.302 1.00 39.69 667 LEU A C 1
ATOM 5038 O O . LEU A 1 667 ? -36.301 14.573 -38.058 1.00 39.69 667 LEU A O 1
ATOM 5042 N N . ASP A 1 668 ? -35.417 16.602 -37.655 1.00 41.41 668 ASP A N 1
ATOM 5043 C CA . ASP A 1 668 ? -35.624 17.069 -39.026 1.00 41.41 668 ASP A CA 1
ATOM 5044 C C . ASP A 1 668 ? -34.474 16.629 -39.956 1.00 41.41 668 ASP A C 1
ATOM 5046 O O . ASP A 1 668 ? -33.402 16.204 -39.519 1.00 41.41 668 ASP A O 1
ATOM 5050 N N . ALA A 1 669 ? -34.689 16.703 -41.273 1.00 40.75 669 ALA A N 1
ATOM 5051 C CA . ALA A 1 669 ? -33.700 16.258 -42.257 1.00 40.75 669 ALA A CA 1
ATOM 5052 C C . ALA A 1 669 ? -32.360 17.023 -42.167 1.00 40.75 669 ALA A C 1
ATOM 5054 O O . ALA A 1 669 ? -31.313 16.473 -42.509 1.00 40.75 669 ALA A O 1
ATOM 5055 N N . ALA A 1 670 ? -32.368 18.270 -41.684 1.00 43.03 670 ALA A N 1
ATOM 5056 C CA . ALA A 1 670 ? -31.169 19.091 -41.535 1.00 43.03 670 ALA A CA 1
ATOM 5057 C C . ALA A 1 670 ? -30.388 18.756 -40.251 1.00 43.03 670 ALA A C 1
ATOM 5059 O O . ALA A 1 670 ? -29.166 18.916 -40.200 1.00 43.03 670 ALA A O 1
ATOM 5060 N N . GLU A 1 671 ? -31.068 18.302 -39.201 1.00 43.38 671 GLU A N 1
ATOM 5061 C CA . GLU A 1 671 ? -30.460 17.727 -38.001 1.00 43.38 671 GLU A CA 1
ATOM 5062 C C . GLU A 1 671 ? -29.852 16.361 -38.305 1.00 43.38 671 GLU A C 1
ATOM 5064 O O . GLU A 1 671 ? -28.686 16.143 -37.985 1.00 43.38 671 GLU A O 1
ATOM 5069 N N . VAL A 1 672 ? -30.567 15.490 -39.025 1.00 42.72 672 VAL A N 1
ATOM 5070 C CA . VAL A 1 672 ? -30.032 14.193 -39.475 1.00 42.72 672 VAL A CA 1
ATOM 5071 C C . VAL A 1 672 ? -28.776 14.381 -40.332 1.00 42.72 672 VAL A C 1
ATOM 5073 O O . VAL A 1 672 ? -27.762 13.740 -40.071 1.00 42.72 672 VAL A O 1
ATOM 5076 N N . GLN A 1 673 ? -28.780 15.312 -41.291 1.00 44.84 673 GLN A N 1
ATOM 5077 C CA . GLN A 1 673 ? -27.592 15.609 -42.102 1.00 44.84 673 GLN A CA 1
ATOM 5078 C C . GLN A 1 673 ? -26.416 16.150 -41.279 1.00 44.84 673 GLN A C 1
ATOM 5080 O O . GLN A 1 673 ? -25.269 15.795 -41.547 1.00 44.84 673 GLN A O 1
ATOM 5085 N N . ARG A 1 674 ? -26.677 16.983 -40.262 1.00 46.50 674 ARG A N 1
ATOM 5086 C CA . ARG A 1 674 ? -25.629 17.462 -39.348 1.00 46.50 674 ARG A CA 1
ATOM 5087 C C . ARG A 1 674 ? -25.029 16.327 -38.529 1.00 46.50 674 ARG A C 1
ATOM 5089 O O . ARG A 1 674 ? -23.812 16.270 -38.401 1.00 46.50 674 ARG A O 1
ATOM 5096 N N . ILE A 1 675 ? -25.862 15.419 -38.027 1.00 45.06 675 ILE A N 1
ATOM 5097 C CA . ILE A 1 675 ? -25.431 14.248 -37.257 1.00 45.06 675 ILE A CA 1
ATOM 5098 C C . ILE A 1 675 ? -24.583 13.320 -38.129 1.00 45.06 675 ILE A C 1
ATOM 5100 O O . ILE A 1 675 ? -23.500 12.922 -37.713 1.00 45.06 675 ILE A O 1
ATOM 5104 N N . VAL A 1 676 ? -25.027 13.034 -39.356 1.00 45.72 676 VAL A N 1
ATOM 5105 C CA . VAL A 1 676 ? -24.285 12.202 -40.317 1.00 45.72 676 VAL A CA 1
ATOM 5106 C C . VAL A 1 676 ? -22.939 12.836 -40.681 1.00 45.72 676 VAL A C 1
ATOM 5108 O O . VAL A 1 676 ? -21.926 12.142 -40.688 1.00 45.72 676 VAL A O 1
ATOM 5111 N N . ALA A 1 677 ? -22.888 14.151 -40.910 1.00 46.78 677 ALA A N 1
ATOM 5112 C CA . ALA A 1 677 ? -21.634 14.853 -41.190 1.00 46.78 677 ALA A CA 1
ATOM 5113 C C . ALA A 1 677 ? -20.665 14.827 -39.994 1.00 46.78 677 ALA A C 1
ATOM 5115 O O . ALA A 1 677 ? -19.468 14.613 -40.174 1.00 46.78 677 ALA A O 1
ATOM 5116 N N . LEU A 1 678 ? -21.179 14.999 -38.771 1.00 44.78 678 LEU A N 1
ATOM 5117 C CA . LEU A 1 678 ? -20.376 14.914 -37.548 1.00 44.78 678 LEU A CA 1
ATOM 5118 C C . LEU A 1 678 ? -19.829 13.494 -37.342 1.00 44.78 678 LEU A C 1
ATOM 5120 O O . LEU A 1 678 ? -18.682 13.311 -36.945 1.00 44.78 678 LEU A O 1
ATOM 5124 N N . LEU A 1 679 ? -20.648 12.484 -37.642 1.00 46.00 679 LEU A N 1
ATOM 5125 C CA . LEU A 1 679 ? -20.280 11.076 -37.554 1.00 46.00 679 LEU A CA 1
ATOM 5126 C C . LEU A 1 679 ? -19.232 10.668 -38.588 1.00 46.00 679 LEU A C 1
ATOM 5128 O O . LEU A 1 679 ? -18.328 9.901 -38.261 1.00 46.00 679 LEU A O 1
ATOM 5132 N N . ALA A 1 680 ? -19.323 11.201 -39.806 1.00 47.41 680 ALA A N 1
ATOM 5133 C CA . ALA A 1 680 ? -18.317 11.005 -40.841 1.00 47.41 680 ALA A CA 1
ATOM 5134 C C . ALA A 1 680 ? -16.957 11.605 -40.431 1.00 47.41 680 ALA A C 1
ATOM 5136 O O . ALA A 1 680 ? -15.939 10.931 -40.565 1.00 47.41 680 ALA A O 1
ATOM 5137 N N . ASP A 1 681 ? -16.942 12.807 -39.837 1.00 45.31 681 ASP A N 1
ATOM 5138 C CA . ASP A 1 681 ? -15.713 13.451 -39.334 1.00 45.31 681 ASP A CA 1
ATOM 5139 C C . ASP A 1 681 ? -15.094 12.678 -38.150 1.00 45.31 681 ASP A C 1
ATOM 5141 O O . ASP A 1 681 ? -13.878 12.479 -38.076 1.00 45.31 681 ASP A O 1
ATOM 5145 N N . VAL A 1 682 ? -15.929 12.160 -37.240 1.00 43.59 682 VAL A N 1
ATOM 5146 C CA . VAL A 1 682 ? -15.487 11.273 -36.148 1.00 43.59 682 VAL A CA 1
ATOM 5147 C C . VAL A 1 682 ? -14.890 9.975 -36.700 1.00 43.59 682 VAL A C 1
ATOM 5149 O O . VAL A 1 682 ? -13.829 9.546 -36.247 1.00 43.59 682 VAL A O 1
ATOM 5152 N N . SER A 1 683 ? -15.541 9.373 -37.695 1.00 44.84 683 SER A N 1
ATOM 5153 C CA . SER A 1 683 ? -15.086 8.155 -38.370 1.00 44.84 683 SER A CA 1
ATOM 5154 C C . SER A 1 683 ? -13.725 8.342 -39.050 1.00 44.84 683 SER A C 1
ATOM 5156 O O . SER A 1 683 ? -12.805 7.552 -38.830 1.00 44.84 683 SER A O 1
ATOM 5158 N N . GLU A 1 684 ? -13.560 9.419 -39.817 1.00 45.25 684 GLU A N 1
ATOM 5159 C CA . GLU A 1 684 ? -12.315 9.744 -40.523 1.00 45.25 684 GLU A CA 1
ATOM 5160 C C . GLU A 1 684 ? -11.149 9.983 -39.547 1.00 45.25 684 GLU A C 1
ATOM 5162 O O . GLU A 1 684 ? -10.029 9.494 -39.741 1.00 45.25 684 GLU A O 1
ATOM 5167 N N . ARG A 1 685 ? -11.416 10.656 -38.421 1.00 43.78 685 ARG A N 1
ATOM 5168 C CA . ARG A 1 685 ? -10.424 10.864 -37.356 1.00 43.78 685 ARG A CA 1
ATOM 5169 C C . ARG A 1 685 ? -10.025 9.571 -36.656 1.00 43.78 685 ARG A C 1
ATOM 5171 O O . ARG A 1 685 ? -8.837 9.380 -36.400 1.00 43.78 685 ARG A O 1
ATOM 5178 N N . ILE A 1 686 ? -10.976 8.676 -36.378 1.00 41.31 686 ILE A N 1
ATOM 5179 C CA . ILE A 1 686 ? -10.681 7.359 -35.797 1.00 41.31 686 ILE A CA 1
ATOM 5180 C C . ILE A 1 686 ? -9.817 6.537 -36.764 1.00 41.31 686 ILE A C 1
ATOM 5182 O O . ILE A 1 686 ? -8.796 6.007 -36.334 1.00 41.31 686 ILE A O 1
ATOM 5186 N N . ALA A 1 687 ? -10.146 6.514 -38.061 1.00 41.59 687 ALA A N 1
ATOM 5187 C CA . ALA A 1 687 ? -9.359 5.820 -39.088 1.00 41.59 687 ALA A CA 1
ATOM 5188 C C . ALA A 1 687 ? -7.925 6.375 -39.225 1.00 41.59 687 ALA A C 1
ATOM 5190 O O . ALA A 1 687 ? -6.965 5.634 -39.452 1.00 41.59 687 ALA A O 1
ATOM 5191 N N . THR A 1 688 ? -7.756 7.685 -39.039 1.00 39.53 688 THR A N 1
ATOM 5192 C CA . THR A 1 688 ? -6.434 8.329 -39.023 1.00 39.53 688 THR A CA 1
ATOM 5193 C C . THR A 1 688 ? -5.637 7.947 -37.766 1.00 39.53 688 THR A C 1
ATOM 5195 O O . THR A 1 688 ? -4.429 7.723 -37.836 1.00 39.53 688 THR A O 1
ATOM 5198 N N . LEU A 1 689 ? -6.305 7.822 -36.613 1.00 36.72 689 LEU A N 1
ATOM 5199 C CA . LEU A 1 689 ? -5.701 7.447 -35.327 1.00 36.72 689 LEU A CA 1
ATOM 5200 C C . LEU A 1 689 ? -5.321 5.959 -35.239 1.00 36.72 689 LEU A C 1
ATOM 5202 O O . LEU A 1 689 ? -4.360 5.622 -34.549 1.00 36.72 689 LEU A O 1
ATOM 5206 N N . THR A 1 690 ? -6.028 5.072 -35.945 1.00 35.97 690 THR A N 1
ATOM 5207 C CA . THR A 1 690 ? -5.736 3.627 -36.000 1.00 35.97 690 THR A CA 1
ATOM 5208 C C . THR A 1 690 ? -4.643 3.253 -37.006 1.00 35.97 690 THR A C 1
ATOM 5210 O O . THR A 1 690 ? -4.304 2.077 -37.123 1.00 35.97 690 THR A O 1
ATOM 5213 N N . GLY A 1 691 ? -4.065 4.229 -37.719 1.00 30.98 691 GLY A N 1
ATOM 5214 C CA . GLY A 1 691 ? -2.972 4.001 -38.670 1.00 30.98 691 GLY A CA 1
ATOM 5215 C C . GLY A 1 691 ? -3.394 3.293 -39.963 1.00 30.98 691 GLY A C 1
ATOM 5216 O O . GLY A 1 691 ? -2.551 2.716 -40.643 1.00 30.98 691 GLY A O 1
ATOM 5217 N N . THR A 1 692 ? -4.681 3.334 -40.317 1.00 36.66 692 THR A N 1
ATOM 5218 C CA . THR A 1 692 ? -5.247 2.691 -41.517 1.00 36.66 692 THR A CA 1
ATOM 5219 C C . THR A 1 692 ? -5.236 3.583 -42.762 1.00 36.66 692 THR A C 1
ATOM 5221 O O . THR A 1 692 ? -5.914 3.273 -43.734 1.00 36.66 692 THR A O 1
ATOM 5224 N N . VAL A 1 693 ? -4.457 4.670 -42.779 1.00 33.34 693 VAL A N 1
ATOM 5225 C CA . VAL A 1 693 ? -4.191 5.410 -44.024 1.00 33.34 693 VAL A CA 1
ATOM 5226 C C . VAL A 1 693 ? -3.015 4.734 -44.729 1.00 33.34 693 VAL A C 1
ATOM 5228 O O . VAL A 1 693 ? -1.859 5.119 -44.563 1.00 33.34 693 VAL A O 1
ATOM 5231 N N . GLY A 1 694 ? -3.326 3.654 -45.444 1.00 27.23 694 GLY A N 1
ATOM 5232 C CA . GLY A 1 694 ? -2.448 3.018 -46.419 1.00 27.23 694 GLY A CA 1
ATOM 5233 C C . GLY A 1 694 ? -2.967 3.315 -47.823 1.00 27.23 694 GLY A C 1
ATOM 5234 O O . GLY A 1 694 ? -4.088 2.945 -48.139 1.00 27.23 694 GLY A O 1
ATOM 5235 N N . ASP A 1 695 ? -2.137 4.028 -48.577 1.00 25.94 695 ASP A N 1
ATOM 5236 C CA . ASP A 1 695 ? -2.235 4.518 -49.956 1.00 25.94 695 ASP A CA 1
ATOM 5237 C C . ASP A 1 695 ? -3.287 3.932 -50.935 1.00 25.94 695 ASP A C 1
ATOM 5239 O O . ASP A 1 695 ? -3.379 2.728 -51.157 1.00 25.94 695 ASP A O 1
ATOM 5243 N N . GLU A 1 696 ? -3.897 4.898 -51.637 1.00 21.53 696 GLU A N 1
ATOM 5244 C CA . GLU A 1 696 ? -4.689 4.905 -52.885 1.00 21.53 696 GLU A CA 1
ATOM 5245 C C . GLU A 1 696 ? -6.221 4.677 -52.860 1.00 21.53 696 GLU A C 1
ATOM 5247 O O . GLU A 1 696 ? -6.714 3.760 -52.208 1.00 21.53 696 GLU A O 1
ATOM 5252 N N . PRO A 1 697 ? -6.984 5.535 -53.589 1.00 31.83 697 PRO A N 1
ATOM 5253 C CA . PRO A 1 697 ? -8.440 5.497 -53.657 1.00 31.83 697 PRO A CA 1
ATOM 5254 C C . PRO A 1 697 ? -8.912 4.509 -54.732 1.00 31.83 697 PRO A C 1
ATOM 5256 O O . PRO A 1 697 ? -8.413 4.531 -55.861 1.00 31.83 697 PRO A O 1
ATOM 5259 N N . ALA A 1 698 ? -9.908 3.696 -54.400 1.00 23.52 698 ALA A N 1
ATOM 5260 C CA . ALA A 1 698 ? -10.743 2.978 -55.355 1.00 23.52 698 ALA A CA 1
ATOM 5261 C C . ALA A 1 698 ? -12.144 2.833 -54.777 1.00 23.52 698 ALA A C 1
ATOM 5263 O O . ALA A 1 698 ? -12.221 2.461 -53.582 1.00 23.52 698 ALA A O 1
#

Mean predicted aligned error: 19.1 Å

pLDDT: mean 70.69, std 25.22, range [21.41, 98.06]